Protein AF-A0AAW1QMG6-F1 (afdb_monomer)

Foldseek 3Di:
DDDDDDDDDPPPPPPPPPVVVCVFPAAEDDAFDKDFPDQPQQKKKKKKKWFFDDPPPDQPQWDKKKKKWWAFPVRDTFDMDTQVNQWDDPSFFPIRLKGKPHWDDDSVRRMIMIMIMHRLNRTDPRTFKIWIKIFTPDAWQLRMDWMKIFMARPVVRGTHHIYTQDDDDSVLRRAFGMWGQKMWGAACDDPRGRGIMITGHNDTHYDDPVGCPGVSVLSSVLVVLLVVQVVVCVVVPDCPDPSPSSVVSSVVVVVVVVVVVVVPPPPPLPDDDQDDQDDDDDPVQQPVDDDPDGPVVVNLVSRQVNQVSNCVSVVHDRDDRDDDPVNVVVVVVVVVVVVVVVVVVVVPDDDDDDDDDDDDDDDDDDDD

Structure (mmCIF, N/CA/C/O backbone):
data_AF-A0AAW1QMG6-F1
#
_entry.id   AF-A0AAW1QMG6-F1
#
loop_
_atom_site.group_PDB
_atom_site.id
_atom_site.type_symbol
_atom_site.label_atom_id
_atom_site.label_alt_id
_atom_site.label_comp_id
_atom_site.label_asym_id
_atom_site.label_entity_id
_atom_site.label_seq_id
_atom_site.pdbx_PDB_ins_code
_atom_site.Cartn_x
_atom_site.Cartn_y
_atom_site.Cartn_z
_atom_site.occupancy
_atom_site.B_iso_or_equiv
_atom_site.auth_seq_id
_atom_site.auth_comp_id
_atom_site.auth_asym_id
_atom_site.auth_atom_id
_atom_site.pdbx_PDB_model_num
ATOM 1 N N . MET A 1 1 ? -5.482 61.938 50.947 1.00 37.94 1 MET A N 1
ATOM 2 C CA . MET A 1 1 ? -6.253 62.288 49.734 1.00 37.94 1 MET A CA 1
ATOM 3 C C . MET A 1 1 ? -5.249 62.431 48.600 1.00 37.94 1 MET A C 1
ATOM 5 O O . MET A 1 1 ? -4.438 63.335 48.695 1.00 37.94 1 MET A O 1
ATOM 9 N N . GLY A 1 2 ? -5.086 61.389 47.772 1.00 40.25 2 GLY A N 1
ATOM 10 C CA . GLY A 1 2 ? -5.256 61.455 46.303 1.00 40.25 2 GLY A CA 1
ATOM 11 C C . GLY A 1 2 ? -3.982 61.956 45.600 1.00 40.25 2 GLY A C 1
ATOM 12 O O . GLY A 1 2 ? -3.424 62.948 46.030 1.00 40.25 2 GLY A O 1
ATOM 13 N N . ALA A 1 3 ? -3.415 61.369 44.552 1.00 38.53 3 ALA A N 1
ATOM 14 C CA . ALA A 1 3 ? -3.716 60.229 43.698 1.00 38.53 3 ALA A CA 1
ATOM 15 C C . ALA A 1 3 ? -2.377 59.810 43.042 1.00 38.53 3 ALA A C 1
ATOM 17 O O . ALA A 1 3 ? -1.492 60.650 42.885 1.00 38.53 3 ALA A O 1
ATOM 18 N N . SER A 1 4 ? -2.226 58.550 42.636 1.00 34.94 4 SER A N 1
ATOM 19 C CA . SER A 1 4 ? -1.265 58.183 41.591 1.00 34.94 4 SER A CA 1
ATOM 20 C C . SER A 1 4 ? -1.807 56.993 40.810 1.00 34.94 4 SER A C 1
ATOM 22 O O . SER A 1 4 ? -2.220 55.984 41.377 1.00 34.94 4 SER A O 1
ATOM 24 N N . SER A 1 5 ? -1.860 57.219 39.510 1.00 42.78 5 SER A N 1
ATOM 25 C CA . SER A 1 5 ? -2.337 56.416 38.396 1.00 42.78 5 SER A CA 1
ATOM 26 C C . SER A 1 5 ? -1.559 55.113 38.215 1.00 42.78 5 SER A C 1
ATOM 28 O O . SER A 1 5 ? -0.330 55.127 38.194 1.00 42.78 5 SER A O 1
ATOM 30 N N . GLY A 1 6 ? -2.282 54.014 38.001 1.00 34.44 6 GLY A N 1
ATOM 31 C CA . GLY A 1 6 ? -1.746 52.771 37.451 1.00 34.44 6 GLY A CA 1
ATOM 32 C C . GLY A 1 6 ? -2.558 52.371 36.223 1.00 34.44 6 GLY A C 1
ATOM 33 O O . GLY A 1 6 ? -3.693 51.922 36.364 1.00 34.44 6 GLY A O 1
ATOM 34 N N . ASP A 1 7 ? -1.980 52.588 35.043 1.00 35.34 7 ASP A N 1
ATOM 35 C CA . ASP A 1 7 ? -2.456 52.098 33.748 1.00 35.34 7 ASP A CA 1
ATOM 36 C C . ASP A 1 7 ? -2.564 50.566 33.764 1.00 35.34 7 ASP A C 1
ATOM 38 O O . ASP A 1 7 ? -1.583 49.869 34.027 1.00 35.34 7 ASP A O 1
ATOM 42 N N . GLN A 1 8 ? -3.743 50.030 33.446 1.00 34.41 8 GLN A N 1
ATOM 43 C CA . GLN A 1 8 ? -3.905 48.620 33.101 1.00 34.41 8 GLN A CA 1
ATOM 44 C C . GLN A 1 8 ? -3.827 48.491 31.581 1.00 34.41 8 GLN A C 1
ATOM 46 O O . GLN A 1 8 ? -4.802 48.720 30.869 1.00 34.41 8 GLN A O 1
ATOM 51 N N . HIS A 1 9 ? -2.643 48.140 31.083 1.00 33.94 9 HIS A N 1
ATOM 52 C CA . HIS A 1 9 ? -2.465 47.697 29.707 1.00 33.94 9 HIS A CA 1
ATOM 53 C C . HIS A 1 9 ? -3.036 46.280 29.589 1.00 33.94 9 HIS A C 1
ATOM 55 O O . HIS A 1 9 ? -2.456 45.312 30.080 1.00 33.94 9 HIS A O 1
ATOM 61 N N . GLN A 1 10 ? -4.214 46.167 28.984 1.00 33.44 10 GLN A N 1
ATOM 62 C CA . GLN A 1 10 ? -4.840 44.893 28.663 1.00 33.44 10 GLN A CA 1
ATOM 63 C C . GLN A 1 10 ? -4.193 44.379 27.366 1.00 33.44 10 GLN A C 1
ATOM 65 O O . GLN A 1 10 ? -4.632 44.719 26.269 1.00 33.44 10 GLN A O 1
ATOM 70 N N . SER A 1 11 ? -3.098 43.617 27.490 1.00 33.75 11 SER A N 1
ATOM 71 C CA . SER A 1 11 ? -2.553 42.838 26.369 1.00 33.75 11 SER A CA 1
ATOM 72 C C . SER A 1 11 ? -3.558 41.738 26.057 1.00 33.75 11 SER A C 1
ATOM 74 O O . SER A 1 11 ? -3.710 40.787 26.821 1.00 33.75 11 SER A O 1
ATOM 76 N N . SER A 1 12 ? -4.321 41.919 24.983 1.00 35.78 12 SER A N 1
ATOM 77 C CA . SER A 1 12 ? -5.065 40.827 24.370 1.00 35.78 12 SER A CA 1
ATOM 78 C C . SER A 1 12 ? -4.067 40.061 23.517 1.00 35.78 12 SER A C 1
ATOM 80 O O . SER A 1 12 ? -3.836 40.391 22.356 1.00 35.78 12 SER A O 1
ATOM 82 N N . ASP A 1 13 ? -3.433 39.067 24.130 1.00 34.12 13 ASP A N 1
ATOM 83 C CA . ASP A 1 13 ? -2.676 38.066 23.395 1.00 34.12 13 ASP A CA 1
ATOM 84 C C . ASP A 1 13 ? -3.697 37.273 22.574 1.00 34.12 13 ASP A C 1
ATOM 86 O O . ASP A 1 13 ? -4.372 36.367 23.061 1.00 34.12 13 ASP A O 1
ATOM 90 N N . VAL A 1 14 ? -3.892 37.701 21.326 1.00 38.97 14 VAL A N 1
ATOM 91 C CA . VAL A 1 14 ? -4.573 36.904 20.312 1.00 38.97 14 VAL A CA 1
ATOM 92 C C . VAL A 1 14 ? -3.648 35.730 20.036 1.00 38.97 14 VAL A C 1
ATOM 94 O O . VAL A 1 14 ? -2.687 35.840 19.275 1.00 38.97 14 VAL A O 1
ATOM 97 N N . GLU A 1 15 ? -3.916 34.620 20.714 1.00 37.22 15 GLU A N 1
ATOM 98 C CA . GLU A 1 15 ? -3.347 33.317 20.407 1.00 37.22 15 GLU A CA 1
ATOM 99 C C . GLU A 1 15 ? -3.815 32.961 18.987 1.00 37.22 15 GLU A C 1
ATOM 101 O O . GLU A 1 15 ? -4.934 32.506 18.757 1.00 37.22 15 GLU A O 1
ATOM 106 N N . MET A 1 16 ? -2.999 33.326 17.993 1.00 35.06 16 MET A N 1
ATOM 107 C CA . MET A 1 16 ? -3.220 32.931 16.609 1.00 35.06 16 MET A CA 1
ATOM 108 C C . MET A 1 16 ? -3.017 31.426 16.531 1.00 35.06 16 MET A C 1
ATOM 110 O O . MET A 1 16 ? -1.889 30.935 16.561 1.00 35.06 16 MET A O 1
ATOM 114 N N . ASP A 1 17 ? -4.138 30.727 16.442 1.00 41.84 17 ASP A N 1
ATOM 115 C CA . ASP A 1 17 ? -4.221 29.291 16.256 1.00 41.84 17 ASP A CA 1
ATOM 116 C C . ASP A 1 17 ? -3.516 28.905 14.943 1.00 41.84 17 ASP A C 1
ATOM 118 O O . ASP A 1 17 ? -4.019 29.145 13.841 1.00 41.84 17 ASP A O 1
ATOM 122 N N . ILE A 1 18 ? -2.293 28.377 15.058 1.00 45.72 18 ILE A N 1
ATOM 123 C CA . ILE A 1 18 ? -1.428 27.989 13.930 1.00 45.72 18 ILE A CA 1
ATOM 124 C C . ILE A 1 18 ? -2.102 26.931 13.042 1.00 45.72 18 ILE A C 1
ATOM 126 O O . ILE A 1 18 ? -1.804 26.856 11.848 1.00 45.72 18 ILE A O 1
ATOM 130 N N . ASP A 1 19 ? -3.074 26.189 13.575 1.00 44.75 19 ASP A N 1
ATOM 131 C CA . ASP A 1 19 ? -3.855 25.208 12.822 1.00 44.75 19 ASP A CA 1
ATOM 132 C C . ASP A 1 19 ? -4.768 25.867 11.767 1.00 44.75 19 ASP A C 1
ATOM 134 O O . ASP A 1 19 ? -5.021 25.281 10.710 1.00 44.75 19 ASP A O 1
ATOM 138 N N . SER A 1 20 ? -5.172 27.126 11.976 1.00 38.75 20 SER A N 1
ATOM 139 C CA . SER A 1 20 ? -6.006 27.909 11.047 1.00 38.75 20 SER A CA 1
ATOM 140 C C . SER A 1 20 ? -5.251 28.382 9.791 1.00 38.75 20 SER A C 1
ATOM 142 O O . SER A 1 20 ? -5.854 28.619 8.744 1.00 38.75 20 SER A O 1
ATOM 144 N N . LEU A 1 21 ? -3.915 28.467 9.846 1.00 37.97 21 LEU A N 1
ATOM 145 C CA . LEU A 1 21 ? -3.067 28.898 8.720 1.00 37.97 21 LEU A CA 1
ATOM 146 C C . LEU A 1 21 ? -2.713 27.764 7.740 1.00 37.97 21 LEU A C 1
ATOM 148 O O . LEU A 1 21 ? -2.049 28.012 6.734 1.00 37.97 21 LEU A O 1
ATOM 152 N N . SER A 1 22 ? -3.147 26.532 8.017 1.00 44.69 22 SER A N 1
ATOM 153 C CA . SER A 1 22 ? -2.813 25.345 7.217 1.00 44.69 22 SER A CA 1
ATOM 154 C C . SER A 1 22 ? -3.813 25.012 6.105 1.00 44.69 22 SER A C 1
ATOM 156 O O . SER A 1 22 ? -3.537 24.121 5.302 1.00 44.69 22 SER A O 1
ATOM 158 N N . ALA A 1 23 ? -4.944 25.722 6.023 1.00 44.56 23 ALA A N 1
ATOM 159 C CA . ALA A 1 23 ? -5.959 25.483 5.001 1.00 44.56 23 ALA A CA 1
ATOM 160 C C . ALA A 1 23 ? -5.362 25.697 3.595 1.00 44.56 23 ALA A C 1
ATOM 162 O O . ALA A 1 23 ? -5.182 26.830 3.146 1.00 44.56 23 ALA A O 1
ATOM 163 N N . GLY A 1 24 ? -5.025 24.597 2.916 1.00 52.28 24 GLY A N 1
ATOM 164 C CA . GLY A 1 24 ? -4.494 24.582 1.552 1.00 52.28 24 GLY A CA 1
ATOM 165 C C . GLY A 1 24 ? -3.072 24.036 1.363 1.00 52.28 24 GLY A C 1
ATOM 166 O O . GLY A 1 24 ? -2.665 23.867 0.213 1.00 52.28 24 GLY A O 1
ATOM 167 N N . LEU A 1 25 ? -2.311 23.724 2.421 1.00 64.75 25 LEU A N 1
ATOM 168 C CA . LEU A 1 25 ? -1.013 23.043 2.289 1.00 64.75 25 LEU A CA 1
ATOM 169 C C . LEU A 1 25 ? -1.085 21.636 2.884 1.00 64.75 25 LEU A C 1
ATOM 171 O O . LEU A 1 25 ? -1.146 21.461 4.097 1.00 64.75 25 LEU A O 1
ATOM 175 N N . ALA A 1 26 ? -1.032 20.632 2.008 1.00 78.44 26 ALA A N 1
ATOM 176 C CA . ALA A 1 26 ? -0.985 19.227 2.394 1.00 78.44 26 ALA A CA 1
ATOM 177 C C . ALA A 1 26 ? 0.123 18.967 3.420 1.00 78.44 26 ALA A C 1
ATOM 179 O O . ALA A 1 26 ? 1.288 19.311 3.188 1.00 78.44 26 ALA A O 1
ATOM 180 N N . ARG A 1 27 ? -0.214 18.307 4.533 1.00 90.88 27 ARG A N 1
ATOM 181 C CA . ARG A 1 27 ? 0.780 17.984 5.557 1.00 90.88 27 ARG A CA 1
ATOM 182 C C . ARG A 1 27 ? 1.737 16.909 5.050 1.00 90.88 27 ARG A C 1
ATOM 184 O O . ARG A 1 27 ? 1.325 15.792 4.744 1.00 90.88 27 ARG A O 1
ATOM 191 N N . VAL A 1 28 ? 3.023 17.237 4.967 1.00 94.44 28 VAL A N 1
ATOM 192 C CA . VAL A 1 28 ? 4.074 16.266 4.634 1.00 94.44 28 VAL A CA 1
ATOM 193 C C . VAL A 1 28 ? 4.447 15.506 5.899 1.00 94.44 28 VAL A C 1
ATOM 195 O O . VAL A 1 28 ? 4.837 16.122 6.888 1.00 94.44 28 VAL A O 1
ATOM 198 N N . LEU A 1 29 ? 4.293 14.187 5.869 1.00 93.00 29 LEU A N 1
ATOM 199 C CA . LEU A 1 29 ? 4.633 13.293 6.969 1.00 93.00 29 LEU A CA 1
ATOM 200 C C . LEU A 1 29 ? 6.049 12.754 6.780 1.00 93.00 29 LEU A C 1
ATOM 202 O O . LEU A 1 29 ? 6.439 12.398 5.667 1.00 93.00 29 LEU A O 1
ATOM 206 N N . LEU A 1 30 ? 6.797 12.664 7.873 1.00 92.69 30 LEU A N 1
ATOM 207 C CA . LEU A 1 30 ? 8.006 11.856 7.972 1.00 92.69 30 LEU A CA 1
ATOM 208 C C . LEU A 1 30 ? 7.655 10.451 8.461 1.00 92.69 30 LEU A C 1
ATOM 210 O O . LEU A 1 30 ? 6.552 10.195 8.952 1.00 92.69 30 LEU A O 1
ATOM 214 N N . LYS A 1 31 ? 8.599 9.515 8.342 1.00 90.38 31 LYS A N 1
ATOM 215 C CA . LYS A 1 31 ? 8.392 8.148 8.815 1.00 90.38 31 LYS A CA 1
ATOM 216 C C . LYS A 1 31 ? 8.014 8.120 10.301 1.00 90.38 31 LYS A C 1
ATOM 218 O O . LYS A 1 31 ? 8.792 8.481 11.181 1.00 90.38 31 LYS A O 1
ATOM 223 N N . GLY A 1 32 ? 6.822 7.597 10.571 1.00 86.62 32 GLY A N 1
ATOM 224 C CA . GLY A 1 32 ? 6.237 7.449 11.898 1.00 86.62 32 GLY A CA 1
ATOM 225 C C . GLY A 1 32 ? 5.512 8.680 12.439 1.00 86.62 32 GLY A C 1
ATOM 226 O O . GLY A 1 32 ? 5.068 8.638 13.586 1.00 86.62 32 GLY A O 1
ATOM 227 N N . ASP A 1 33 ? 5.358 9.734 11.636 1.00 91.06 33 ASP A N 1
ATOM 228 C CA . ASP A 1 33 ? 4.414 10.804 11.940 1.00 91.06 33 ASP A CA 1
ATOM 229 C C . ASP A 1 33 ? 2.973 10.290 11.847 1.00 91.06 33 ASP A C 1
ATOM 231 O O . ASP A 1 33 ? 2.635 9.469 10.986 1.00 91.06 33 ASP A O 1
ATOM 235 N N . VAL A 1 34 ? 2.122 10.824 12.724 1.00 91.44 34 VAL A N 1
ATOM 236 C CA . VAL A 1 34 ? 0.682 10.556 12.767 1.00 91.44 34 VAL A CA 1
ATOM 237 C C . VAL A 1 34 ? -0.079 11.823 12.388 1.00 91.44 34 VAL A C 1
ATOM 239 O O . VAL A 1 34 ? 0.266 12.930 12.807 1.00 91.44 34 VAL A O 1
ATOM 242 N N . TYR A 1 35 ? -1.131 11.651 11.600 1.00 92.56 35 TYR A N 1
ATOM 243 C CA . TYR A 1 35 ? -2.058 12.690 11.190 1.00 92.56 35 TYR A CA 1
ATOM 244 C C . TYR A 1 35 ? -3.489 12.281 11.533 1.00 92.56 35 TYR A C 1
ATOM 246 O O . TYR A 1 35 ? -3.914 11.172 11.217 1.00 92.56 35 TYR A O 1
ATOM 254 N N . THR A 1 36 ? -4.244 13.192 12.142 1.00 92.44 36 THR A N 1
ATOM 255 C CA . THR A 1 36 ? -5.678 13.021 12.396 1.00 92.44 36 THR A CA 1
ATOM 256 C C . THR A 1 36 ? -6.449 13.836 11.349 1.00 92.44 36 THR A C 1
ATOM 258 O O . THR A 1 36 ? -6.398 15.069 11.402 1.00 92.44 36 THR A O 1
ATOM 261 N N . PRO A 1 37 ? -7.154 13.200 10.395 1.00 90.19 37 PRO A N 1
ATOM 262 C CA . PRO A 1 37 ? -8.073 13.893 9.500 1.00 90.19 37 PRO A CA 1
ATOM 263 C C . PRO A 1 37 ? -9.162 14.662 10.271 1.00 90.19 37 PRO A C 1
ATOM 265 O O . PRO A 1 37 ? -9.486 14.300 11.406 1.00 90.19 37 PRO A O 1
ATOM 268 N N . PRO A 1 38 ? -9.781 15.692 9.665 1.00 88.75 38 PRO A N 1
ATOM 269 C CA . PRO A 1 38 ? -10.909 16.397 10.271 1.00 88.75 38 PRO A CA 1
ATOM 270 C C . PRO A 1 38 ? -12.026 15.434 10.707 1.00 88.75 38 PRO A C 1
ATOM 272 O O . PRO A 1 38 ? -12.337 14.495 9.979 1.00 88.75 38 PRO A O 1
ATOM 275 N N . GLU A 1 39 ? -12.702 15.691 11.831 1.00 83.38 39 GLU A N 1
ATOM 276 C CA . GLU A 1 39 ? -13.732 14.782 12.390 1.00 83.38 39 GLU A CA 1
ATOM 277 C C . GLU A 1 39 ? -14.886 14.469 11.422 1.00 83.38 39 GLU A C 1
ATOM 279 O O . GLU A 1 39 ? -15.512 13.417 11.491 1.00 83.38 39 GLU A O 1
ATOM 284 N N . ARG A 1 40 ? -15.147 15.374 10.473 1.00 82.62 40 ARG A N 1
ATOM 285 C CA . ARG A 1 40 ? -16.158 15.207 9.419 1.00 82.62 40 ARG A CA 1
ATOM 286 C C . ARG A 1 40 ? -15.727 14.292 8.265 1.00 82.62 40 ARG A C 1
ATOM 288 O O . ARG A 1 40 ? -16.482 14.160 7.306 1.00 82.62 40 ARG A O 1
ATOM 295 N N . THR A 1 41 ? -14.521 13.729 8.297 1.00 87.31 41 THR A N 1
ATOM 296 C CA . THR A 1 41 ? -13.986 12.910 7.202 1.00 87.31 41 THR A CA 1
ATOM 297 C C . THR A 1 41 ? -14.718 11.572 7.161 1.00 87.31 41 THR A C 1
ATOM 299 O O . THR A 1 41 ? -14.495 10.699 7.996 1.00 87.31 41 THR A O 1
ATOM 302 N N . GLN A 1 42 ? -15.616 11.421 6.190 1.00 89.69 42 GLN A N 1
ATOM 303 C CA . GLN A 1 42 ? -16.403 10.198 5.997 1.00 89.69 42 GLN A CA 1
ATOM 304 C C . GLN A 1 42 ? -15.766 9.256 4.979 1.00 89.69 42 GLN A C 1
ATOM 306 O O . GLN A 1 42 ? -15.891 8.042 5.096 1.00 89.69 42 GLN A O 1
ATOM 311 N N . CYS A 1 43 ? -15.034 9.822 4.026 1.00 93.00 43 CYS A N 1
ATOM 312 C CA . CYS A 1 43 ? -14.410 9.112 2.931 1.00 93.00 43 CYS A CA 1
ATOM 313 C C . CYS A 1 43 ? -13.002 9.664 2.727 1.00 93.00 43 CYS A C 1
ATOM 315 O O . CYS A 1 43 ? -12.770 10.860 2.913 1.00 93.00 43 CYS A O 1
ATOM 317 N N . VAL A 1 44 ? -12.069 8.795 2.365 1.00 94.88 44 VAL A N 1
ATOM 318 C CA . VAL A 1 44 ? -10.706 9.185 2.014 1.00 94.88 44 VAL A CA 1
ATOM 319 C C . VAL A 1 44 ? -10.278 8.501 0.732 1.00 94.88 44 VAL A C 1
ATOM 321 O O . VAL A 1 44 ? -10.648 7.361 0.458 1.00 94.88 44 VAL A O 1
ATOM 324 N N . GLU A 1 45 ? -9.472 9.199 -0.050 1.00 95.94 45 GLU A N 1
ATOM 325 C CA . GLU A 1 45 ? -8.863 8.673 -1.260 1.00 95.94 45 GLU A CA 1
ATOM 326 C C . GLU A 1 45 ? -7.348 8.608 -1.071 1.00 95.94 45 GLU A C 1
ATOM 328 O O . GLU A 1 45 ? -6.694 9.622 -0.834 1.00 95.94 45 GLU A O 1
ATOM 333 N N . LEU A 1 46 ? -6.796 7.403 -1.156 1.00 95.06 46 LEU A N 1
ATOM 334 C CA . LEU A 1 46 ? -5.364 7.151 -1.134 1.00 95.06 46 LEU A CA 1
ATOM 335 C C . LEU A 1 46 ? -4.884 7.092 -2.574 1.00 95.06 46 LEU A C 1
ATOM 337 O O . LEU A 1 46 ? -5.233 6.178 -3.322 1.00 95.06 46 LEU A O 1
ATOM 341 N N . LEU A 1 47 ? -4.129 8.108 -2.965 1.00 93.19 47 LEU A N 1
ATOM 342 C CA . LEU A 1 47 ? -3.525 8.206 -4.276 1.00 93.19 47 LEU A CA 1
ATOM 343 C C . LEU A 1 47 ? -2.052 7.830 -4.172 1.00 93.19 47 LEU A C 1
ATOM 345 O O . LEU A 1 47 ? -1.279 8.510 -3.499 1.00 93.19 47 LEU A O 1
ATOM 349 N N . GLU A 1 48 ? -1.705 6.761 -4.867 1.00 90.62 48 GLU A N 1
ATOM 350 C CA . GLU A 1 48 ? -0.363 6.210 -4.937 1.00 90.62 48 GLU A CA 1
ATOM 351 C C . GLU A 1 48 ? 0.226 6.549 -6.302 1.00 90.62 48 GLU A C 1
ATOM 353 O O . GLU A 1 48 ? -0.395 6.277 -7.332 1.00 90.62 48 GLU A O 1
ATOM 358 N N . ASP A 1 49 ? 1.409 7.153 -6.322 1.00 87.75 49 ASP A N 1
ATOM 359 C CA . ASP A 1 49 ? 2.141 7.440 -7.551 1.00 87.75 49 ASP A CA 1
ATOM 360 C C . ASP A 1 49 ? 3.578 6.923 -7.477 1.00 87.75 49 ASP A C 1
ATOM 362 O O . ASP A 1 49 ? 4.245 6.996 -6.441 1.00 87.75 49 ASP A O 1
ATOM 366 N N . TRP A 1 50 ? 4.042 6.356 -8.592 1.00 86.00 50 TRP A N 1
ATOM 367 C CA . TRP A 1 50 ? 5.413 5.883 -8.741 1.00 86.00 50 TRP A CA 1
ATOM 368 C C . TRP A 1 50 ? 5.937 6.142 -10.146 1.00 86.00 50 TRP A C 1
ATOM 370 O O . TRP A 1 50 ? 5.179 6.253 -11.113 1.00 86.00 50 TRP A O 1
ATOM 380 N N . ALA A 1 51 ? 7.260 6.189 -10.251 1.00 85.50 51 ALA A N 1
ATOM 381 C CA . ALA A 1 51 ? 7.964 6.242 -11.521 1.00 85.50 51 ALA A CA 1
ATOM 382 C C . ALA A 1 51 ? 8.996 5.115 -11.614 1.00 85.50 51 ALA A C 1
ATOM 384 O O . ALA A 1 51 ? 9.403 4.531 -10.605 1.00 85.50 51 ALA A O 1
ATOM 385 N N . TRP A 1 52 ? 9.464 4.826 -12.824 1.00 83.56 52 TRP A N 1
ATOM 386 C CA . TRP A 1 52 ? 10.561 3.884 -13.049 1.00 83.56 52 TRP A CA 1
ATOM 387 C C . TRP A 1 52 ? 11.573 4.420 -14.056 1.00 83.56 52 TRP A C 1
ATOM 389 O O . TRP A 1 52 ? 11.295 5.329 -14.837 1.00 83.56 52 TRP A O 1
ATOM 399 N N . LYS A 1 53 ? 12.790 3.866 -14.024 1.00 72.31 53 LYS A N 1
ATOM 400 C CA . LYS A 1 53 ? 13.816 4.202 -15.017 1.00 72.31 53 LYS A CA 1
ATOM 401 C C . LYS A 1 53 ? 13.548 3.438 -16.311 1.00 72.31 53 LYS A C 1
ATOM 403 O O . LYS A 1 53 ? 13.471 2.212 -16.291 1.00 72.31 53 LYS A O 1
ATOM 408 N N . SER A 1 54 ? 13.489 4.158 -17.427 1.00 62.19 54 SER A N 1
ATOM 409 C CA . SER A 1 54 ? 13.682 3.561 -18.750 1.00 62.19 54 SER A CA 1
ATOM 410 C C . SER A 1 54 ? 15.175 3.279 -18.944 1.00 62.19 54 SER A C 1
ATOM 412 O O . SER A 1 54 ? 16.007 4.169 -18.744 1.00 62.19 54 SER A O 1
ATOM 414 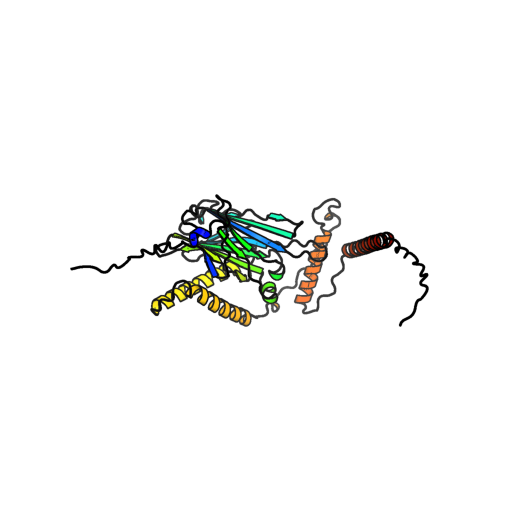N N . ASN A 1 55 ? 15.533 2.038 -19.278 1.00 55.16 55 ASN A N 1
ATOM 415 C CA . ASN A 1 55 ? 16.921 1.659 -19.533 1.00 55.16 55 ASN A CA 1
ATOM 416 C C . ASN A 1 55 ? 17.184 1.682 -21.038 1.00 55.16 55 ASN A C 1
ATOM 418 O O . ASN A 1 55 ? 16.647 0.858 -21.769 1.00 55.16 55 ASN A O 1
ATOM 422 N N . HIS A 1 56 ? 18.066 2.584 -21.479 1.00 48.69 56 HIS A N 1
ATOM 423 C CA . HIS A 1 56 ? 18.695 2.549 -22.807 1.00 48.69 56 HIS A CA 1
ATOM 424 C C . HIS A 1 56 ? 17.726 2.355 -23.992 1.00 48.69 56 HIS A C 1
ATOM 426 O O . HIS A 1 56 ? 18.025 1.596 -24.904 1.00 48.69 56 HIS A O 1
ATOM 432 N N . GLY A 1 57 ? 16.567 3.020 -23.977 1.00 45.22 57 GLY A N 1
ATOM 433 C CA . GLY A 1 57 ? 15.594 2.948 -25.076 1.00 45.22 57 GLY A CA 1
ATOM 434 C C . GLY A 1 57 ? 14.693 1.707 -25.070 1.00 45.22 57 GLY A C 1
ATOM 435 O O . GLY A 1 57 ? 13.766 1.646 -25.869 1.00 45.22 57 GLY A O 1
ATOM 436 N N . ILE A 1 58 ? 14.893 0.765 -24.141 1.00 49.28 58 ILE A N 1
ATOM 437 C CA . ILE A 1 58 ? 14.024 -0.401 -23.951 1.00 49.28 58 ILE A CA 1
ATOM 438 C C . ILE A 1 58 ? 13.046 -0.093 -22.809 1.00 49.28 58 ILE A C 1
ATOM 440 O O . ILE A 1 58 ? 13.410 -0.096 -21.627 1.00 49.28 58 ILE A O 1
ATOM 444 N N . GLU A 1 59 ? 11.785 0.177 -23.152 1.00 53.22 59 GLU A N 1
ATOM 445 C CA . GLU A 1 59 ? 10.700 0.402 -22.190 1.00 53.22 59 GLU A CA 1
ATOM 446 C C . GLU A 1 59 ? 10.314 -0.906 -21.479 1.00 53.22 59 GLU A C 1
ATOM 448 O O . GLU A 1 59 ? 9.331 -1.562 -21.814 1.00 53.22 59 GLU A O 1
ATOM 453 N N . THR A 1 60 ? 11.072 -1.315 -20.456 1.00 67.06 60 THR A N 1
ATOM 454 C CA . THR A 1 60 ? 10.588 -2.358 -19.539 1.00 67.06 60 THR A CA 1
ATOM 455 C C . THR A 1 60 ? 9.686 -1.704 -18.498 1.00 67.06 60 THR A C 1
ATOM 457 O O . THR A 1 60 ? 10.172 -1.101 -17.540 1.00 67.06 60 THR A O 1
ATOM 460 N N . THR A 1 61 ? 8.370 -1.782 -18.705 1.00 72.19 61 THR A N 1
ATOM 461 C CA . THR A 1 61 ? 7.382 -1.278 -17.738 1.00 72.19 61 THR A CA 1
ATOM 462 C C . THR A 1 61 ? 7.612 -1.927 -16.371 1.00 72.19 61 THR A C 1
ATOM 464 O O . THR A 1 61 ? 7.776 -3.145 -16.273 1.00 72.19 61 THR A O 1
ATOM 467 N N . ARG A 1 62 ? 7.642 -1.112 -15.310 1.00 82.12 62 ARG A N 1
ATOM 468 C CA . ARG A 1 62 ? 7.703 -1.591 -13.925 1.00 82.12 62 ARG A CA 1
ATOM 469 C C . ARG A 1 62 ? 6.353 -1.399 -13.257 1.00 82.12 62 ARG A C 1
ATOM 471 O O . ARG A 1 62 ? 5.924 -0.273 -13.003 1.00 82.12 62 ARG A O 1
ATOM 478 N N . TYR A 1 63 ? 5.717 -2.523 -12.970 1.00 83.19 63 TYR A N 1
ATOM 479 C CA . TYR A 1 63 ? 4.452 -2.583 -12.260 1.00 83.19 63 TYR A CA 1
ATOM 480 C C . TYR A 1 63 ? 4.720 -2.578 -10.757 1.00 83.19 63 TYR A C 1
ATOM 482 O O . TYR A 1 63 ? 5.577 -3.316 -10.259 1.00 83.19 63 TYR A O 1
ATOM 490 N N . LEU A 1 64 ? 4.000 -1.716 -10.056 1.00 89.31 64 LEU A N 1
ATOM 491 C CA . LEU A 1 64 ? 4.045 -1.593 -8.612 1.00 89.31 64 LEU A CA 1
ATOM 492 C C . LEU A 1 64 ? 2.609 -1.604 -8.126 1.00 89.31 64 LEU A C 1
ATOM 494 O O . LEU A 1 64 ? 1.909 -0.621 -8.313 1.00 89.31 64 LEU A O 1
ATOM 498 N N . ASP A 1 65 ? 2.184 -2.710 -7.538 1.00 90.50 65 ASP A N 1
ATOM 499 C CA . ASP A 1 65 ? 0.811 -2.919 -7.105 1.00 90.50 65 ASP A CA 1
ATOM 500 C C . ASP A 1 65 ? 0.558 -2.233 -5.771 1.00 90.50 65 ASP A C 1
ATOM 502 O O . ASP A 1 65 ? 1.200 -2.571 -4.774 1.00 90.50 65 ASP A O 1
ATOM 506 N N . ALA A 1 66 ? -0.386 -1.293 -5.742 1.00 94.38 66 ALA A N 1
ATOM 507 C CA . ALA A 1 66 ? -0.964 -0.808 -4.501 1.00 94.38 66 ALA A CA 1
ATOM 508 C C . ALA A 1 66 ? -2.007 -1.802 -3.973 1.00 94.38 66 ALA A C 1
ATOM 510 O O . ALA A 1 66 ? -2.786 -2.400 -4.719 1.00 94.38 66 ALA A O 1
ATOM 511 N N . SER A 1 67 ? -2.043 -1.985 -2.658 1.00 97.12 67 SER A N 1
ATOM 512 C CA . SER A 1 67 ? -3.001 -2.881 -2.012 1.00 97.12 67 SER A CA 1
ATOM 513 C C . SER A 1 67 ? -3.425 -2.332 -0.662 1.00 97.12 67 SER A C 1
ATOM 515 O O . SER A 1 67 ? -2.639 -1.711 0.055 1.00 97.12 67 SER A O 1
ATOM 517 N N . CYS A 1 68 ? -4.679 -2.587 -0.301 1.00 98.31 68 CYS A N 1
ATOM 518 C CA . CYS A 1 68 ? -5.235 -2.258 1.000 1.00 98.31 68 CYS A CA 1
ATOM 519 C C . CYS A 1 68 ? -5.545 -3.540 1.770 1.00 98.31 68 CYS A C 1
ATOM 521 O O . CYS A 1 68 ? -6.440 -4.297 1.389 1.00 98.31 68 CYS A O 1
ATOM 523 N N . LEU A 1 69 ? -4.813 -3.787 2.854 1.00 98.50 69 LEU A N 1
ATOM 524 C CA . LEU A 1 69 ? -5.005 -4.948 3.718 1.00 98.50 69 LEU A CA 1
ATOM 525 C C . LEU A 1 69 ? -5.781 -4.529 4.968 1.00 98.50 69 LEU A C 1
ATOM 527 O O . LEU A 1 69 ? -5.344 -3.649 5.708 1.00 98.50 69 LEU A O 1
ATOM 531 N N . LEU A 1 70 ? -6.921 -5.172 5.217 1.00 98.31 70 LEU A N 1
ATOM 532 C CA . LEU A 1 70 ? -7.822 -4.846 6.318 1.00 98.31 70 LEU A CA 1
ATOM 533 C C . LEU A 1 70 ? -7.633 -5.814 7.488 1.00 98.31 70 LEU A C 1
ATOM 535 O O . LEU A 1 70 ? -7.646 -7.035 7.311 1.00 98.31 70 LEU A O 1
ATOM 539 N N . PHE A 1 71 ? -7.537 -5.266 8.697 1.00 96.81 71 PHE A N 1
ATOM 540 C CA . PHE A 1 71 ? -7.345 -6.009 9.939 1.00 96.81 71 PHE A CA 1
ATOM 541 C C . PHE A 1 71 ? -8.439 -5.702 10.964 1.00 96.81 71 PHE A C 1
ATOM 543 O O . PHE A 1 71 ? -8.943 -4.577 11.086 1.00 96.81 71 PHE A O 1
ATOM 550 N N . GLY A 1 72 ? -8.814 -6.744 11.703 1.00 93.81 72 GLY A N 1
ATOM 551 C CA . GLY A 1 72 ? -9.804 -6.681 12.768 1.00 93.81 72 GLY A CA 1
ATOM 552 C C . GLY A 1 72 ? -9.241 -6.179 14.096 1.00 93.81 72 GLY A C 1
ATOM 553 O O . GLY A 1 72 ? -8.032 -6.036 14.272 1.00 93.81 72 GLY A O 1
ATOM 554 N N . ALA A 1 73 ? -10.128 -5.965 15.070 1.00 85.50 73 ALA A N 1
ATOM 555 C CA . ALA A 1 73 ? -9.741 -5.623 16.444 1.00 85.50 73 ALA A CA 1
ATOM 556 C C . ALA A 1 73 ? -8.867 -6.693 17.123 1.00 85.50 73 ALA A C 1
ATOM 558 O O . ALA A 1 73 ? -8.046 -6.370 17.971 1.00 85.50 73 ALA A O 1
ATOM 559 N N . ASP A 1 74 ? -9.001 -7.957 16.722 1.00 87.94 74 ASP A N 1
ATOM 560 C CA . ASP A 1 74 ? -8.158 -9.062 17.184 1.00 87.94 74 ASP A CA 1
ATOM 561 C C . ASP A 1 74 ? -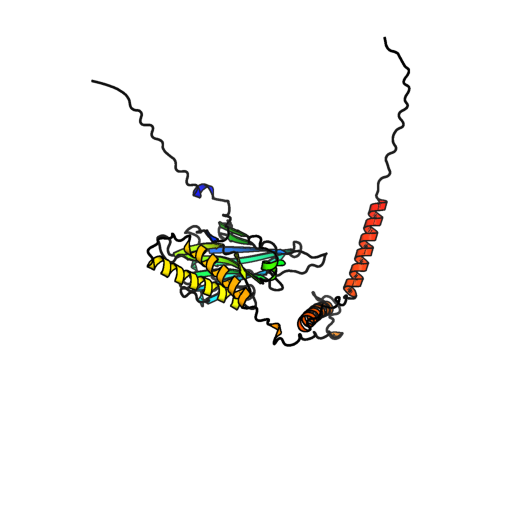6.830 -9.174 16.414 1.00 87.94 74 ASP A C 1
ATOM 563 O O . ASP A 1 74 ? -6.166 -10.209 16.481 1.00 87.94 74 ASP A O 1
ATOM 567 N N . LYS A 1 75 ? -6.467 -8.129 15.654 1.00 88.31 75 LYS A N 1
ATOM 568 C CA . LYS A 1 75 ? -5.275 -8.052 14.797 1.00 88.31 75 LYS A CA 1
ATOM 569 C C . LYS A 1 75 ? -5.222 -9.158 13.734 1.00 88.31 75 LYS A C 1
ATOM 571 O O . LYS A 1 75 ? -4.176 -9.438 13.147 1.00 88.31 75 LYS A O 1
ATOM 576 N N . LYS A 1 76 ? -6.352 -9.811 13.443 1.00 93.31 76 LYS A N 1
ATOM 577 C CA . LYS A 1 76 ? -6.425 -10.792 12.360 1.00 93.31 76 LYS A CA 1
ATOM 578 C C . LYS A 1 76 ? -6.644 -10.113 11.027 1.00 93.31 76 LYS A C 1
ATOM 580 O O . LYS A 1 76 ? -7.470 -9.209 10.902 1.00 93.31 76 LYS A O 1
ATOM 585 N N . PHE A 1 77 ? -5.933 -10.614 10.027 1.00 96.81 77 PHE A N 1
ATOM 586 C CA . PHE A 1 77 ? -6.195 -10.299 8.635 1.00 96.81 77 PHE A CA 1
ATOM 587 C C . PHE A 1 77 ? -7.633 -10.688 8.263 1.00 96.81 77 PHE A C 1
ATOM 589 O O . PHE A 1 77 ? -8.084 -11.807 8.530 1.00 96.81 77 PHE A O 1
ATOM 596 N N . LEU A 1 78 ? -8.361 -9.751 7.659 1.00 96.50 78 LEU A N 1
ATOM 597 C CA . LEU A 1 78 ? -9.750 -9.940 7.257 1.00 96.50 78 LEU A CA 1
ATOM 598 C C . LEU A 1 78 ? -9.878 -10.128 5.751 1.00 96.50 78 LEU A C 1
ATOM 600 O O . LEU A 1 78 ? -10.535 -11.084 5.326 1.00 96.50 78 LEU A O 1
ATOM 604 N N . GLU A 1 79 ? -9.304 -9.207 4.980 1.00 97.00 79 GLU A N 1
ATOM 605 C CA . GLU A 1 79 ? -9.466 -9.109 3.531 1.00 97.00 79 GLU A CA 1
ATOM 606 C C . GLU A 1 79 ? -8.367 -8.221 2.925 1.00 97.00 79 GLU A C 1
ATOM 608 O O . GLU A 1 79 ? -7.821 -7.354 3.610 1.00 97.00 79 GLU A O 1
ATOM 613 N N . VAL A 1 80 ? -8.064 -8.430 1.643 1.00 97.81 80 VAL A N 1
ATOM 614 C CA . VAL A 1 80 ? -7.217 -7.550 0.829 1.00 97.81 80 VAL A CA 1
ATOM 615 C C . VAL A 1 80 ? -8.020 -7.025 -0.357 1.00 97.81 80 VAL A C 1
ATOM 617 O O . VAL A 1 80 ? -8.789 -7.774 -0.963 1.00 97.81 80 VAL A O 1
ATOM 620 N N . VAL A 1 81 ? -7.838 -5.744 -0.668 1.00 97.81 81 VAL A N 1
ATOM 621 C CA . VAL A 1 81 ? -8.381 -5.073 -1.852 1.00 97.81 81 VAL A CA 1
ATOM 622 C C . VAL A 1 81 ? -7.215 -4.580 -2.702 1.00 97.81 81 VAL A C 1
ATOM 624 O O . VAL A 1 81 ? -6.405 -3.780 -2.235 1.00 97.81 81 VAL A O 1
ATOM 627 N N . ASP A 1 82 ? -7.127 -5.079 -3.932 1.00 95.19 82 ASP A N 1
ATOM 628 C CA . ASP A 1 82 ? -5.998 -4.883 -4.850 1.00 95.19 82 ASP A CA 1
ATOM 629 C C . ASP A 1 82 ? -6.464 -4.792 -6.319 1.00 95.19 82 ASP A C 1
ATOM 631 O O . ASP A 1 82 ? -7.652 -4.582 -6.601 1.00 95.19 82 ASP A O 1
ATOM 635 N N . PHE A 1 83 ? -5.525 -4.906 -7.265 1.00 88.38 83 PHE A N 1
ATOM 636 C CA . PHE A 1 83 ? -5.782 -4.781 -8.701 1.00 88.38 83 PHE A CA 1
ATOM 637 C C . PHE A 1 83 ? -6.772 -5.829 -9.248 1.00 88.38 83 PHE A C 1
ATOM 639 O O . PHE A 1 83 ? -7.525 -5.516 -10.181 1.00 88.38 83 PHE A O 1
ATOM 646 N N . ASP A 1 84 ? -6.797 -7.036 -8.673 1.00 87.94 84 ASP A N 1
ATOM 647 C CA . ASP A 1 84 ? -7.685 -8.139 -9.057 1.00 87.94 84 ASP A CA 1
ATOM 648 C C . ASP A 1 84 ? -9.001 -8.058 -8.266 1.00 87.94 84 ASP A C 1
ATOM 650 O O . ASP A 1 84 ? -10.104 -8.002 -8.822 1.00 87.94 84 ASP A O 1
ATOM 654 N N . ARG A 1 85 ? -8.901 -7.911 -6.941 1.00 92.81 85 ARG A N 1
ATOM 655 C CA . ARG A 1 85 ? -10.032 -7.835 -6.005 1.00 92.81 85 ARG A CA 1
ATOM 656 C C . ARG A 1 85 ? -10.401 -6.390 -5.707 1.00 92.81 85 ARG A C 1
ATOM 658 O O . ARG A 1 85 ? -10.289 -5.907 -4.585 1.00 92.81 85 ARG A O 1
ATOM 665 N N . ARG A 1 86 ? -10.918 -5.696 -6.720 1.00 94.94 86 ARG A N 1
ATOM 666 C CA . ARG A 1 86 ? -11.098 -4.231 -6.693 1.00 94.94 86 ARG A CA 1
ATOM 667 C C . ARG A 1 86 ? -12.160 -3.675 -5.744 1.00 94.94 86 ARG A C 1
ATOM 669 O O . ARG A 1 86 ? -12.334 -2.461 -5.685 1.00 94.94 86 ARG A O 1
ATOM 676 N N . ARG A 1 8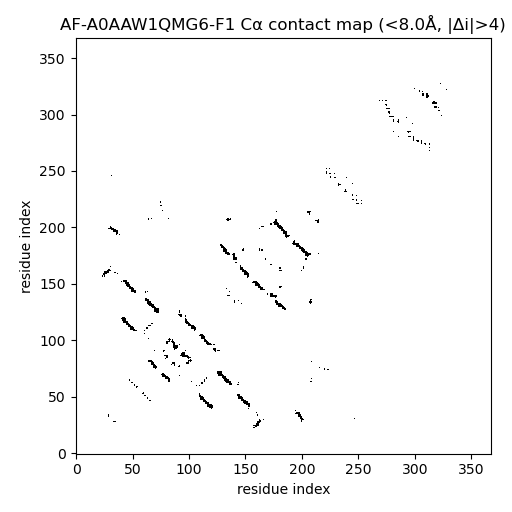7 ? -12.941 -4.508 -5.058 1.00 96.88 87 ARG A N 1
ATOM 677 C CA . ARG A 1 87 ? -14.004 -4.052 -4.148 1.00 96.88 87 ARG A CA 1
ATOM 678 C C . ARG A 1 87 ? -14.054 -4.944 -2.927 1.00 96.88 87 ARG A C 1
ATOM 680 O O . ARG A 1 87 ? -14.131 -6.160 -3.078 1.00 96.88 87 ARG A O 1
ATOM 687 N N . SER A 1 88 ? -14.120 -4.327 -1.754 1.00 97.75 88 SER A N 1
ATOM 688 C CA . SER A 1 88 ? -14.288 -5.057 -0.504 1.00 97.75 88 SER A CA 1
ATOM 689 C C . SER A 1 88 ? -15.616 -5.816 -0.447 1.00 97.75 88 SER A C 1
ATOM 691 O O . SER A 1 88 ? -16.650 -5.359 -0.952 1.00 97.75 88 SER A O 1
ATOM 693 N N . SER A 1 89 ? -15.602 -6.966 0.211 1.00 96.25 89 SER A N 1
ATOM 694 C CA . SER A 1 89 ? -16.774 -7.791 0.468 1.00 96.25 89 SER A CA 1
ATOM 695 C C . SER A 1 89 ? -17.623 -7.258 1.629 1.00 96.25 89 SER A C 1
ATOM 697 O O . SER A 1 89 ? -17.260 -6.314 2.332 1.00 96.25 89 SER A O 1
ATOM 699 N N . GLU A 1 90 ? -18.763 -7.908 1.864 1.00 94.31 90 GLU A N 1
ATOM 700 C CA . GLU A 1 90 ? -19.652 -7.605 2.993 1.00 94.31 90 GLU A CA 1
ATOM 701 C C . GLU A 1 90 ? -19.053 -8.011 4.356 1.00 94.31 90 GLU A C 1
ATOM 703 O O . GLU A 1 90 ? -19.541 -7.600 5.408 1.00 94.31 90 GLU A O 1
ATOM 708 N N . LYS A 1 91 ? -17.958 -8.791 4.367 1.00 92.56 91 LYS A N 1
ATOM 709 C CA . LYS A 1 91 ? -17.265 -9.219 5.595 1.00 92.56 91 LYS A CA 1
ATOM 710 C C . LYS A 1 91 ? -16.676 -8.037 6.369 1.00 92.56 91 LYS A C 1
ATOM 712 O O . LYS A 1 91 ? -16.574 -8.089 7.594 1.00 92.56 91 LYS A O 1
ATOM 717 N N . VAL A 1 92 ? -16.269 -6.989 5.657 1.00 95.06 92 VAL A N 1
ATOM 718 C CA . VAL A 1 92 ? -15.560 -5.830 6.219 1.00 95.06 92 VAL A CA 1
ATOM 719 C C . VAL A 1 92 ? -16.409 -4.557 6.248 1.00 95.06 92 VAL A C 1
ATOM 721 O O . VAL A 1 92 ? -15.929 -3.513 6.685 1.00 95.06 92 VAL A O 1
ATOM 724 N N . GLY A 1 93 ? -17.683 -4.620 5.855 1.00 94.81 93 GLY A N 1
ATOM 725 C CA . GLY A 1 93 ? -18.583 -3.466 5.828 1.00 94.81 93 GLY A CA 1
ATOM 726 C C . GLY A 1 93 ? -19.652 -3.585 4.749 1.00 94.81 93 GLY A C 1
ATOM 727 O O . GLY A 1 93 ? -20.012 -4.682 4.338 1.00 94.81 93 GLY A O 1
ATOM 728 N N . VAL A 1 94 ? -20.150 -2.452 4.263 1.00 95.88 94 VAL A N 1
ATOM 729 C CA . VAL A 1 94 ? -20.944 -2.422 3.026 1.00 95.88 94 VAL A CA 1
ATOM 730 C C . VAL A 1 94 ? -20.059 -2.895 1.868 1.00 95.88 94 VAL A C 1
ATOM 732 O O . VAL A 1 94 ? -18.878 -2.546 1.796 1.00 95.88 94 VAL A O 1
ATOM 735 N N . ARG A 1 95 ? -20.608 -3.690 0.942 1.00 95.19 95 ARG A N 1
ATOM 736 C CA . ARG A 1 95 ? -19.869 -4.131 -0.249 1.00 95.19 95 ARG A CA 1
ATOM 737 C C . ARG A 1 95 ? -19.329 -2.921 -1.019 1.00 95.19 95 ARG A C 1
ATOM 739 O O . ARG A 1 95 ? -20.099 -2.062 -1.440 1.00 95.19 95 ARG A O 1
ATOM 746 N N . GLY A 1 96 ? -18.019 -2.890 -1.252 1.00 94.75 96 GLY A N 1
ATOM 747 C CA . GLY A 1 96 ? -17.339 -1.760 -1.882 1.00 94.75 96 GLY A CA 1
ATOM 748 C C . GLY A 1 96 ? -17.098 -0.566 -0.956 1.00 94.75 96 GLY A C 1
ATOM 749 O O . GLY A 1 96 ? -16.895 0.529 -1.463 1.00 94.75 96 GLY A O 1
ATOM 750 N N . ALA A 1 97 ? -17.102 -0.753 0.368 1.00 96.81 97 ALA A N 1
ATOM 751 C CA . ALA A 1 97 ? -16.597 0.246 1.314 1.00 96.81 97 ALA A CA 1
ATOM 752 C C . ALA A 1 97 ? -15.118 0.593 1.061 1.00 96.81 97 ALA A C 1
ATOM 754 O O . ALA A 1 97 ? -14.697 1.707 1.350 1.00 96.81 97 ALA A O 1
ATOM 755 N N . VAL A 1 98 ? -14.342 -0.336 0.492 1.00 98.06 98 VAL A N 1
ATOM 756 C CA . VAL A 1 98 ? -13.032 -0.055 -0.110 1.00 98.06 98 VAL A CA 1
ATOM 757 C C . VAL A 1 98 ? -13.082 -0.395 -1.593 1.00 98.06 98 VAL A C 1
ATOM 759 O O . VAL A 1 98 ? -13.558 -1.473 -1.966 1.00 98.06 98 VAL A O 1
ATOM 762 N N . VAL A 1 99 ? -12.595 0.514 -2.438 1.00 97.50 99 VAL A N 1
ATOM 763 C CA . VAL A 1 99 ? -12.563 0.355 -3.896 1.00 97.50 99 VAL A CA 1
ATOM 764 C C . VAL A 1 99 ? -11.177 0.680 -4.432 1.00 97.50 99 VAL A C 1
ATOM 766 O O . VAL A 1 99 ? -10.652 1.759 -4.179 1.00 97.50 99 VAL A O 1
ATOM 769 N N . HIS A 1 100 ? -10.616 -0.236 -5.215 1.00 96.31 100 HIS A N 1
ATOM 770 C CA . HIS A 1 100 ? -9.381 -0.044 -5.966 1.00 96.31 100 HIS A CA 1
ATOM 771 C C . HIS A 1 100 ? -9.709 0.331 -7.419 1.00 96.31 100 HIS A C 1
ATOM 773 O O . HIS A 1 100 ? -10.541 -0.306 -8.068 1.00 96.31 100 HIS A O 1
ATOM 779 N N . SER A 1 101 ? -9.043 1.349 -7.955 1.00 92.88 101 SER A N 1
ATOM 780 C CA . SER A 1 101 ? -9.185 1.780 -9.362 1.00 92.88 101 SER A CA 1
ATOM 781 C C . SER A 1 101 ? -8.676 0.736 -10.368 1.00 92.88 101 SER A C 1
ATOM 783 O O . SER A 1 101 ? -9.237 0.586 -11.455 1.00 92.88 101 SER A O 1
ATOM 785 N N . GLY A 1 102 ? -7.661 -0.032 -9.972 1.00 86.06 102 GLY A N 1
ATOM 786 C CA . GLY A 1 102 ? -6.848 -0.859 -10.866 1.00 86.06 102 GLY A CA 1
ATOM 787 C C . GLY A 1 102 ? -5.705 -0.039 -11.462 1.00 86.06 102 GLY A C 1
ATOM 788 O O . GLY A 1 102 ? -5.589 1.152 -11.182 1.00 86.06 102 GLY A O 1
ATOM 789 N N . ASP A 1 103 ? -4.864 -0.673 -12.270 1.00 79.62 103 ASP A N 1
ATOM 790 C CA . ASP A 1 103 ? -3.639 -0.046 -12.771 1.00 79.62 103 ASP A CA 1
ATOM 791 C C . ASP A 1 103 ? -3.923 1.073 -13.772 1.00 79.62 103 ASP A C 1
ATOM 793 O O . ASP A 1 103 ? -4.541 0.854 -14.816 1.00 79.62 103 ASP A O 1
ATOM 797 N N . MET A 1 104 ? -3.427 2.277 -13.474 1.00 83.50 104 MET A N 1
ATOM 798 C CA . MET A 1 104 ? -3.445 3.408 -14.400 1.00 83.50 104 MET A CA 1
ATOM 799 C C . MET A 1 104 ? -2.011 3.784 -14.772 1.00 83.50 104 MET A C 1
ATOM 801 O O . MET A 1 104 ? -1.359 4.585 -14.102 1.00 83.50 104 MET A O 1
ATOM 805 N N . LEU A 1 105 ? -1.516 3.195 -15.860 1.00 82.62 105 LEU A N 1
ATOM 806 C CA . LEU A 1 105 ? -0.152 3.403 -16.346 1.00 82.62 105 LEU A CA 1
ATOM 807 C C . LEU A 1 105 ? -0.090 4.495 -17.417 1.00 82.62 105 LEU A C 1
ATOM 809 O O . LEU A 1 105 ? -0.920 4.563 -18.324 1.00 82.62 105 LEU A O 1
ATOM 813 N N . ARG A 1 106 ? 0.946 5.331 -17.337 1.00 77.25 106 ARG A N 1
ATOM 814 C CA . ARG A 1 106 ? 1.325 6.327 -18.344 1.00 77.25 106 ARG A CA 1
ATOM 815 C C . ARG A 1 106 ? 2.711 5.991 -18.895 1.00 77.25 106 ARG A C 1
ATOM 817 O O . ARG A 1 106 ? 3.717 6.555 -18.466 1.00 77.25 106 ARG A O 1
ATOM 824 N N . HIS A 1 107 ? 2.760 5.086 -19.874 1.00 74.81 107 HIS A N 1
ATOM 825 C CA . HIS A 1 107 ? 4.014 4.581 -20.456 1.00 74.81 107 HIS A CA 1
ATOM 826 C C . HIS A 1 107 ? 4.928 5.690 -21.002 1.00 74.81 107 HIS A C 1
ATOM 828 O O . HIS A 1 107 ? 6.117 5.696 -20.700 1.00 74.81 107 HIS A O 1
ATOM 834 N N . SER A 1 108 ? 4.365 6.699 -21.682 1.00 72.56 108 SER A N 1
ATOM 835 C CA . SER A 1 108 ? 5.128 7.798 -22.302 1.00 72.56 108 SER A CA 1
ATOM 836 C C . SER A 1 108 ? 5.957 8.638 -21.326 1.00 72.56 108 SER A C 1
ATOM 838 O O . SER A 1 108 ? 6.847 9.370 -21.748 1.00 72.56 108 SER A O 1
ATOM 840 N N . VAL A 1 109 ? 5.623 8.592 -20.034 1.00 76.69 109 VAL A N 1
ATOM 841 C CA . VAL A 1 109 ? 6.338 9.307 -18.967 1.00 76.69 109 VAL A CA 1
ATOM 842 C C . VAL A 1 109 ? 6.893 8.363 -17.899 1.00 76.69 109 VAL A C 1
ATOM 844 O O . VAL A 1 109 ? 7.454 8.834 -16.919 1.00 76.69 109 VAL A O 1
ATOM 847 N N . CYS A 1 110 ? 6.796 7.043 -18.103 1.00 81.12 110 CYS A N 1
ATOM 848 C CA . CYS A 1 110 ? 7.235 6.020 -17.151 1.00 81.12 110 CYS A CA 1
ATOM 849 C C . CYS A 1 110 ? 6.658 6.218 -15.737 1.00 81.12 110 CYS A C 1
ATOM 851 O O . CYS A 1 110 ? 7.386 6.142 -14.744 1.00 81.12 110 CYS A O 1
ATOM 853 N N . GLU A 1 111 ? 5.354 6.493 -15.659 1.00 85.00 111 GLU A N 1
ATOM 854 C CA . GLU A 1 111 ? 4.635 6.704 -14.400 1.00 85.00 111 GLU A CA 1
ATOM 855 C C . GLU A 1 111 ? 3.436 5.769 -14.273 1.00 85.00 111 GLU A C 1
ATOM 857 O O . GLU A 1 111 ? 2.777 5.433 -15.259 1.00 85.00 111 GLU A O 1
ATOM 862 N N . GLY A 1 112 ? 3.124 5.391 -13.039 1.00 85.38 112 GLY A N 1
ATOM 863 C CA . GLY A 1 112 ? 1.911 4.672 -12.686 1.00 85.38 112 GLY A CA 1
ATOM 864 C C . GLY A 1 112 ? 1.173 5.377 -11.560 1.00 85.38 112 GLY A C 1
ATOM 865 O O . GLY A 1 112 ? 1.774 6.088 -10.751 1.00 85.38 112 GLY A O 1
ATOM 866 N N . VAL A 1 113 ? -0.148 5.224 -11.557 1.00 88.88 113 VAL A N 1
ATOM 867 C CA . VAL A 1 113 ? -1.015 5.737 -10.501 1.00 88.88 113 VAL A CA 1
ATOM 868 C C . VAL A 1 113 ? -2.003 4.661 -10.084 1.00 88.88 113 VAL A C 1
ATOM 870 O O . VAL A 1 113 ? -2.633 4.017 -10.924 1.00 88.88 113 VAL A O 1
ATOM 873 N N . HIS A 1 114 ? -2.195 4.542 -8.776 1.00 90.19 114 HIS A N 1
ATOM 874 C CA . HIS A 1 114 ? -3.318 3.835 -8.187 1.00 90.19 114 HIS A CA 1
ATOM 875 C C . HIS A 1 114 ? -4.129 4.765 -7.310 1.00 90.19 114 HIS A C 1
ATOM 877 O O . HIS A 1 114 ? -3.669 5.774 -6.778 1.00 90.19 114 HIS A O 1
ATOM 883 N N . THR A 1 115 ? -5.392 4.415 -7.179 1.00 93.94 115 THR A N 1
ATOM 884 C CA . THR A 1 115 ? -6.323 5.088 -6.289 1.00 93.94 115 THR A CA 1
ATOM 885 C C . THR A 1 115 ? -7.108 4.042 -5.528 1.00 93.94 115 THR A C 1
ATOM 887 O O . THR A 1 115 ? -7.726 3.171 -6.150 1.00 93.94 115 THR A O 1
ATOM 890 N N . ILE A 1 116 ? -7.067 4.143 -4.201 1.00 97.06 116 ILE A N 1
ATOM 891 C CA . ILE A 1 116 ? -7.849 3.343 -3.265 1.00 97.06 116 ILE A CA 1
ATOM 892 C C . ILE A 1 116 ? -8.775 4.290 -2.511 1.00 97.06 116 ILE A C 1
ATOM 894 O O . ILE A 1 116 ? -8.331 5.110 -1.709 1.00 97.06 116 ILE A O 1
ATOM 898 N N . THR A 1 117 ? -10.073 4.176 -2.758 1.00 97.50 117 THR A N 1
ATOM 899 C CA . THR A 1 117 ? -11.095 4.953 -2.055 1.00 97.50 117 THR A CA 1
ATOM 900 C C . THR A 1 117 ? -11.630 4.137 -0.887 1.00 97.50 117 THR A C 1
ATOM 902 O O . THR A 1 117 ? -12.002 2.975 -1.061 1.00 97.50 117 THR A O 1
ATOM 905 N N . VAL A 1 118 ? -11.683 4.742 0.297 1.00 97.81 118 VAL A N 1
ATOM 906 C CA . VAL A 1 118 ? -12.178 4.127 1.529 1.00 97.81 118 VAL A CA 1
ATOM 907 C C . VAL A 1 118 ? -13.319 4.970 2.084 1.00 97.81 118 VAL A C 1
ATOM 909 O O . VAL A 1 118 ? -13.105 6.071 2.588 1.00 97.81 118 VAL A O 1
ATOM 912 N N . GLU A 1 119 ? -14.529 4.423 2.053 1.00 96.81 119 GLU A N 1
ATOM 913 C CA . GLU A 1 119 ? -15.696 4.981 2.731 1.00 96.81 119 GLU A CA 1
ATOM 914 C C . GLU A 1 119 ? -15.674 4.543 4.204 1.00 96.81 119 GLU A C 1
ATOM 916 O O . GLU A 1 119 ? -16.179 3.481 4.586 1.00 96.81 119 GLU A O 1
ATOM 921 N N . LEU A 1 120 ? -15.047 5.363 5.049 1.00 94.75 120 LEU A N 1
ATOM 922 C CA . LEU A 1 120 ? -14.759 5.084 6.459 1.00 94.75 120 LEU A CA 1
ATOM 923 C C . LEU A 1 120 ? -16.019 4.788 7.283 1.00 94.75 120 LEU A C 1
ATOM 925 O O . LEU A 1 120 ? -15.972 3.995 8.232 1.00 94.75 120 LEU A O 1
ATOM 929 N N . THR A 1 121 ? -17.140 5.416 6.919 1.00 93.56 121 THR A N 1
ATOM 930 C CA . THR A 1 121 ? -18.451 5.224 7.563 1.00 93.56 121 THR A CA 1
ATOM 931 C C . THR A 1 121 ? -19.129 3.911 7.172 1.00 93.56 121 THR A C 1
ATOM 933 O O . THR A 1 121 ? -19.946 3.390 7.930 1.00 93.56 121 THR A O 1
ATOM 936 N N . SER A 1 122 ? -18.762 3.349 6.020 1.00 96.25 122 SER A N 1
ATOM 937 C CA . SER A 1 122 ? -19.309 2.094 5.497 1.00 96.25 122 SER A CA 1
ATOM 938 C C . SER A 1 122 ? -18.527 0.859 5.948 1.00 96.25 122 SER A C 1
ATOM 940 O O . SER A 1 122 ? -18.982 -0.267 5.736 1.00 96.25 122 SER A O 1
ATOM 942 N N . LEU A 1 123 ? -17.366 1.040 6.581 1.00 96.38 123 LEU A N 1
ATOM 943 C CA . LEU A 1 123 ? -16.586 -0.045 7.170 1.00 96.38 123 LEU A CA 1
ATOM 944 C C . LEU A 1 123 ? -17.228 -0.562 8.460 1.00 96.38 123 LEU A C 1
ATOM 946 O O . LEU A 1 123 ? -17.572 0.213 9.354 1.00 96.38 123 LEU A O 1
ATOM 950 N N . SER A 1 124 ? -17.281 -1.885 8.607 1.00 94.81 124 SER A N 1
ATOM 951 C CA . SER A 1 124 ? -17.754 -2.552 9.822 1.00 94.81 124 SER A CA 1
ATOM 952 C C . SER A 1 124 ? -16.979 -2.075 11.064 1.00 94.81 124 SER A C 1
ATOM 954 O O . SER A 1 124 ? -15.755 -1.922 10.989 1.00 94.81 124 SER A O 1
ATOM 956 N N . PRO A 1 125 ? -17.628 -1.925 12.238 1.00 91.56 125 PRO A N 1
ATOM 957 C CA . PRO A 1 125 ? -16.945 -1.620 13.502 1.00 91.56 125 PRO A CA 1
ATOM 958 C C . PRO A 1 125 ? -15.867 -2.643 13.904 1.00 91.56 125 PRO A C 1
ATOM 960 O O . PRO A 1 125 ? -15.013 -2.351 14.745 1.00 91.56 125 PRO A O 1
ATOM 963 N N . ALA A 1 126 ? -15.907 -3.847 13.320 1.00 90.94 126 ALA A N 1
ATOM 964 C CA . ALA A 1 126 ? -14.884 -4.870 13.509 1.00 90.94 126 ALA A CA 1
ATOM 965 C C . ALA A 1 126 ? -13.550 -4.515 12.827 1.00 90.94 126 ALA A C 1
ATOM 967 O O . ALA A 1 126 ? -12.507 -4.947 13.314 1.00 90.94 126 ALA A O 1
ATOM 968 N N . VAL A 1 127 ? -13.571 -3.730 11.741 1.00 95.31 127 VAL A N 1
ATOM 969 C CA . VAL A 1 127 ? -12.368 -3.260 11.036 1.00 95.31 127 VAL A CA 1
ATOM 970 C C . VAL A 1 127 ? -11.731 -2.130 11.832 1.00 95.31 127 VAL A C 1
ATOM 972 O O . VAL A 1 127 ? -12.363 -1.091 12.065 1.00 95.31 127 VAL A O 1
ATOM 975 N N . ARG A 1 128 ? -10.472 -2.328 12.226 1.00 92.75 128 ARG A N 1
ATOM 976 C CA . ARG A 1 128 ? -9.719 -1.371 13.046 1.00 92.75 128 ARG A CA 1
ATOM 977 C C . ARG A 1 128 ? -8.555 -0.731 12.330 1.00 92.75 128 ARG A C 1
ATOM 979 O O . ARG A 1 128 ? -8.305 0.443 12.578 1.00 92.75 128 ARG A O 1
ATOM 986 N N . GLU A 1 129 ? -7.881 -1.471 11.463 1.00 95.62 129 GLU A N 1
ATOM 987 C CA . GLU A 1 129 ? -6.667 -1.001 10.805 1.00 95.62 129 GLU A CA 1
ATOM 988 C C . GLU A 1 129 ? -6.694 -1.395 9.331 1.00 95.62 129 GLU A C 1
ATOM 990 O O . GLU A 1 129 ? -7.094 -2.504 8.974 1.00 95.62 129 GLU A O 1
ATOM 995 N N . LEU A 1 130 ? -6.284 -0.465 8.479 1.00 98.19 130 LEU A N 1
ATOM 996 C CA . LEU A 1 130 ? -6.055 -0.665 7.061 1.00 98.19 130 LEU A CA 1
ATOM 997 C C . LEU A 1 130 ? -4.587 -0.349 6.808 1.00 98.19 130 LEU A C 1
ATOM 999 O O . LEU A 1 130 ? -4.112 0.711 7.210 1.00 98.19 130 LEU A O 1
ATOM 1003 N N . PHE A 1 131 ? -3.872 -1.244 6.144 1.00 98.06 131 PHE A N 1
ATOM 1004 C CA . PHE A 1 131 ? -2.485 -1.028 5.747 1.00 98.06 131 PHE A CA 1
ATOM 1005 C C . PHE A 1 131 ? -2.423 -0.838 4.245 1.00 98.06 131 PHE A C 1
ATOM 1007 O O . PHE A 1 131 ? -2.989 -1.638 3.500 1.00 98.06 131 PHE A O 1
ATOM 1014 N N . ILE A 1 132 ? -1.737 0.220 3.825 1.00 97.94 132 ILE A N 1
ATOM 1015 C CA . ILE A 1 132 ? -1.517 0.519 2.417 1.00 97.94 132 ILE A CA 1
ATOM 1016 C C . ILE A 1 132 ? -0.109 0.092 2.063 1.00 97.94 132 ILE A C 1
ATOM 1018 O O . ILE A 1 132 ? 0.870 0.535 2.674 1.00 97.94 132 ILE A O 1
ATOM 1022 N N . THR A 1 133 ? -0.026 -0.827 1.113 1.00 97.00 133 THR A N 1
ATOM 1023 C CA . THR A 1 133 ? 1.220 -1.461 0.706 1.00 97.00 133 THR A CA 1
ATOM 1024 C C . THR A 1 133 ? 1.434 -1.272 -0.775 1.00 97.00 133 THR A C 1
ATOM 1026 O O . THR A 1 133 ? 0.474 -1.266 -1.537 1.00 97.00 133 THR A O 1
ATOM 1029 N N . MET A 1 134 ? 2.694 -1.156 -1.169 1.00 95.31 134 MET A N 1
ATOM 1030 C CA . MET A 1 134 ? 3.104 -1.159 -2.564 1.00 95.31 134 MET A CA 1
ATOM 1031 C C . MET A 1 134 ? 4.098 -2.294 -2.770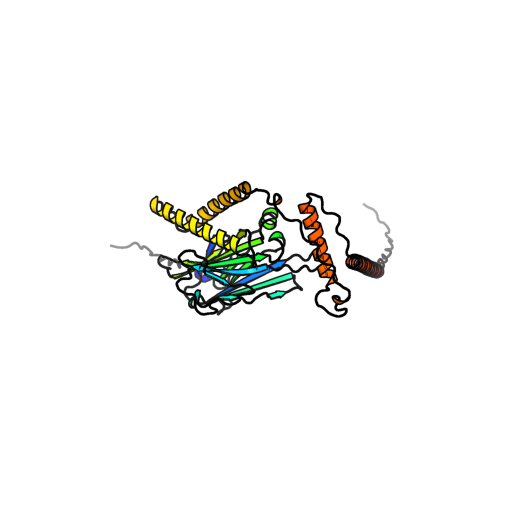 1.00 95.31 134 MET A C 1
ATOM 1033 O O . MET A 1 134 ? 5.055 -2.418 -2.002 1.00 95.31 134 MET A O 1
ATOM 1037 N N . SER A 1 135 ? 3.897 -3.118 -3.790 1.00 94.06 135 SER A N 1
ATOM 1038 C CA . SER A 1 135 ? 4.775 -4.255 -4.070 1.00 94.06 135 SER A CA 1
ATOM 1039 C C . SER A 1 135 ? 5.094 -4.396 -5.544 1.00 94.06 135 SER A C 1
ATOM 1041 O O . SER A 1 135 ? 4.218 -4.263 -6.389 1.00 94.06 135 SER A O 1
ATOM 1043 N N . ALA A 1 136 ? 6.363 -4.635 -5.860 1.00 89.88 136 ALA A N 1
ATOM 1044 C CA . ALA A 1 136 ? 6.800 -4.811 -7.233 1.00 89.88 136 ALA A CA 1
ATOM 1045 C C . ALA A 1 136 ? 6.266 -6.146 -7.772 1.00 89.88 136 ALA A C 1
ATOM 1047 O O . ALA A 1 136 ? 6.633 -7.197 -7.252 1.00 89.88 136 ALA A O 1
ATOM 1048 N N . TYR A 1 137 ? 5.449 -6.101 -8.826 1.00 78.75 137 TYR A N 1
ATOM 1049 C CA . TYR A 1 137 ? 4.911 -7.301 -9.480 1.00 78.75 137 TYR A CA 1
ATOM 1050 C C . TYR A 1 137 ? 6.027 -8.180 -10.062 1.00 78.75 137 TYR A C 1
ATOM 1052 O O . TYR A 1 137 ? 6.002 -9.405 -9.983 1.00 78.75 137 TYR A O 1
ATOM 1060 N N . CYS A 1 138 ? 7.036 -7.533 -10.653 1.00 69.38 138 CYS A N 1
ATOM 1061 C CA . CYS A 1 138 ? 8.244 -8.174 -11.144 1.00 69.38 138 CYS A CA 1
ATOM 1062 C C . CYS A 1 138 ? 9.475 -7.348 -10.743 1.00 69.38 138 CYS A C 1
ATOM 1064 O O . CYS A 1 138 ? 9.562 -6.145 -11.000 1.00 69.38 138 CYS A O 1
ATOM 1066 N N . GLY A 1 139 ? 10.452 -7.997 -10.105 1.00 79.69 139 GLY A N 1
ATOM 1067 C CA . GLY A 1 139 ? 11.700 -7.360 -9.681 1.00 79.69 139 GLY A CA 1
ATOM 1068 C C . GLY A 1 139 ? 11.720 -6.928 -8.213 1.00 79.69 139 GLY A C 1
ATOM 1069 O O . GLY A 1 139 ? 11.245 -7.645 -7.334 1.00 79.69 139 GLY A O 1
ATOM 1070 N N . ARG A 1 140 ? 12.391 -5.806 -7.928 1.00 88.81 140 ARG A N 1
ATOM 1071 C CA . ARG A 1 140 ? 12.702 -5.340 -6.565 1.00 88.81 140 ARG A CA 1
ATOM 1072 C C . ARG A 1 140 ? 12.467 -3.839 -6.435 1.00 88.81 140 ARG A C 1
ATOM 1074 O O . ARG A 1 140 ? 12.478 -3.110 -7.426 1.00 88.81 140 ARG A O 1
ATOM 1081 N N . LEU A 1 141 ? 12.344 -3.347 -5.203 1.00 89.50 141 LEU A N 1
ATOM 1082 C CA . LEU A 1 141 ? 12.111 -1.921 -4.939 1.00 89.50 141 LEU A CA 1
ATOM 1083 C C . LEU A 1 141 ? 13.236 -1.006 -5.444 1.00 89.50 141 LEU A C 1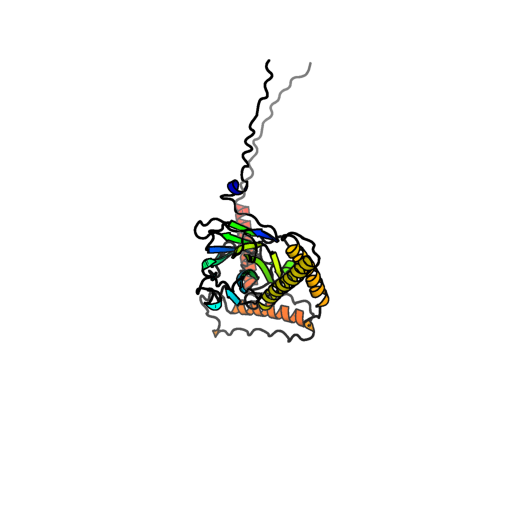
ATOM 1085 O O . LEU A 1 141 ? 13.025 0.199 -5.596 1.00 89.50 141 LEU A O 1
ATOM 1089 N N . LYS A 1 142 ? 14.426 -1.546 -5.742 1.00 87.44 142 LYS A N 1
ATOM 1090 C CA . LYS A 1 142 ? 15.531 -0.793 -6.357 1.00 87.44 142 LYS A CA 1
ATOM 1091 C C . LYS A 1 142 ? 15.164 -0.164 -7.706 1.00 87.44 142 LYS A C 1
ATOM 1093 O O . LYS A 1 142 ? 15.689 0.902 -8.037 1.00 87.44 142 LYS A O 1
ATOM 1098 N N . ASP A 1 143 ? 14.250 -0.796 -8.440 1.00 83.06 143 ASP A N 1
ATOM 1099 C CA . ASP A 1 143 ? 13.831 -0.387 -9.783 1.00 83.06 143 ASP A CA 1
ATOM 1100 C C . ASP A 1 143 ? 12.687 0.646 -9.758 1.00 83.06 143 ASP A C 1
ATOM 1102 O O . ASP A 1 143 ? 12.356 1.234 -10.788 1.00 83.06 143 ASP A O 1
ATOM 1106 N N . ILE A 1 144 ? 12.121 0.902 -8.575 1.00 85.00 144 ILE A N 1
ATOM 1107 C CA . ILE A 1 144 ? 11.019 1.838 -8.340 1.00 85.00 144 ILE A CA 1
ATOM 1108 C C . ILE A 1 144 ? 11.558 3.161 -7.804 1.00 85.00 144 ILE A C 1
ATOM 1110 O O . ILE A 1 144 ? 12.308 3.193 -6.827 1.00 85.00 144 ILE A O 1
ATOM 1114 N N . LEU A 1 145 ? 11.160 4.270 -8.421 1.00 83.81 145 LEU A N 1
ATOM 1115 C CA . LEU A 1 145 ? 11.573 5.611 -8.029 1.00 83.81 145 LEU A CA 1
ATOM 1116 C C . LEU A 1 145 ? 10.515 6.268 -7.145 1.00 83.81 145 LEU A C 1
ATOM 1118 O O . LEU A 1 145 ? 9.402 6.509 -7.603 1.00 83.81 145 LEU A O 1
ATOM 1122 N N . ARG A 1 146 ? 10.926 6.602 -5.913 1.00 79.56 146 ARG A N 1
ATOM 1123 C CA . ARG A 1 146 ? 10.212 7.457 -4.944 1.00 79.56 146 ARG A CA 1
ATOM 1124 C C . ARG A 1 146 ? 8.700 7.180 -4.882 1.00 79.56 146 ARG A C 1
ATOM 1126 O O . ARG A 1 146 ? 7.916 8.049 -5.252 1.00 79.56 146 ARG A O 1
ATOM 1133 N N . PRO A 1 147 ? 8.296 5.975 -4.440 1.00 88.88 147 PRO A N 1
ATOM 1134 C CA . PRO A 1 147 ? 6.889 5.680 -4.224 1.00 88.88 147 PRO A CA 1
ATOM 1135 C C . PRO A 1 147 ? 6.307 6.646 -3.188 1.00 88.88 147 PRO A C 1
ATOM 1137 O O . PRO A 1 147 ? 6.950 6.955 -2.173 1.00 88.88 147 PRO A O 1
ATOM 1140 N N . LYS A 1 148 ? 5.098 7.132 -3.460 1.00 92.88 148 LYS A N 1
ATOM 1141 C CA . LYS A 1 148 ? 4.450 8.169 -2.667 1.00 92.88 148 LYS A CA 1
ATOM 1142 C C . LYS A 1 148 ? 2.964 7.892 -2.503 1.00 92.88 148 LYS A C 1
ATOM 1144 O O . LYS A 1 148 ? 2.264 7.729 -3.496 1.00 92.88 148 LYS A O 1
ATOM 1149 N N . VAL A 1 149 ? 2.501 8.017 -1.259 1.00 94.94 149 VAL A N 1
ATOM 1150 C CA . VAL A 1 149 ? 1.086 7.975 -0.888 1.00 94.94 149 VAL A CA 1
ATOM 1151 C C . VAL A 1 149 ? 0.578 9.367 -0.527 1.00 94.94 149 VAL A C 1
ATOM 1153 O O . VAL A 1 149 ? 1.206 10.120 0.227 1.00 94.94 149 VAL A O 1
ATOM 1156 N N . ARG A 1 150 ? -0.598 9.721 -1.038 1.00 95.12 150 ARG A N 1
ATOM 1157 C CA . ARG A 1 150 ? -1.336 10.936 -0.683 1.00 95.12 150 ARG A CA 1
ATOM 1158 C C . ARG A 1 150 ? -2.718 10.571 -0.187 1.00 95.12 150 ARG A C 1
ATOM 1160 O O . ARG A 1 150 ? -3.453 9.891 -0.888 1.00 95.12 150 ARG A O 1
ATOM 1167 N N . LEU A 1 151 ? -3.088 11.086 0.976 1.00 94.88 151 LEU A N 1
ATOM 1168 C CA . LEU A 1 151 ? -4.458 11.033 1.452 1.00 94.88 151 LEU A CA 1
ATOM 1169 C C . LEU A 1 151 ? -5.194 12.292 1.009 1.00 94.88 151 LEU A C 1
ATOM 1171 O O . LEU A 1 151 ? -4.756 13.407 1.303 1.00 94.88 151 LEU A O 1
ATOM 1175 N N . LYS A 1 152 ? -6.327 12.116 0.344 1.00 94.19 152 LYS A N 1
ATOM 1176 C CA . LYS A 1 152 ? -7.204 13.199 -0.084 1.00 94.19 152 LYS A CA 1
ATOM 1177 C C . LYS A 1 152 ? -8.590 13.057 0.515 1.00 94.19 152 LYS A C 1
ATOM 1179 O O . LYS A 1 152 ? -9.067 11.946 0.741 1.00 94.19 152 LYS A O 1
ATOM 1184 N N . ASP A 1 153 ? -9.244 14.191 0.708 1.00 90.25 153 ASP A N 1
ATOM 1185 C CA . ASP A 1 153 ? -10.693 14.240 0.849 1.00 90.25 153 ASP A CA 1
ATOM 1186 C C . ASP A 1 153 ? -11.310 14.220 -0.563 1.00 90.25 153 ASP A C 1
ATOM 1188 O O . ASP A 1 153 ? -11.115 15.173 -1.320 1.00 90.25 153 ASP A O 1
ATOM 1192 N N . PRO A 1 154 ? -12.038 13.162 -0.959 1.00 89.62 154 PRO A N 1
ATOM 1193 C CA . PRO A 1 154 ? -12.604 13.062 -2.301 1.00 89.62 154 PRO A CA 1
ATOM 1194 C C . PRO A 1 154 ? -13.711 14.090 -2.568 1.00 89.62 154 PRO A C 1
ATOM 1196 O O . PRO A 1 154 ? -13.973 14.403 -3.728 1.00 89.62 154 PRO A O 1
ATOM 1199 N N . ALA A 1 155 ? -14.364 14.635 -1.532 1.00 87.19 155 ALA A N 1
ATOM 1200 C CA . ALA A 1 155 ? -15.430 15.619 -1.712 1.00 87.19 155 ALA A CA 1
ATOM 1201 C C . ALA A 1 155 ? -14.880 16.992 -2.127 1.00 87.19 155 ALA A C 1
ATOM 1203 O O . ALA A 1 155 ? -15.473 17.673 -2.964 1.00 87.19 155 ALA A O 1
ATOM 1204 N N . SER A 1 156 ? -13.748 17.395 -1.547 1.00 86.81 156 SER A N 1
ATOM 1205 C CA . SER A 1 156 ? -13.081 18.670 -1.841 1.00 86.81 156 SER A CA 1
ATOM 1206 C C . SER A 1 156 ? -11.936 18.544 -2.853 1.00 86.81 156 SER A C 1
ATOM 1208 O O . SER A 1 156 ? -11.556 19.536 -3.474 1.00 86.81 156 SER A O 1
ATOM 1210 N N . GLY A 1 157 ? -11.372 17.345 -3.021 1.00 86.25 157 GLY A N 1
ATOM 1211 C CA . GLY A 1 157 ? -10.134 17.095 -3.765 1.00 86.25 157 GLY A CA 1
ATOM 1212 C C . GLY A 1 157 ? -8.866 17.550 -3.029 1.00 86.25 157 GLY A C 1
ATOM 1213 O O . GLY A 1 157 ? -7.765 17.432 -3.576 1.00 86.25 157 GLY A O 1
ATOM 1214 N N . GLU A 1 158 ? -8.999 18.074 -1.806 1.00 88.50 158 GLU A N 1
ATOM 1215 C CA . GLU A 1 158 ? -7.885 18.561 -0.998 1.00 88.50 158 GLU A CA 1
ATOM 1216 C C . GLU A 1 158 ? -6.981 17.399 -0.577 1.00 88.50 158 GLU A C 1
ATOM 1218 O O . GLU A 1 158 ? -7.448 16.354 -0.128 1.00 88.50 158 GLU A O 1
ATOM 1223 N N . THR A 1 159 ? -5.664 17.581 -0.704 1.00 92.50 159 THR A N 1
ATOM 1224 C CA . THR A 1 159 ? -4.698 16.632 -0.137 1.00 92.50 159 THR A CA 1
ATOM 1225 C C . THR A 1 159 ? -4.502 16.958 1.337 1.00 92.50 159 THR A C 1
ATOM 1227 O O . THR A 1 159 ? -3.932 17.992 1.669 1.00 92.50 159 THR A O 1
ATOM 1230 N N . LEU A 1 160 ? -4.956 16.059 2.206 1.00 92.50 160 LEU A N 1
ATOM 1231 C CA . LEU A 1 160 ? -4.909 16.205 3.658 1.00 92.50 160 LEU A CA 1
ATOM 1232 C C . LEU A 1 160 ? -3.488 15.974 4.185 1.00 92.50 160 LEU A C 1
ATOM 1234 O O . LEU A 1 160 ? -2.923 16.799 4.905 1.00 92.50 160 LEU A O 1
ATOM 1238 N N . CYS A 1 161 ? -2.878 14.861 3.775 1.00 94.31 161 CYS A N 1
ATOM 1239 C CA . CYS A 1 161 ? -1.498 14.534 4.108 1.00 94.31 161 CYS A CA 1
ATOM 1240 C C . CYS A 1 161 ? -0.824 13.720 3.002 1.00 94.31 161 CYS A C 1
ATOM 1242 O O . CYS A 1 161 ? -1.483 13.119 2.152 1.00 94.31 161 CYS A O 1
ATOM 1244 N N . GLN A 1 162 ? 0.504 13.681 3.016 1.00 95.56 162 GLN A N 1
ATOM 1245 C CA . GLN A 1 162 ? 1.292 12.888 2.082 1.00 95.56 162 GLN A CA 1
ATOM 1246 C C . GLN A 1 162 ? 2.522 12.295 2.755 1.00 95.56 162 GLN A C 1
ATOM 1248 O O . GLN A 1 162 ? 3.138 12.943 3.599 1.00 95.56 162 GLN A O 1
ATOM 1253 N N . TYR A 1 163 ? 2.899 11.096 2.334 1.00 94.75 163 TYR A N 1
ATOM 1254 C CA . TYR A 1 163 ? 4.138 10.444 2.728 1.00 94.75 163 TYR A CA 1
ATOM 1255 C C . TYR A 1 163 ? 4.862 9.957 1.475 1.00 94.75 163 TYR A C 1
ATOM 1257 O O . TYR A 1 163 ? 4.287 9.267 0.636 1.00 94.75 163 TYR A O 1
ATOM 1265 N N . GLU A 1 164 ? 6.124 10.340 1.347 1.00 94.19 164 GLU A N 1
ATOM 1266 C CA . GLU A 1 164 ? 7.019 9.872 0.295 1.00 94.19 164 GLU A CA 1
ATOM 1267 C C . GLU A 1 164 ? 8.079 8.991 0.944 1.00 94.19 164 GLU A C 1
ATOM 1269 O O . GLU A 1 164 ? 8.628 9.345 1.991 1.00 94.19 164 GLU A O 1
ATOM 1274 N N . MET A 1 165 ? 8.339 7.826 0.353 1.00 88.81 165 MET A N 1
ATOM 1275 C CA . MET A 1 165 ? 9.307 6.895 0.917 1.00 88.81 165 MET A CA 1
ATOM 1276 C C . MET A 1 165 ? 10.701 7.533 0.949 1.00 88.81 165 MET A C 1
ATOM 1278 O O . MET A 1 165 ? 11.213 7.999 -0.069 1.00 88.81 165 MET A O 1
ATOM 1282 N N . GLU A 1 166 ? 11.322 7.517 2.128 1.00 85.88 166 GLU A N 1
ATOM 1283 C CA . GLU A 1 166 ? 12.678 8.027 2.334 1.00 85.88 166 GLU A CA 1
ATOM 1284 C C . GLU A 1 166 ? 13.695 7.263 1.476 1.00 85.88 166 GLU A C 1
ATOM 1286 O O . GLU A 1 166 ? 13.540 6.066 1.221 1.00 85.88 166 GLU A O 1
ATOM 1291 N N . GLU A 1 167 ? 14.769 7.936 1.058 1.00 82.75 167 GLU A N 1
ATOM 1292 C CA . GLU A 1 167 ? 15.841 7.288 0.308 1.00 82.75 167 GLU A CA 1
ATOM 1293 C C . GLU A 1 167 ? 16.545 6.244 1.183 1.00 82.75 167 GLU A C 1
ATOM 1295 O O . GLU A 1 167 ? 17.047 6.545 2.265 1.00 82.75 167 GLU A O 1
ATOM 1300 N N . GLN A 1 168 ? 16.564 5.000 0.705 1.00 81.19 168 GLN A N 1
ATOM 1301 C CA . GLN A 1 168 ? 17.201 3.875 1.385 1.00 81.19 168 GLN A CA 1
ATOM 1302 C C . GLN A 1 168 ? 18.439 3.424 0.606 1.00 81.19 168 GLN A C 1
ATOM 1304 O O . GLN A 1 168 ? 18.460 3.552 -0.626 1.00 81.19 168 GLN A O 1
ATOM 1309 N N . PRO A 1 169 ? 19.454 2.850 1.281 1.00 83.94 169 PRO A N 1
ATOM 1310 C CA . PRO A 1 169 ? 20.604 2.268 0.604 1.00 83.94 169 PRO A CA 1
ATOM 1311 C C . PRO A 1 169 ? 20.152 1.274 -0.465 1.00 83.94 169 PRO A C 1
ATOM 1313 O O . PRO A 1 169 ? 19.247 0.466 -0.234 1.00 83.94 169 PRO A O 1
ATOM 1316 N N . ASN A 1 170 ? 20.799 1.308 -1.632 1.00 80.69 170 ASN A N 1
ATOM 1317 C CA . ASN A 1 170 ? 20.412 0.442 -2.745 1.00 80.69 170 ASN A CA 1
ATOM 1318 C C . ASN A 1 170 ? 20.366 -1.025 -2.326 1.00 80.69 170 ASN A C 1
ATOM 1320 O O . ASN A 1 170 ? 19.378 -1.674 -2.628 1.00 80.69 170 ASN A O 1
ATOM 1324 N N . GLU A 1 171 ? 21.348 -1.508 -1.560 1.00 85.56 171 GLU A N 1
ATOM 1325 C CA . GLU A 1 171 ? 21.413 -2.892 -1.072 1.00 85.56 171 GLU A CA 1
ATOM 1326 C C . GLU A 1 171 ? 20.135 -3.356 -0.357 1.00 85.56 171 GLU A C 1
ATOM 1328 O O . GLU A 1 171 ? 19.723 -4.504 -0.502 1.00 85.56 171 GLU A O 1
ATOM 1333 N N . GLU A 1 172 ? 19.494 -2.480 0.419 1.00 83.50 172 GLU A N 1
ATOM 1334 C CA . GLU A 1 172 ? 18.243 -2.803 1.106 1.00 83.50 172 GLU A CA 1
ATOM 1335 C C . GLU A 1 172 ? 17.081 -2.870 0.112 1.00 83.50 172 GLU A C 1
ATOM 1337 O O . GLU A 1 172 ? 16.326 -3.842 0.088 1.00 83.50 172 GLU A O 1
ATOM 1342 N N . ARG A 1 173 ? 17.015 -1.894 -0.800 1.00 85.25 173 ARG A N 1
ATOM 1343 C CA . ARG A 1 173 ? 16.028 -1.851 -1.888 1.00 85.25 173 ARG A CA 1
ATOM 1344 C C . ARG A 1 173 ? 16.185 -3.004 -2.884 1.00 85.25 173 ARG A C 1
ATOM 1346 O O . ARG A 1 173 ? 15.206 -3.392 -3.513 1.00 85.25 173 ARG A O 1
ATOM 1353 N N . GLU A 1 174 ? 17.390 -3.556 -3.049 1.00 87.69 174 GLU A N 1
ATOM 1354 C CA . GLU A 1 174 ? 17.631 -4.732 -3.896 1.00 87.69 174 GLU A CA 1
ATOM 1355 C C . GLU A 1 174 ? 17.088 -6.012 -3.265 1.00 87.69 174 GLU A C 1
ATOM 1357 O O . GLU A 1 174 ? 16.738 -6.946 -3.984 1.00 87.69 174 GLU A O 1
ATOM 1362 N N . ARG A 1 175 ? 17.019 -6.070 -1.932 1.00 88.94 175 ARG A N 1
ATOM 1363 C CA . ARG A 1 175 ? 16.494 -7.236 -1.222 1.00 88.94 175 ARG A CA 1
ATOM 1364 C C . ARG A 1 175 ? 14.977 -7.201 -1.136 1.00 88.94 175 ARG A C 1
ATOM 1366 O O . ARG A 1 175 ? 14.367 -8.257 -1.233 1.00 88.94 175 ARG A O 1
ATOM 1373 N N . CYS A 1 176 ? 14.362 -6.034 -0.979 1.00 91.69 176 CYS A N 1
ATOM 1374 C CA . CYS A 1 176 ? 12.924 -5.911 -0.737 1.00 91.69 176 CYS A CA 1
ATOM 1375 C C . CYS A 1 176 ? 12.080 -5.902 -2.026 1.00 91.69 176 CYS A C 1
ATOM 1377 O O . CYS A 1 176 ? 12.471 -5.323 -3.041 1.00 91.69 176 CYS A O 1
ATOM 1379 N N . SER A 1 177 ? 10.906 -6.536 -1.974 1.00 93.50 177 SER A N 1
ATOM 1380 C CA . SER A 1 177 ? 9.880 -6.516 -3.032 1.00 93.50 177 SER A CA 1
ATOM 1381 C C . SER A 1 177 ? 8.667 -5.658 -2.671 1.00 93.50 177 SER A C 1
ATOM 1383 O O . SER A 1 177 ? 7.953 -5.227 -3.569 1.00 93.50 177 SER A O 1
ATOM 1385 N N . SER A 1 178 ? 8.447 -5.368 -1.386 1.00 95.19 178 SER A N 1
ATOM 1386 C CA . SER A 1 178 ? 7.279 -4.630 -0.899 1.00 95.19 178 SER A CA 1
ATOM 1387 C C . SER A 1 178 ? 7.648 -3.541 0.098 1.00 95.19 178 SER A C 1
ATOM 1389 O O . SER A 1 178 ? 8.683 -3.602 0.765 1.00 95.19 178 SER A O 1
ATOM 1391 N N . VAL A 1 179 ? 6.782 -2.538 0.208 1.00 95.25 179 VAL A N 1
ATOM 1392 C CA . VAL A 1 179 ? 6.828 -1.495 1.227 1.00 95.25 179 VAL A CA 1
ATOM 1393 C C . VAL A 1 179 ? 5.437 -1.281 1.813 1.00 95.25 179 VAL A C 1
ATOM 1395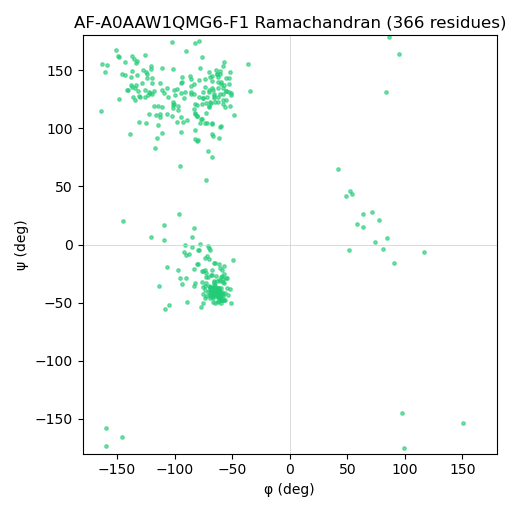 O O . VAL A 1 179 ? 4.446 -1.190 1.095 1.00 95.25 179 VAL A O 1
ATOM 1398 N N . ILE A 1 180 ? 5.362 -1.186 3.137 1.00 96.81 180 ILE A N 1
ATOM 1399 C CA . ILE A 1 180 ? 4.174 -0.734 3.860 1.00 96.81 180 ILE A CA 1
ATOM 1400 C C . ILE A 1 180 ? 4.290 0.781 3.994 1.00 96.81 180 ILE A C 1
ATOM 1402 O O . ILE A 1 180 ? 5.129 1.277 4.752 1.00 96.81 180 ILE A O 1
ATOM 1406 N N . MET A 1 181 ? 3.474 1.509 3.236 1.00 96.25 181 MET A N 1
ATOM 1407 C CA . MET A 1 181 ? 3.545 2.964 3.115 1.00 96.25 181 MET A CA 1
ATOM 1408 C C . MET A 1 181 ? 2.945 3.644 4.336 1.00 96.25 181 MET A C 1
ATOM 1410 O O . MET A 1 181 ? 3.617 4.433 5.002 1.00 96.25 181 MET A O 1
ATOM 1414 N N . CYS A 1 182 ? 1.706 3.300 4.676 1.00 96.62 182 CYS A N 1
ATOM 1415 C CA . CYS A 1 182 ? 1.006 3.870 5.816 1.00 96.62 182 CYS A CA 1
ATOM 1416 C C . CYS A 1 182 ? -0.001 2.885 6.413 1.00 96.62 182 CYS A C 1
ATOM 1418 O O . CYS A 1 182 ? -0.342 1.861 5.812 1.00 96.62 182 CYS A O 1
ATOM 1420 N N . ARG A 1 183 ? -0.489 3.216 7.609 1.00 95.62 183 ARG A N 1
ATOM 1421 C CA . ARG A 1 183 ? -1.705 2.620 8.164 1.00 95.62 183 ARG A CA 1
ATOM 1422 C C . ARG A 1 183 ? -2.755 3.684 8.424 1.00 95.62 183 ARG A C 1
ATOM 1424 O O . ARG A 1 183 ? -2.423 4.774 8.880 1.00 95.62 183 ARG A O 1
ATOM 1431 N N . VAL A 1 184 ? -4.010 3.336 8.185 1.00 95.94 184 VAL A N 1
ATOM 1432 C CA . VAL A 1 184 ? -5.191 4.110 8.567 1.00 95.94 184 VAL A CA 1
ATOM 1433 C C . VAL A 1 184 ? -5.907 3.322 9.657 1.00 95.94 184 VAL A C 1
ATOM 1435 O O . VAL A 1 184 ? -6.292 2.175 9.430 1.00 95.94 184 VAL A O 1
ATOM 1438 N N . PHE A 1 185 ? -6.046 3.878 10.857 1.00 93.94 185 PHE A N 1
ATOM 1439 C CA . PHE A 1 185 ? -6.533 3.136 12.023 1.00 93.94 185 PHE A CA 1
ATOM 1440 C C . PHE A 1 185 ? -7.535 3.930 12.856 1.00 93.94 185 PHE A C 1
ATOM 1442 O O . PHE A 1 185 ? -7.469 5.154 12.914 1.00 93.94 185 PHE A O 1
ATOM 1449 N N . ARG A 1 186 ? -8.481 3.233 13.496 1.00 90.00 186 ARG A N 1
ATOM 1450 C CA . ARG A 1 186 ? -9.423 3.849 14.443 1.00 90.00 186 ARG A CA 1
ATOM 1451 C C . ARG A 1 186 ? -8.812 3.909 15.831 1.00 90.00 186 ARG A C 1
ATOM 1453 O O . ARG A 1 186 ? -8.412 2.879 16.372 1.00 90.00 186 ARG A O 1
ATOM 1460 N N . GLN A 1 187 ? -8.846 5.082 16.447 1.00 84.25 187 GLN A N 1
ATOM 1461 C CA . GLN A 1 187 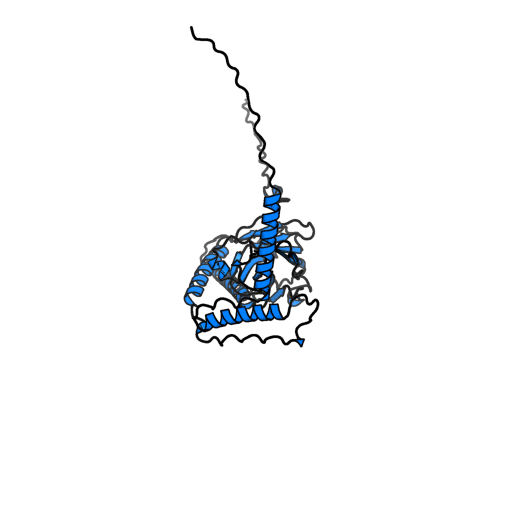? -8.409 5.259 17.822 1.00 84.25 187 GLN A CA 1
ATOM 1462 C C . GLN A 1 187 ? -9.328 4.494 18.787 1.00 84.25 187 GLN A C 1
ATOM 1464 O O . GLN A 1 187 ? -10.553 4.621 18.743 1.00 84.25 187 GLN A O 1
ATOM 1469 N N . GLU A 1 188 ? -8.740 3.671 19.657 1.00 78.38 188 GLU A N 1
ATOM 1470 C CA . GLU A 1 188 ? -9.496 2.753 20.520 1.00 78.38 188 GLU A CA 1
ATOM 1471 C C . GLU A 1 188 ? -10.037 3.418 21.789 1.00 78.38 188 GLU A C 1
ATOM 1473 O O . GLU A 1 188 ? -11.116 3.061 22.262 1.00 78.38 188 GLU A O 1
ATOM 1478 N N . SER A 1 189 ? -9.303 4.386 22.336 1.00 73.38 189 SER A N 1
ATOM 1479 C CA . SER A 1 189 ? -9.593 4.991 23.635 1.00 73.38 189 SER A CA 1
ATOM 1480 C C . SER A 1 189 ? -9.183 6.459 23.694 1.00 73.38 189 SER A C 1
ATOM 1482 O O . SER A 1 189 ? -8.348 6.919 22.918 1.00 73.38 189 SER A O 1
ATOM 1484 N N . GLY A 1 190 ? -9.739 7.179 24.668 1.00 74.69 190 GLY A N 1
ATOM 1485 C CA . GLY A 1 190 ? -9.466 8.595 24.894 1.00 74.69 190 GLY A CA 1
ATOM 1486 C C . GLY A 1 190 ? -10.543 9.514 24.308 1.00 74.69 190 GLY A C 1
ATOM 1487 O O . GLY A 1 190 ? -11.560 9.040 23.803 1.00 74.69 190 GLY A O 1
ATOM 1488 N N . PRO A 1 191 ? -10.341 10.839 24.380 1.00 72.81 191 PRO A N 1
ATOM 1489 C CA . PRO A 1 191 ? -11.336 11.830 23.959 1.00 72.81 191 PRO A CA 1
ATOM 1490 C C . PRO A 1 191 ? -11.649 11.794 22.455 1.00 72.81 191 PRO A C 1
ATOM 1492 O O . PRO A 1 191 ? -12.668 12.329 22.039 1.00 72.81 191 PRO A O 1
ATOM 1495 N N . LYS A 1 192 ? -10.796 11.142 21.657 1.00 73.62 192 LYS A N 1
ATOM 1496 C CA . LYS A 1 192 ? -10.930 10.968 20.205 1.00 73.62 192 LYS A CA 1
ATOM 1497 C C . LYS A 1 192 ? -11.274 9.521 19.801 1.00 73.62 192 LYS A C 1
ATOM 1499 O O . LYS A 1 192 ? -11.079 9.138 18.653 1.00 73.62 192 LYS A O 1
ATOM 1504 N N . ALA A 1 193 ? -11.749 8.688 20.733 1.00 80.44 193 ALA A N 1
ATOM 1505 C CA . ALA A 1 193 ? -12.096 7.297 20.437 1.00 80.44 193 ALA A CA 1
ATOM 1506 C C . ALA A 1 193 ? -13.108 7.198 19.279 1.00 80.44 193 ALA A C 1
ATOM 1508 O O . ALA A 1 193 ? -14.128 7.883 19.269 1.00 80.44 193 ALA A O 1
ATOM 1509 N N . GLY A 1 194 ? -12.824 6.325 18.314 1.00 80.75 194 GLY A N 1
ATOM 1510 C CA . GLY A 1 194 ? -13.610 6.169 17.089 1.00 80.75 194 GLY A CA 1
ATOM 1511 C C . GLY A 1 194 ? -13.154 7.044 15.918 1.00 80.75 194 GLY A C 1
ATOM 1512 O O . GLY A 1 194 ? -13.505 6.716 14.783 1.00 80.75 194 GLY A O 1
ATOM 1513 N N . ASN A 1 195 ? -12.337 8.078 16.154 1.00 88.62 195 ASN A N 1
ATOM 1514 C CA . ASN A 1 195 ? -11.738 8.860 15.074 1.00 88.62 195 ASN A CA 1
ATOM 1515 C C . ASN A 1 195 ? -10.693 8.028 14.332 1.00 88.62 195 ASN A C 1
ATOM 1517 O O . ASN A 1 195 ? -10.025 7.167 14.908 1.00 88.62 195 ASN A O 1
ATOM 1521 N N . TRP A 1 196 ? -10.564 8.299 13.038 1.00 92.62 196 TRP A N 1
ATOM 1522 C CA . TRP A 1 196 ? -9.523 7.712 12.212 1.00 92.62 196 TRP A CA 1
ATOM 1523 C C . TRP A 1 196 ? -8.247 8.538 12.289 1.00 92.62 196 TRP A C 1
ATOM 1525 O O . TRP A 1 196 ? -8.296 9.762 12.360 1.00 92.62 196 TRP A O 1
ATOM 1535 N N . GLU A 1 197 ? -7.113 7.860 12.233 1.00 93.06 197 GLU A N 1
ATOM 1536 C CA . GLU A 1 197 ? -5.783 8.444 12.158 1.00 93.06 197 GLU A CA 1
ATOM 1537 C C . GLU A 1 197 ? -4.979 7.744 11.070 1.00 93.06 197 GLU A C 1
ATOM 1539 O O . GLU A 1 197 ? -5.278 6.619 10.666 1.00 93.06 197 GLU A O 1
ATOM 1544 N N . VAL A 1 198 ? -3.961 8.435 10.577 1.00 95.00 198 VAL A N 1
ATOM 1545 C CA . VAL A 1 198 ? -3.092 7.981 9.498 1.00 95.00 198 VAL A CA 1
ATOM 1546 C C . VAL A 1 198 ? -1.671 8.060 10.005 1.00 95.00 198 VAL A C 1
ATOM 1548 O O . VAL A 1 198 ? -1.240 9.112 10.462 1.00 95.00 198 VAL A O 1
ATOM 1551 N N . GLU A 1 199 ? -0.927 6.971 9.905 1.00 94.12 199 GLU A N 1
ATOM 1552 C CA . GLU A 1 199 ? 0.480 6.946 10.276 1.00 94.12 199 GLU A CA 1
ATOM 1553 C C . GLU A 1 199 ? 1.346 6.537 9.089 1.00 94.12 199 GLU A C 1
ATOM 1555 O O . GLU A 1 199 ? 1.110 5.499 8.468 1.00 94.12 199 GLU A O 1
ATOM 1560 N N . ALA A 1 200 ? 2.394 7.315 8.824 1.00 95.31 200 ALA A N 1
ATOM 1561 C CA . ALA A 1 200 ? 3.434 6.956 7.869 1.00 95.31 200 ALA A CA 1
ATOM 1562 C C . ALA A 1 200 ? 4.322 5.824 8.421 1.00 95.31 200 ALA A C 1
ATOM 1564 O O . ALA A 1 200 ? 4.879 5.929 9.512 1.00 95.31 200 ALA A O 1
ATOM 1565 N N . ILE A 1 201 ? 4.497 4.734 7.671 1.00 94.25 201 ILE A N 1
ATOM 1566 C CA . ILE A 1 201 ? 5.253 3.553 8.122 1.00 94.25 201 ILE A CA 1
ATOM 1567 C C . ILE A 1 201 ? 6.596 3.429 7.401 1.00 94.25 201 ILE A C 1
ATOM 1569 O O . ILE A 1 201 ? 7.625 3.321 8.071 1.00 94.25 201 ILE A O 1
ATOM 1573 N N . GLY A 1 202 ? 6.601 3.400 6.067 1.00 92.31 202 GLY A N 1
ATOM 1574 C CA . GLY A 1 202 ? 7.815 3.254 5.257 1.00 92.31 202 GLY A CA 1
ATOM 1575 C C . GLY A 1 202 ? 8.674 2.038 5.614 1.00 92.31 202 GLY A C 1
ATOM 1576 O O . GLY A 1 202 ? 9.893 2.169 5.774 1.00 92.31 202 GLY A O 1
ATOM 1577 N N . HIS A 1 203 ? 8.060 0.877 5.843 1.00 92.25 203 HIS A N 1
ATOM 1578 C CA . HIS A 1 203 ? 8.783 -0.358 6.161 1.00 92.25 203 HIS A CA 1
ATOM 1579 C C . HIS A 1 203 ? 8.892 -1.241 4.920 1.00 92.25 203 HIS A C 1
ATOM 1581 O O . HIS A 1 203 ? 7.866 -1.620 4.364 1.00 92.25 203 HIS A O 1
ATOM 1587 N N . MET A 1 204 ? 10.114 -1.573 4.499 1.00 93.12 204 MET A N 1
ATOM 1588 C CA . MET A 1 204 ? 10.365 -2.429 3.337 1.00 93.12 204 MET A CA 1
ATOM 1589 C C . MET A 1 204 ? 10.516 -3.897 3.748 1.00 93.12 204 MET A C 1
ATOM 1591 O O . MET A 1 204 ? 11.120 -4.198 4.774 1.00 93.12 204 MET A O 1
ATOM 1595 N N . GLY A 1 205 ? 10.028 -4.817 2.918 1.00 91.69 205 GLY A N 1
ATOM 1596 C CA . GLY A 1 205 ? 10.020 -6.247 3.209 1.00 91.69 205 GLY A CA 1
ATOM 1597 C C . GLY A 1 205 ? 9.878 -7.131 1.969 1.00 91.69 205 GLY A C 1
ATOM 1598 O O . GLY A 1 205 ? 10.234 -6.742 0.854 1.00 91.69 205 GLY A O 1
ATOM 1599 N N . GLN A 1 206 ? 9.412 -8.358 2.199 1.00 92.31 206 GLN A N 1
ATOM 1600 C CA . GLN A 1 206 ? 9.094 -9.344 1.160 1.00 92.31 206 GLN A CA 1
ATOM 1601 C C . GLN A 1 206 ? 7.580 -9.434 0.931 1.00 92.31 206 GLN A C 1
ATOM 1603 O O . GLN A 1 206 ? 6.794 -8.848 1.679 1.00 92.31 206 GLN A O 1
ATOM 1608 N N . GLY A 1 207 ? 7.185 -10.219 -0.068 1.00 91.81 207 GLY A N 1
ATOM 1609 C CA . GLY A 1 207 ? 5.799 -10.410 -0.486 1.00 91.81 207 GLY A CA 1
ATOM 1610 C C . GLY A 1 207 ? 5.422 -9.485 -1.635 1.00 91.81 207 GLY A C 1
ATOM 1611 O O . GLY A 1 207 ? 6.134 -8.517 -1.928 1.00 91.81 207 GLY A O 1
ATOM 1612 N N . ASP A 1 208 ? 4.321 -9.816 -2.291 1.00 93.25 208 ASP A N 1
ATOM 1613 C CA . ASP A 1 208 ? 3.767 -9.082 -3.424 1.00 93.25 208 ASP A CA 1
ATOM 1614 C C . ASP A 1 208 ? 2.279 -9.404 -3.617 1.00 93.25 208 ASP A C 1
ATOM 1616 O O . ASP A 1 208 ? 1.667 -10.072 -2.781 1.00 93.25 208 ASP A O 1
ATOM 1620 N N . ALA A 1 209 ? 1.686 -8.910 -4.703 1.00 89.94 209 ALA A N 1
ATOM 1621 C CA . ALA A 1 209 ? 0.268 -9.094 -4.980 1.00 89.94 209 ALA A CA 1
ATOM 1622 C C . ALA A 1 209 ? -0.142 -10.559 -5.251 1.00 89.94 209 ALA A C 1
ATOM 1624 O O . ALA A 1 209 ? -1.326 -10.891 -5.166 1.00 89.94 209 ALA A O 1
ATOM 1625 N N . ASN A 1 210 ? 0.816 -11.452 -5.528 1.00 88.88 210 ASN A N 1
ATOM 1626 C CA . ASN A 1 210 ? 0.588 -12.894 -5.638 1.00 88.88 210 ASN A CA 1
ATOM 1627 C C . ASN A 1 210 ? 0.760 -13.609 -4.285 1.00 88.88 210 ASN A C 1
ATOM 1629 O O . ASN A 1 210 ? 0.100 -14.623 -4.049 1.00 88.88 210 ASN A O 1
ATOM 1633 N N . ASP A 1 211 ? 1.607 -13.086 -3.389 1.00 92.38 211 ASP A N 1
ATOM 1634 C CA . ASP A 1 211 ? 1.813 -13.613 -2.035 1.00 92.38 211 ASP A CA 1
ATOM 1635 C C . ASP A 1 211 ? 1.934 -12.508 -0.966 1.00 92.38 211 ASP A C 1
ATOM 1637 O O . ASP A 1 211 ? 3.014 -11.989 -0.661 1.00 92.38 211 ASP A O 1
ATOM 1641 N N . TYR A 1 212 ? 0.805 -12.204 -0.319 1.00 94.12 212 TYR A N 1
ATOM 1642 C CA . TYR A 1 212 ? 0.740 -11.277 0.815 1.00 94.12 212 TYR A CA 1
ATOM 1643 C C . TYR A 1 212 ? 1.185 -11.895 2.149 1.00 94.12 212 TYR A C 1
ATOM 1645 O O . TYR A 1 212 ? 1.235 -11.180 3.153 1.00 94.12 212 TYR A O 1
ATOM 1653 N N . GLY A 1 213 ? 1.485 -13.197 2.211 1.00 96.12 213 GLY A N 1
ATOM 1654 C CA . GLY A 1 213 ? 1.828 -13.901 3.449 1.00 96.12 213 GLY A CA 1
ATOM 1655 C C . GLY A 1 213 ? 2.931 -13.209 4.263 1.00 96.12 213 GLY A C 1
ATOM 1656 O O . GLY A 1 213 ? 2.711 -12.926 5.445 1.00 96.12 213 GLY A O 1
ATOM 1657 N N . PRO A 1 214 ? 4.079 -12.851 3.654 1.00 95.44 214 PRO A N 1
ATOM 1658 C CA . PRO A 1 214 ? 5.153 -12.137 4.344 1.00 95.44 214 PRO A CA 1
ATOM 1659 C C . PRO A 1 214 ? 4.739 -10.758 4.882 1.00 95.44 214 PRO A C 1
ATOM 1661 O O . PRO A 1 214 ? 5.122 -10.390 5.994 1.00 95.44 214 PRO A O 1
ATOM 1664 N N . ILE A 1 215 ? 3.928 -10.013 4.122 1.00 95.56 215 ILE A N 1
ATOM 1665 C CA . ILE A 1 215 ? 3.435 -8.679 4.497 1.00 95.56 215 ILE A CA 1
ATOM 1666 C C . ILE A 1 215 ? 2.488 -8.792 5.696 1.00 95.56 215 ILE A C 1
ATOM 1668 O O . ILE A 1 215 ? 2.655 -8.092 6.696 1.00 95.56 215 ILE A O 1
ATOM 1672 N N . ILE A 1 216 ? 1.521 -9.710 5.618 1.00 97.12 216 ILE A N 1
ATOM 1673 C CA . ILE A 1 216 ? 0.554 -9.977 6.687 1.00 97.12 216 ILE A CA 1
ATOM 1674 C C . ILE A 1 216 ? 1.283 -10.409 7.958 1.00 97.12 216 ILE A C 1
ATOM 1676 O O . ILE A 1 216 ? 1.026 -9.851 9.023 1.00 97.12 216 ILE A O 1
ATOM 1680 N N . TYR A 1 217 ? 2.220 -11.353 7.847 1.00 94.00 217 TYR A N 1
ATOM 1681 C CA . TYR A 1 217 ? 3.007 -11.827 8.983 1.00 94.00 217 TYR A CA 1
ATOM 1682 C C . TYR A 1 217 ? 3.742 -10.678 9.679 1.00 94.00 217 TYR A C 1
ATOM 1684 O O . TYR A 1 217 ? 3.661 -10.540 10.900 1.00 94.00 217 TYR A O 1
ATOM 1692 N N . PHE A 1 218 ? 4.418 -9.822 8.907 1.00 93.00 218 PHE A N 1
ATOM 1693 C CA . PHE A 1 218 ? 5.131 -8.676 9.459 1.00 93.00 218 PHE A CA 1
ATOM 1694 C C . PHE A 1 218 ? 4.194 -7.711 10.203 1.00 93.00 218 PHE A C 1
ATOM 1696 O O . PHE A 1 218 ? 4.511 -7.281 11.316 1.00 93.00 218 PHE A O 1
ATOM 1703 N N . ILE A 1 219 ? 3.038 -7.384 9.614 1.00 95.00 219 ILE A N 1
ATOM 1704 C CA . ILE A 1 219 ? 2.046 -6.493 10.232 1.00 95.00 219 ILE A CA 1
ATOM 1705 C C . ILE A 1 219 ? 1.566 -7.072 11.564 1.00 95.00 219 ILE A C 1
ATOM 1707 O O . ILE A 1 219 ? 1.614 -6.384 12.585 1.00 95.00 219 ILE A O 1
ATOM 1711 N N . GLN A 1 220 ? 1.156 -8.340 11.571 1.00 93.38 220 GLN A N 1
ATOM 1712 C CA . GLN A 1 220 ? 0.617 -8.989 12.765 1.00 93.38 220 GLN A CA 1
ATOM 1713 C C . GLN A 1 220 ? 1.660 -9.117 13.871 1.00 93.38 220 GLN A C 1
ATOM 1715 O O . GLN A 1 220 ? 1.353 -8.874 15.037 1.00 93.38 220 GLN A O 1
ATOM 1720 N N . GLU A 1 221 ? 2.903 -9.451 13.523 1.00 88.75 221 GLU A N 1
ATOM 1721 C CA . GLU A 1 221 ? 3.981 -9.535 14.505 1.00 88.75 221 GLU A CA 1
ATOM 1722 C C . GLU A 1 221 ? 4.317 -8.156 15.085 1.00 88.75 221 GLU A C 1
ATOM 1724 O O . GLU A 1 221 ? 4.492 -8.016 16.296 1.00 88.75 221 GLU A O 1
ATOM 1729 N N . THR A 1 222 ? 4.306 -7.110 14.254 1.00 86.31 222 THR A N 1
ATOM 1730 C CA . THR A 1 222 ? 4.496 -5.725 14.709 1.00 86.31 222 THR A CA 1
ATOM 1731 C C . THR A 1 222 ? 3.385 -5.298 15.671 1.00 86.31 222 THR A C 1
ATOM 1733 O O . THR A 1 222 ? 3.670 -4.734 16.729 1.00 86.31 222 THR A O 1
ATOM 1736 N N . GLN A 1 223 ? 2.126 -5.603 15.344 1.00 86.44 223 GLN A N 1
ATOM 1737 C CA . GLN A 1 223 ? 0.979 -5.346 16.220 1.00 86.44 223 GLN A CA 1
ATOM 1738 C C . GLN A 1 223 ? 1.124 -6.095 17.553 1.00 86.44 223 GLN A C 1
ATOM 1740 O O . GLN A 1 223 ? 1.027 -5.486 18.617 1.00 86.44 223 GLN A O 1
ATOM 1745 N N . ARG A 1 224 ? 1.464 -7.389 17.511 1.00 85.69 224 ARG A N 1
ATOM 1746 C CA . ARG A 1 224 ? 1.671 -8.221 18.706 1.00 85.69 224 ARG A CA 1
ATOM 1747 C C . ARG A 1 224 ? 2.762 -7.658 19.618 1.00 85.69 224 ARG A C 1
ATOM 1749 O O . ARG A 1 224 ? 2.600 -7.629 20.838 1.00 85.69 224 ARG A O 1
ATOM 1756 N N . MET A 1 225 ? 3.885 -7.226 19.048 1.00 79.19 225 MET A N 1
ATOM 1757 C CA . MET A 1 225 ? 4.984 -6.633 19.812 1.00 79.19 225 MET A CA 1
ATOM 1758 C C . MET A 1 225 ? 4.582 -5.300 20.448 1.00 79.19 225 MET A C 1
ATOM 1760 O O . MET A 1 225 ? 4.940 -5.048 21.601 1.00 79.19 225 MET A O 1
ATOM 1764 N N . ALA A 1 226 ? 3.809 -4.474 19.741 1.00 78.56 226 ALA A N 1
ATOM 1765 C CA . ALA A 1 226 ? 3.290 -3.226 20.286 1.00 78.56 226 ALA A CA 1
ATOM 1766 C C . ALA A 1 226 ? 2.370 -3.457 21.495 1.00 78.56 226 ALA A C 1
ATOM 1768 O O . ALA A 1 226 ? 2.534 -2.777 22.508 1.00 78.56 226 ALA A O 1
ATOM 1769 N N . ASP A 1 227 ? 1.485 -4.456 21.441 1.00 80.06 227 ASP A N 1
ATOM 1770 C CA . ASP A 1 227 ? 0.586 -4.797 22.553 1.00 80.06 227 ASP A CA 1
ATOM 1771 C C . ASP A 1 227 ? 1.364 -5.251 23.800 1.00 80.06 227 ASP A C 1
ATOM 1773 O O . ASP A 1 227 ? 1.096 -4.806 24.921 1.00 80.06 227 ASP A O 1
ATOM 1777 N N . VAL A 1 228 ? 2.379 -6.105 23.612 1.00 76.56 228 VAL A N 1
ATOM 1778 C CA . VAL A 1 228 ? 3.265 -6.557 24.701 1.00 76.56 228 VAL A CA 1
ATOM 1779 C C . VAL A 1 228 ? 3.953 -5.366 25.367 1.00 76.56 228 VAL A C 1
ATOM 1781 O O . VAL A 1 228 ? 4.039 -5.296 26.595 1.00 76.56 228 VAL A O 1
ATOM 1784 N N . MET A 1 229 ? 4.424 -4.414 24.569 1.00 71.00 229 MET A N 1
ATOM 1785 C CA . MET A 1 229 ? 5.164 -3.255 25.055 1.00 71.00 229 MET A CA 1
ATOM 1786 C C . MET A 1 229 ? 4.267 -2.206 25.712 1.00 71.00 229 MET A C 1
ATOM 1788 O O . MET A 1 229 ? 4.658 -1.635 26.732 1.00 71.00 229 MET A O 1
ATOM 1792 N N . ALA A 1 230 ? 3.053 -1.997 25.199 1.00 70.44 230 ALA A N 1
ATOM 1793 C CA . ALA A 1 230 ? 2.041 -1.169 25.850 1.00 70.44 230 ALA A CA 1
ATOM 1794 C C . ALA A 1 230 ? 1.674 -1.739 27.231 1.00 70.44 230 ALA A C 1
ATOM 1796 O O . ALA A 1 230 ? 1.718 -1.023 28.233 1.00 70.44 230 ALA A O 1
ATOM 1797 N N . SER A 1 231 ? 1.424 -3.052 27.306 1.00 71.88 231 SER A N 1
ATOM 1798 C CA . SER A 1 231 ? 1.151 -3.761 28.563 1.00 71.88 231 SER A CA 1
ATOM 1799 C C . SER A 1 231 ? 2.317 -3.656 29.553 1.00 71.88 231 SER A C 1
ATOM 1801 O O . SER A 1 231 ? 2.125 -3.342 30.730 1.00 71.88 231 SER A O 1
ATOM 1803 N N . TRP A 1 232 ? 3.553 -3.847 29.083 1.00 72.00 232 TRP A N 1
ATOM 1804 C CA . TRP A 1 232 ? 4.742 -3.675 29.918 1.00 72.00 232 TRP A CA 1
ATOM 1805 C C . TRP A 1 232 ? 4.874 -2.241 30.451 1.00 72.00 232 TRP A C 1
ATOM 1807 O O . TRP A 1 232 ? 5.110 -2.058 31.645 1.00 72.00 232 TRP A O 1
ATOM 1817 N N . SER A 1 233 ? 4.662 -1.220 29.612 1.00 62.06 233 SER A N 1
ATOM 1818 C CA . SER A 1 233 ? 4.742 0.185 30.035 1.00 62.06 233 SER A CA 1
ATOM 1819 C C . SER A 1 233 ? 3.715 0.527 31.118 1.00 62.06 233 SER A C 1
ATOM 1821 O O . SER A 1 233 ? 4.064 1.194 32.096 1.00 62.06 233 SER A O 1
ATOM 1823 N N . MET A 1 234 ? 2.475 0.038 30.984 1.00 59.25 234 MET A N 1
ATOM 1824 C CA . MET A 1 234 ? 1.430 0.215 32.002 1.00 59.25 234 MET A CA 1
ATOM 1825 C C . MET A 1 234 ? 1.827 -0.435 33.334 1.00 59.25 234 MET A C 1
ATOM 1827 O O . MET A 1 234 ? 1.695 0.184 34.389 1.00 59.25 234 MET A O 1
ATOM 1831 N N . ASN A 1 235 ? 2.384 -1.650 33.289 1.00 58.91 235 ASN A N 1
ATOM 1832 C CA . ASN A 1 235 ? 2.776 -2.401 34.485 1.00 58.91 235 ASN A CA 1
ATOM 1833 C C . ASN A 1 235 ? 3.967 -1.790 35.243 1.00 58.91 235 ASN A C 1
ATOM 1835 O O . ASN A 1 235 ? 4.089 -1.983 36.450 1.00 58.91 235 ASN A O 1
ATOM 1839 N N . VAL A 1 236 ? 4.844 -1.042 34.566 1.00 60.34 236 VAL A N 1
ATOM 1840 C CA . VAL A 1 236 ? 6.026 -0.413 35.188 1.00 60.34 236 VAL A CA 1
ATOM 1841 C C . VAL A 1 236 ? 5.728 1.011 35.699 1.00 60.34 236 VAL A C 1
ATOM 1843 O O . VAL A 1 236 ? 6.600 1.656 36.280 1.00 60.34 236 VAL A O 1
ATOM 1846 N N . GLY A 1 237 ? 4.500 1.522 35.526 1.00 43.88 237 GLY A N 1
ATOM 1847 C CA . GLY A 1 237 ? 4.076 2.826 36.060 1.00 43.88 237 GLY A CA 1
ATOM 1848 C C . GLY A 1 237 ? 4.835 4.026 35.478 1.00 43.88 237 GLY A C 1
ATOM 1849 O O . GLY A 1 237 ? 4.788 5.125 36.030 1.00 43.88 237 GLY A O 1
ATOM 1850 N N . LYS A 1 238 ? 5.553 3.835 34.365 1.00 47.91 238 LYS A N 1
ATOM 1851 C CA . LYS A 1 238 ? 6.198 4.913 33.616 1.00 47.91 238 LYS A CA 1
ATOM 1852 C C . LYS A 1 238 ? 5.229 5.377 32.533 1.00 47.91 238 LYS A C 1
ATOM 1854 O O . LYS A 1 238 ? 5.051 4.698 31.528 1.00 47.91 238 LYS A O 1
ATOM 1859 N N . SER A 1 239 ? 4.619 6.542 32.742 1.00 42.47 239 SER A N 1
ATOM 1860 C CA . SER A 1 239 ? 3.868 7.283 31.721 1.00 42.47 239 SER A CA 1
ATOM 1861 C C . SER A 1 239 ? 4.834 7.792 30.642 1.00 42.47 239 SER A C 1
ATOM 1863 O O . SER A 1 239 ? 5.206 8.965 30.620 1.00 42.47 239 SER A O 1
ATOM 1865 N N . LEU A 1 240 ? 5.297 6.902 29.768 1.00 44.12 240 LEU A N 1
ATOM 1866 C CA . LEU A 1 240 ? 5.866 7.298 28.486 1.00 44.12 240 LEU A CA 1
ATOM 1867 C C . LEU A 1 240 ? 4.678 7.641 27.589 1.00 44.12 240 LEU A C 1
ATOM 1869 O O . LEU A 1 240 ? 3.915 6.752 27.229 1.00 44.12 240 LEU A O 1
ATOM 1873 N N . GLY A 1 241 ? 4.482 8.932 27.313 1.00 41.97 241 GLY A N 1
ATOM 1874 C CA . GLY A 1 241 ? 3.392 9.410 26.464 1.00 41.97 241 GLY A CA 1
ATOM 1875 C C . GLY A 1 241 ? 3.349 8.680 25.118 1.00 41.97 241 GLY A C 1
ATOM 1876 O O . GLY A 1 241 ? 4.392 8.283 24.589 1.00 41.97 241 GLY A O 1
ATOM 1877 N N . ASP A 1 242 ? 2.136 8.529 24.585 1.00 46.78 242 ASP A N 1
ATOM 1878 C CA . ASP A 1 242 ? 1.739 7.667 23.457 1.00 46.78 242 ASP A CA 1
ATOM 1879 C C . ASP A 1 242 ? 2.595 7.762 22.173 1.00 46.78 242 ASP A C 1
ATOM 1881 O O . ASP A 1 242 ? 2.537 6.873 21.328 1.00 46.78 242 ASP A O 1
ATOM 1885 N N . LEU A 1 243 ? 3.464 8.767 22.025 1.00 44.25 243 LEU A N 1
ATOM 1886 C CA . LEU A 1 243 ? 4.384 8.900 20.886 1.00 44.25 243 LEU A CA 1
ATOM 1887 C C . LEU A 1 243 ? 5.659 8.033 20.968 1.00 44.25 243 LEU A C 1
ATOM 1889 O O . LEU A 1 243 ? 6.334 7.843 19.957 1.00 44.25 243 LEU A O 1
ATOM 1893 N N . GLY A 1 244 ? 6.023 7.498 22.140 1.00 44.81 244 GLY A N 1
ATOM 1894 C CA . GLY A 1 244 ? 7.318 6.822 22.334 1.00 44.81 244 GLY A CA 1
ATOM 1895 C C . GLY A 1 244 ? 7.312 5.302 22.143 1.00 44.81 244 GLY A C 1
ATOM 1896 O O . GLY A 1 244 ? 8.296 4.729 21.672 1.00 44.81 244 GLY A O 1
ATOM 1897 N N . ILE A 1 245 ? 6.215 4.632 22.503 1.00 46.97 245 ILE A N 1
ATOM 1898 C CA . ILE A 1 245 ? 6.179 3.165 22.607 1.00 46.97 245 ILE A CA 1
ATOM 1899 C C . ILE A 1 245 ? 6.170 2.532 21.217 1.00 46.97 245 ILE A C 1
ATOM 1901 O O . ILE A 1 245 ? 6.990 1.662 20.947 1.00 46.97 245 ILE A O 1
ATOM 1905 N N . TRP A 1 246 ? 5.343 3.022 20.294 1.00 44.03 246 TRP A N 1
ATOM 1906 C CA . TRP A 1 246 ? 5.290 2.501 18.926 1.00 44.03 246 TRP A CA 1
ATOM 1907 C C . TRP A 1 246 ? 6.608 2.719 18.154 1.00 44.03 246 TRP A C 1
ATOM 1909 O O . TRP A 1 246 ? 7.086 1.816 17.468 1.00 44.03 246 TRP A O 1
ATOM 1919 N N . GLN A 1 247 ? 7.274 3.864 18.343 1.00 48.47 247 GLN A N 1
ATOM 1920 C CA . GLN A 1 247 ? 8.585 4.154 17.741 1.00 48.47 247 GLN A CA 1
ATOM 1921 C C . GLN A 1 247 ? 9.714 3.285 18.320 1.00 48.47 247 GLN A C 1
ATOM 1923 O O . GLN A 1 247 ? 10.561 2.779 17.580 1.00 48.47 247 GLN A O 1
ATOM 1928 N N . PHE A 1 248 ? 9.709 3.049 19.636 1.00 43.28 248 PHE A N 1
ATOM 1929 C CA . PHE A 1 248 ? 10.658 2.147 20.294 1.00 43.28 248 PHE A CA 1
ATOM 1930 C C . PHE A 1 248 ? 10.433 0.683 19.885 1.00 43.28 248 PHE A C 1
ATOM 1932 O O . PHE A 1 248 ? 11.394 -0.025 19.587 1.00 43.28 248 PHE A O 1
ATOM 1939 N N . CYS A 1 249 ? 9.174 0.244 19.782 1.00 46.34 249 CYS A N 1
ATOM 1940 C CA . CYS A 1 249 ? 8.813 -1.086 19.290 1.00 46.34 249 CYS A CA 1
ATOM 1941 C C . CYS A 1 249 ? 9.234 -1.278 17.839 1.00 46.34 249 CYS A C 1
ATOM 1943 O O . CYS A 1 249 ? 9.785 -2.324 17.518 1.00 46.34 249 CYS A O 1
ATOM 1945 N N . LYS A 1 250 ? 9.066 -0.271 16.973 1.00 46.66 250 LYS A N 1
ATOM 1946 C CA . LYS A 1 250 ? 9.556 -0.317 15.590 1.00 46.66 250 LYS A CA 1
ATOM 1947 C C . LYS A 1 250 ? 11.077 -0.445 15.513 1.00 46.66 250 LYS A C 1
ATOM 1949 O O . LYS A 1 250 ? 11.560 -1.258 14.734 1.00 46.66 250 LYS A O 1
ATOM 1954 N N . ARG A 1 251 ? 11.836 0.286 16.340 1.00 43.28 251 ARG A N 1
ATOM 1955 C CA . ARG A 1 251 ? 13.310 0.185 16.386 1.00 43.28 251 ARG A CA 1
ATOM 1956 C C . ARG A 1 251 ? 13.788 -1.170 16.915 1.00 43.28 251 ARG A C 1
ATOM 1958 O O . ARG A 1 251 ? 14.633 -1.799 16.289 1.00 43.28 251 ARG A O 1
ATOM 1965 N N . ALA A 1 252 ? 13.204 -1.652 18.012 1.00 41.12 252 ALA A N 1
ATOM 1966 C CA . ALA A 1 252 ? 13.549 -2.945 18.601 1.00 41.12 252 ALA A CA 1
ATOM 1967 C C . ALA A 1 252 ? 13.119 -4.127 17.712 1.00 41.12 252 ALA A C 1
ATOM 1969 O O . ALA A 1 252 ? 13.854 -5.107 17.596 1.00 41.12 252 ALA A O 1
ATOM 1970 N N . SER A 1 253 ? 11.968 -4.024 17.038 1.00 48.34 253 SER A N 1
ATOM 1971 C CA . SER A 1 253 ? 11.505 -5.023 16.067 1.00 48.34 253 SER A CA 1
ATOM 1972 C C . SER A 1 253 ? 12.379 -5.009 14.825 1.00 48.34 253 SER A C 1
ATOM 1974 O O . SER A 1 253 ? 12.845 -6.068 14.446 1.00 48.34 253 SER A O 1
ATOM 1976 N N . ALA A 1 254 ? 12.707 -3.844 14.253 1.00 44.16 254 ALA A N 1
ATOM 1977 C CA . ALA A 1 254 ? 13.614 -3.735 13.109 1.00 44.16 254 ALA A CA 1
ATOM 1978 C C . ALA A 1 254 ? 15.017 -4.291 13.416 1.00 44.16 254 ALA A C 1
ATOM 1980 O O . ALA A 1 254 ? 15.563 -5.031 12.606 1.00 44.16 254 ALA A O 1
ATOM 1981 N N . GLU A 1 255 ? 15.585 -4.026 14.598 1.00 39.06 255 GLU A N 1
ATOM 1982 C CA . GLU A 1 255 ? 16.890 -4.576 15.003 1.00 39.06 255 GLU A CA 1
ATOM 1983 C C . GLU A 1 255 ? 16.846 -6.090 15.282 1.00 39.06 255 GLU A C 1
ATOM 1985 O O . GLU A 1 255 ? 17.790 -6.812 14.951 1.00 39.06 255 GLU A O 1
ATOM 1990 N N . THR A 1 256 ? 15.746 -6.597 15.847 1.00 41.19 256 THR A N 1
ATOM 1991 C CA . THR A 1 256 ? 15.553 -8.038 16.095 1.00 41.19 256 THR A CA 1
ATOM 1992 C C . THR A 1 256 ? 15.272 -8.794 14.792 1.00 41.19 256 THR A C 1
ATOM 1994 O O . THR A 1 256 ? 15.786 -9.894 14.599 1.00 41.19 256 THR A O 1
ATOM 1997 N N . TRP A 1 257 ? 14.549 -8.181 13.850 1.00 43.56 257 TRP A N 1
ATOM 1998 C CA . TRP A 1 257 ? 14.292 -8.714 12.510 1.00 43.56 257 TRP A CA 1
ATOM 1999 C C . TRP A 1 257 ? 15.549 -8.680 11.629 1.00 43.56 257 TRP A C 1
ATOM 2001 O O . TRP A 1 257 ? 15.850 -9.673 10.979 1.00 43.56 257 TRP A O 1
ATOM 2011 N N . LEU A 1 258 ? 16.360 -7.613 11.673 1.00 41.47 258 LEU A N 1
ATOM 2012 C CA . LEU A 1 258 ? 17.673 -7.554 11.006 1.00 41.47 258 LEU A CA 1
ATOM 2013 C C . LEU A 1 258 ? 18.639 -8.627 11.537 1.00 41.47 258 LEU A C 1
ATOM 2015 O O . LEU A 1 258 ? 19.373 -9.244 10.762 1.00 41.47 258 LEU A O 1
ATOM 2019 N N . ARG A 1 259 ? 18.612 -8.916 12.847 1.00 36.69 259 ARG A N 1
ATOM 2020 C CA . ARG A 1 259 ? 19.365 -10.040 13.438 1.00 36.69 259 ARG A CA 1
ATOM 2021 C C . ARG A 1 259 ? 18.803 -11.404 13.029 1.00 36.69 259 ARG A C 1
ATOM 2023 O O . ARG A 1 259 ? 19.583 -12.320 12.784 1.00 36.69 259 ARG A O 1
ATOM 2030 N N . SER A 1 260 ? 17.483 -11.529 12.898 1.00 40.69 260 SER A N 1
ATOM 2031 C CA . SER A 1 260 ? 16.820 -12.735 12.386 1.00 40.69 260 SER A CA 1
ATOM 2032 C C . SER A 1 260 ? 17.136 -12.991 10.906 1.00 40.69 260 SER A C 1
ATOM 2034 O O . SER A 1 260 ? 17.380 -14.132 10.528 1.00 40.69 260 SER A O 1
ATOM 2036 N N . LEU A 1 261 ? 17.213 -11.944 10.077 1.00 44.62 261 LEU A N 1
ATOM 2037 C CA . LEU A 1 261 ? 17.629 -12.012 8.669 1.00 44.62 261 LEU A CA 1
ATOM 2038 C C . LEU A 1 261 ? 19.096 -12.443 8.517 1.00 44.62 261 LEU A C 1
ATOM 2040 O O . LEU A 1 261 ? 19.427 -13.170 7.587 1.00 44.62 261 LEU A O 1
ATOM 2044 N N . SER A 1 262 ? 19.966 -12.039 9.447 1.00 41.19 262 SER A N 1
ATOM 2045 C CA . SER A 1 262 ? 21.377 -12.456 9.481 1.00 41.19 262 SER A CA 1
ATOM 2046 C C . SER A 1 262 ? 21.559 -13.894 10.002 1.00 41.19 262 SER A C 1
ATOM 2048 O O . SER A 1 262 ? 22.435 -14.622 9.544 1.00 41.19 262 SER A O 1
ATOM 2050 N N . SER A 1 263 ? 20.692 -14.344 10.917 1.00 35.91 263 SER A N 1
ATOM 2051 C CA . SER A 1 263 ? 20.709 -15.709 11.467 1.00 35.91 263 SER A CA 1
ATOM 2052 C C . SER A 1 263 ? 19.986 -16.743 10.596 1.00 35.91 263 SER A C 1
ATOM 2054 O O . SER A 1 263 ? 20.245 -17.934 10.749 1.00 35.91 263 SER A O 1
ATOM 2056 N N . SER A 1 264 ? 19.079 -16.319 9.712 1.00 39.25 264 SER A N 1
ATOM 2057 C CA . SER A 1 264 ? 18.341 -17.192 8.790 1.00 39.25 264 SER A CA 1
ATOM 2058 C C . SER A 1 264 ? 18.983 -17.254 7.400 1.00 39.25 264 SER A C 1
ATOM 2060 O O . SER A 1 264 ? 18.311 -17.570 6.419 1.00 39.25 264 SER A O 1
ATOM 2062 N N . ALA A 1 265 ? 20.295 -17.026 7.305 1.00 39.41 265 ALA A N 1
ATOM 2063 C CA . ALA A 1 265 ? 21.095 -17.500 6.181 1.00 39.41 265 ALA A CA 1
ATOM 2064 C C . ALA A 1 265 ? 21.285 -19.030 6.277 1.00 39.41 265 ALA A C 1
ATOM 2066 O O . ALA A 1 265 ? 22.402 -19.539 6.316 1.00 39.41 265 ALA A O 1
ATOM 2067 N N . ALA A 1 266 ? 20.180 -19.775 6.351 1.00 37.19 266 ALA A N 1
ATOM 2068 C CA . ALA A 1 266 ? 20.168 -21.116 5.802 1.00 37.19 266 ALA A CA 1
ATOM 2069 C C . ALA A 1 266 ? 20.030 -20.919 4.293 1.00 37.19 266 ALA A C 1
ATOM 2071 O O . ALA A 1 266 ? 18.982 -20.512 3.800 1.00 37.19 266 ALA A O 1
ATOM 2072 N N . ASP A 1 267 ? 21.147 -21.109 3.605 1.00 39.28 267 ASP A N 1
ATOM 2073 C CA . ASP A 1 267 ? 21.274 -21.077 2.159 1.00 39.28 267 ASP A CA 1
ATOM 2074 C C . ASP A 1 267 ? 20.178 -21.948 1.498 1.00 39.28 267 ASP A C 1
ATOM 2076 O O . ASP A 1 267 ? 20.195 -23.174 1.656 1.00 39.28 267 ASP A O 1
ATOM 2080 N N . PRO A 1 268 ? 19.194 -21.361 0.787 1.00 44.66 268 PRO A N 1
ATOM 2081 C CA . PRO A 1 268 ? 18.127 -22.124 0.146 1.00 44.66 268 PRO A CA 1
ATOM 2082 C C . PRO A 1 268 ? 18.621 -22.934 -1.066 1.00 44.66 268 PRO A C 1
ATOM 2084 O O . PRO A 1 268 ? 17.839 -23.679 -1.655 1.00 44.66 268 PRO A O 1
ATOM 2087 N N . THR A 1 269 ? 19.906 -22.852 -1.436 1.00 49.47 269 THR A N 1
ATOM 2088 C CA . THR A 1 269 ? 20.467 -23.632 -2.553 1.00 49.47 269 THR A CA 1
ATOM 2089 C C . THR A 1 269 ? 20.617 -25.127 -2.257 1.00 49.47 269 THR A C 1
ATOM 2091 O O . THR A 1 269 ? 20.828 -25.906 -3.181 1.00 49.47 269 THR A O 1
ATOM 2094 N N . LEU A 1 270 ? 20.443 -25.578 -1.008 1.00 44.94 270 LEU A N 1
ATOM 2095 C CA . LEU A 1 270 ? 20.669 -26.985 -0.653 1.00 44.94 270 LEU A CA 1
ATOM 2096 C C . LEU A 1 270 ? 19.582 -27.969 -1.136 1.00 44.94 270 LEU A C 1
ATOM 2098 O O . LEU A 1 270 ? 19.834 -29.167 -1.083 1.00 44.94 270 LEU A O 1
ATOM 2102 N N . ASN A 1 271 ? 18.417 -27.510 -1.624 1.00 46.94 271 ASN A N 1
ATOM 2103 C CA . ASN A 1 271 ? 17.341 -28.385 -2.141 1.00 46.94 271 ASN A CA 1
ATOM 2104 C C . ASN A 1 271 ? 16.547 -27.804 -3.339 1.00 46.94 271 ASN A C 1
ATOM 2106 O O . ASN A 1 271 ? 15.419 -28.228 -3.585 1.00 46.94 271 ASN A O 1
ATOM 2110 N N . ALA A 1 272 ? 17.078 -26.826 -4.078 1.00 58.72 272 ALA A N 1
ATOM 2111 C CA . ALA A 1 272 ? 16.362 -26.251 -5.223 1.00 58.72 272 ALA A CA 1
ATOM 2112 C C . ALA A 1 272 ? 16.385 -27.203 -6.438 1.00 58.72 272 ALA A C 1
ATOM 2114 O O . ALA A 1 272 ? 17.457 -27.625 -6.877 1.00 58.72 272 ALA A O 1
ATOM 2115 N N . GLU A 1 273 ? 15.216 -27.533 -6.996 1.00 67.12 273 GLU A N 1
ATOM 2116 C CA . GLU A 1 273 ? 15.110 -28.229 -8.286 1.00 67.12 273 GLU A CA 1
ATOM 2117 C C . GLU A 1 273 ? 15.694 -27.358 -9.419 1.00 67.12 273 GLU A C 1
ATOM 2119 O O . GLU A 1 273 ? 15.616 -26.126 -9.343 1.00 67.12 273 GLU A O 1
ATOM 2124 N N . PRO A 1 274 ? 16.311 -27.959 -10.457 1.00 76.81 274 PRO A N 1
ATOM 2125 C CA . PRO A 1 274 ? 16.884 -27.196 -11.560 1.00 76.81 274 PRO A CA 1
ATOM 2126 C C . PRO A 1 274 ? 15.790 -26.414 -12.305 1.00 76.81 274 PRO A C 1
ATOM 2128 O O . PRO A 1 274 ? 14.679 -26.925 -12.474 1.00 76.81 274 PRO A O 1
ATOM 2131 N N . PRO A 1 275 ? 16.088 -25.195 -12.792 1.00 81.00 275 PRO A N 1
ATOM 2132 C CA . PRO A 1 275 ? 15.126 -24.417 -13.562 1.00 81.00 275 PRO A CA 1
ATOM 2133 C C . PRO A 1 275 ? 14.712 -25.178 -14.828 1.00 81.00 275 PRO A C 1
ATOM 2135 O O . PRO A 1 275 ? 15.502 -25.920 -15.416 1.00 81.00 275 PRO A O 1
ATOM 2138 N N . VAL A 1 276 ? 13.463 -24.999 -15.255 1.00 83.06 276 VAL A N 1
ATOM 2139 C CA . VAL A 1 276 ? 12.900 -25.673 -16.434 1.00 83.06 276 VAL A CA 1
ATOM 2140 C C . VAL A 1 276 ? 13.133 -24.810 -17.671 1.00 83.06 276 VAL A C 1
ATOM 2142 O O . VAL A 1 276 ? 12.862 -23.611 -17.652 1.00 83.06 276 VAL A O 1
ATOM 2145 N N . LYS A 1 277 ? 13.643 -25.413 -18.752 1.00 87.19 277 LYS A N 1
ATOM 2146 C CA . LYS A 1 277 ? 13.887 -24.710 -20.017 1.00 87.19 277 LYS A CA 1
ATOM 2147 C C . LYS A 1 277 ? 12.551 -24.351 -20.692 1.00 87.19 277 LYS A C 1
ATOM 2149 O O . LYS A 1 277 ? 11.721 -25.253 -20.829 1.00 87.19 277 LYS A O 1
ATOM 2154 N N . PRO A 1 278 ? 12.347 -23.102 -21.149 1.00 86.94 278 PRO A N 1
ATOM 2155 C CA . PRO A 1 278 ? 11.148 -22.728 -21.893 1.00 86.94 278 PRO A CA 1
ATOM 2156 C C . PRO A 1 278 ? 11.061 -23.483 -23.223 1.00 86.94 278 PRO A C 1
ATOM 2158 O O . PRO A 1 278 ? 12.078 -23.857 -23.819 1.00 86.94 278 PRO A O 1
ATOM 2161 N N . VAL A 1 279 ? 9.832 -23.725 -23.675 1.00 86.69 279 VAL A N 1
ATOM 2162 C CA . VAL A 1 279 ? 9.551 -24.442 -24.923 1.00 86.69 279 VAL A CA 1
ATOM 2163 C C . VAL A 1 279 ? 9.639 -23.463 -26.087 1.00 86.69 279 VAL A C 1
ATOM 2165 O O . VAL A 1 279 ? 9.035 -22.395 -26.053 1.00 86.69 279 VAL A O 1
ATOM 2168 N N . GLU A 1 280 ? 10.402 -23.831 -27.112 1.00 86.19 280 GLU A N 1
ATOM 2169 C CA . GLU A 1 280 ? 10.515 -23.037 -28.333 1.00 86.19 280 GLU A CA 1
ATOM 2170 C C . GLU A 1 280 ? 9.172 -23.010 -29.081 1.00 86.19 280 GLU A C 1
ATOM 2172 O O . GLU A 1 280 ? 8.587 -24.079 -29.287 1.00 86.19 280 GLU A O 1
ATOM 2177 N N . PRO A 1 281 ? 8.667 -21.826 -29.473 1.00 84.44 281 PRO A N 1
ATOM 2178 C CA . PRO A 1 281 ? 7.396 -21.722 -30.176 1.00 84.44 281 PRO A CA 1
ATOM 2179 C C . PRO A 1 281 ? 7.490 -22.308 -31.590 1.00 84.44 281 PRO A C 1
ATOM 2181 O O . PRO A 1 281 ? 8.507 -22.183 -32.276 1.00 84.44 281 PRO A O 1
ATOM 2184 N N . GLY A 1 282 ? 6.412 -22.945 -32.042 1.00 79.38 282 GLY A N 1
ATOM 2185 C CA . GLY A 1 282 ? 6.298 -23.478 -33.392 1.00 79.38 282 GLY A CA 1
ATOM 2186 C C . GLY A 1 282 ? 6.032 -22.381 -34.436 1.00 79.38 282 GLY A C 1
ATOM 2187 O O . GLY A 1 282 ? 5.572 -21.283 -34.107 1.00 79.38 282 GLY A O 1
ATOM 2188 N N . PRO A 1 283 ? 6.270 -22.651 -35.732 1.00 76.25 283 PRO A N 1
ATOM 2189 C CA . PRO A 1 283 ? 5.890 -21.742 -36.819 1.00 76.25 283 PRO A CA 1
ATOM 2190 C C . PRO A 1 283 ? 4.404 -21.338 -36.818 1.00 76.25 283 PRO A C 1
ATOM 2192 O O . PRO A 1 283 ? 4.067 -20.249 -37.278 1.00 76.25 283 PRO A O 1
ATOM 2195 N N . GLU A 1 284 ? 3.529 -22.205 -36.308 1.00 76.69 284 GLU A N 1
ATOM 2196 C CA . GLU A 1 284 ? 2.086 -22.016 -36.139 1.00 76.69 284 GLU A CA 1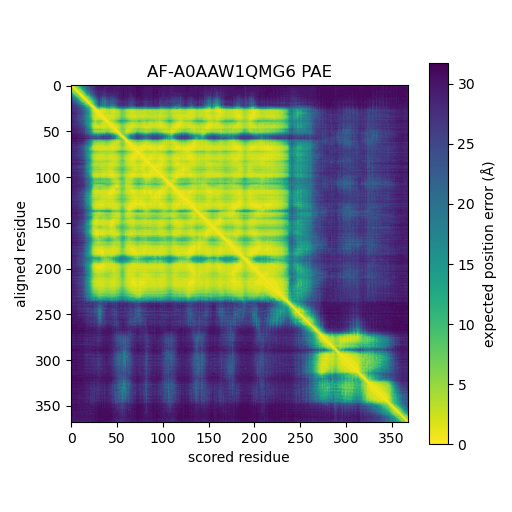
ATOM 2197 C C . GLU A 1 284 ? 1.702 -21.092 -34.973 1.00 76.69 284 GLU A C 1
ATOM 2199 O O . GLU A 1 284 ? 0.627 -20.493 -35.010 1.00 76.69 284 GLU A O 1
ATOM 2204 N N . ASP A 1 285 ? 2.585 -20.927 -33.981 1.00 76.00 285 ASP A N 1
ATOM 2205 C CA . ASP A 1 285 ? 2.392 -20.020 -32.840 1.00 76.00 285 ASP A CA 1
ATOM 2206 C C . ASP A 1 285 ? 2.729 -18.566 -33.213 1.00 76.00 285 ASP A C 1
ATOM 2208 O O . ASP A 1 285 ? 2.343 -17.606 -32.540 1.00 76.00 285 ASP A O 1
ATOM 2212 N N . CYS A 1 286 ? 3.443 -18.382 -34.327 1.00 74.00 286 CYS A N 1
ATOM 2213 C CA . CYS A 1 286 ? 3.749 -17.079 -34.888 1.00 74.00 286 CYS A CA 1
ATOM 2214 C C . CYS A 1 286 ? 2.512 -16.514 -35.596 1.00 74.00 286 CYS A C 1
ATOM 2216 O O . CYS A 1 286 ? 2.161 -16.936 -36.697 1.00 74.00 286 CYS A O 1
ATOM 2218 N N . CYS A 1 287 ? 1.874 -15.498 -35.009 1.00 73.81 287 CYS A N 1
ATOM 2219 C CA . CYS A 1 287 ? 0.647 -14.926 -35.571 1.00 73.81 287 CYS A CA 1
ATOM 2220 C C . CYS A 1 287 ? 0.846 -14.138 -36.883 1.00 73.81 287 CYS A C 1
ATOM 2222 O O . CYS A 1 287 ? -0.135 -13.665 -37.451 1.00 73.81 287 CYS A O 1
ATOM 2224 N N . GLN A 1 288 ? 2.095 -13.990 -37.357 1.00 66.50 288 GLN A N 1
ATOM 2225 C CA . GLN A 1 288 ? 2.549 -13.368 -38.618 1.00 66.50 288 GLN A CA 1
ATOM 2226 C C . GLN A 1 288 ? 2.032 -11.948 -38.931 1.00 66.50 288 GLN A C 1
ATOM 2228 O O . GLN A 1 288 ? 2.489 -11.352 -39.899 1.00 66.50 288 GLN A O 1
ATOM 2233 N N . ASN A 1 289 ? 1.132 -11.384 -38.121 1.00 53.69 289 ASN A N 1
ATOM 2234 C CA . ASN A 1 289 ? 0.568 -10.046 -38.241 1.00 53.69 289 ASN A CA 1
ATOM 2235 C C . ASN A 1 289 ? -0.115 -9.617 -36.918 1.00 53.69 289 ASN A C 1
ATOM 2237 O O . ASN A 1 289 ? -1.171 -10.127 -36.556 1.00 53.69 289 ASN A O 1
ATOM 2241 N N . SER A 1 290 ? 0.440 -8.583 -36.273 1.00 55.28 290 SER A N 1
ATOM 2242 C CA . SER A 1 290 ? -0.234 -7.671 -35.323 1.00 55.28 290 SER A CA 1
ATOM 2243 C C . SER A 1 290 ? -0.641 -8.175 -33.922 1.00 55.28 290 SER A C 1
ATOM 2245 O O . SER A 1 290 ? -1.552 -7.604 -33.314 1.00 55.28 290 SER A O 1
ATOM 2247 N N . CYS A 1 291 ? 0.040 -9.164 -33.345 1.00 62.84 291 CYS A N 1
ATOM 2248 C CA . CYS A 1 291 ? -0.054 -9.387 -31.897 1.00 62.84 291 CYS A CA 1
ATOM 2249 C C . CYS A 1 291 ? 0.727 -8.300 -31.136 1.00 62.84 291 CYS A C 1
ATOM 2251 O O . CYS A 1 291 ? 1.783 -7.871 -31.595 1.00 62.84 291 CYS A O 1
ATOM 2253 N N . VAL A 1 292 ? 0.200 -7.847 -29.989 1.00 64.88 292 VAL A N 1
ATOM 2254 C CA . VAL A 1 292 ? 0.803 -6.778 -29.157 1.00 64.88 292 VAL A CA 1
ATOM 2255 C C . VAL A 1 292 ? 2.199 -7.164 -28.649 1.00 64.88 292 VAL A C 1
ATOM 2257 O O . VAL A 1 292 ? 3.055 -6.298 -28.506 1.00 64.88 292 VAL A O 1
ATOM 2260 N N . GLU A 1 293 ? 2.451 -8.458 -28.439 1.00 73.69 293 GLU A N 1
ATOM 2261 C CA . GLU A 1 293 ? 3.763 -9.002 -28.090 1.00 73.69 293 GLU A CA 1
ATOM 2262 C C . GLU A 1 293 ? 4.071 -10.215 -28.985 1.00 73.69 293 GLU A C 1
ATOM 2264 O O . GLU A 1 293 ? 3.221 -11.084 -29.193 1.00 73.69 293 GLU A O 1
ATOM 2269 N N . CYS A 1 294 ? 5.273 -10.256 -29.566 1.00 80.06 294 CYS A N 1
ATOM 2270 C CA . CYS A 1 294 ? 5.713 -11.349 -30.432 1.00 80.06 294 CYS A CA 1
ATOM 2271 C C . CYS A 1 294 ? 6.061 -12.586 -29.590 1.00 80.06 294 CYS A C 1
ATOM 2273 O O . CYS A 1 294 ? 6.850 -12.483 -28.652 1.00 80.06 294 CYS A O 1
ATOM 2275 N N . VAL A 1 295 ? 5.543 -13.764 -29.960 1.00 81.44 295 VAL A N 1
ATOM 2276 C CA . VAL A 1 295 ? 5.814 -15.034 -29.254 1.00 81.44 295 VAL A CA 1
ATOM 2277 C C . VAL A 1 295 ? 7.312 -15.356 -29.176 1.00 81.44 295 VAL A C 1
ATOM 2279 O O . VAL A 1 295 ? 7.793 -15.869 -28.168 1.00 81.44 295 VAL A O 1
ATOM 2282 N N . TRP A 1 296 ? 8.076 -14.965 -30.199 1.00 80.94 296 TRP A N 1
ATOM 2283 C CA . TRP A 1 296 ? 9.528 -15.121 -30.214 1.00 80.94 296 TRP A CA 1
ATOM 2284 C C . TRP A 1 296 ? 10.212 -14.219 -29.183 1.00 80.94 296 TRP A C 1
ATOM 2286 O O . TRP A 1 296 ? 11.147 -14.661 -28.526 1.00 80.94 296 TRP A O 1
ATOM 2296 N N . ASN A 1 297 ? 9.715 -12.997 -28.967 1.00 79.19 297 ASN A N 1
ATOM 2297 C CA . ASN A 1 297 ? 10.275 -12.081 -27.967 1.00 79.19 297 ASN A CA 1
ATOM 2298 C C . ASN A 1 297 ? 10.043 -12.608 -26.543 1.00 79.19 297 ASN A C 1
ATOM 2300 O O . ASN A 1 297 ? 10.931 -12.513 -25.697 1.00 79.19 297 ASN A O 1
ATOM 2304 N N . VAL A 1 298 ? 8.868 -13.198 -26.288 1.00 79.75 298 VAL A N 1
ATOM 2305 C CA . VAL A 1 298 ? 8.562 -13.867 -25.014 1.00 79.75 298 VAL A CA 1
ATOM 2306 C C . VAL A 1 298 ? 9.514 -15.043 -24.796 1.00 79.75 298 VAL A C 1
ATOM 2308 O O . VAL A 1 298 ? 10.174 -15.105 -23.761 1.00 79.75 298 VAL A O 1
ATOM 2311 N N . TYR A 1 299 ? 9.662 -15.910 -25.800 1.00 83.94 299 TYR A N 1
ATOM 2312 C CA . TYR A 1 299 ? 10.554 -17.066 -25.738 1.00 83.94 299 TYR A CA 1
ATOM 2313 C C . TYR A 1 299 ? 12.012 -16.678 -25.455 1.00 83.94 299 TYR A C 1
ATOM 2315 O O . TYR A 1 299 ? 12.633 -17.236 -24.552 1.00 83.94 299 TYR A O 1
ATOM 2323 N N . TRP A 1 300 ? 12.567 -15.692 -26.166 1.00 79.81 300 TRP A N 1
ATOM 2324 C CA . TRP A 1 300 ? 13.950 -15.257 -25.944 1.00 79.81 300 TRP A CA 1
ATOM 2325 C C . TRP A 1 300 ? 14.158 -14.625 -24.561 1.00 79.81 300 TRP A C 1
ATOM 2327 O O . TRP A 1 300 ? 15.210 -14.821 -23.944 1.00 79.81 300 TRP A O 1
ATOM 2337 N N . ARG A 1 301 ? 13.151 -13.915 -24.033 1.00 79.31 301 ARG A N 1
ATOM 2338 C CA . ARG A 1 301 ? 13.172 -13.377 -22.664 1.00 79.31 301 ARG A CA 1
ATOM 2339 C C . ARG A 1 301 ? 13.195 -14.497 -21.627 1.00 79.31 301 ARG A C 1
ATOM 2341 O O . ARG A 1 301 ? 14.073 -14.497 -20.765 1.00 79.31 301 ARG A O 1
ATOM 2348 N N . GLU A 1 302 ? 12.287 -15.460 -21.743 1.00 82.81 302 GLU A N 1
ATOM 2349 C CA . GLU A 1 302 ? 12.226 -16.619 -20.847 1.00 82.81 302 GLU A CA 1
ATOM 2350 C C . GLU A 1 302 ? 13.502 -17.461 -20.933 1.00 82.81 302 GLU A C 1
ATOM 2352 O O . GLU A 1 302 ? 14.011 -17.931 -19.916 1.00 82.81 302 GLU A O 1
ATOM 2357 N N . LEU A 1 303 ? 14.078 -17.611 -22.130 1.00 82.31 303 LEU A N 1
ATOM 2358 C CA . LEU A 1 303 ? 15.315 -18.362 -22.325 1.00 82.31 303 LEU A CA 1
ATOM 2359 C C . LEU A 1 303 ? 16.493 -17.687 -21.612 1.00 82.31 303 LEU A C 1
ATOM 2361 O O . LEU A 1 303 ? 17.284 -18.356 -20.950 1.00 82.31 303 LEU A O 1
ATOM 2365 N N . LYS A 1 304 ? 16.574 -16.355 -21.671 1.00 78.62 304 LYS A N 1
ATOM 2366 C CA . LYS A 1 304 ? 17.595 -15.562 -20.971 1.00 78.62 304 LYS A CA 1
ATOM 2367 C C . LYS A 1 304 ? 17.448 -15.638 -19.451 1.00 78.62 304 LYS A C 1
ATOM 2369 O O . LYS A 1 304 ? 18.446 -15.633 -18.727 1.00 78.62 304 LYS A O 1
ATOM 2374 N N . GLU A 1 305 ? 16.217 -15.685 -18.952 1.00 78.69 305 GLU A N 1
ATOM 2375 C CA . GLU A 1 305 ? 15.931 -15.880 -17.528 1.00 78.69 305 GLU A CA 1
ATOM 2376 C C . GLU A 1 305 ? 16.296 -17.293 -17.075 1.00 78.69 305 GLU A C 1
ATOM 2378 O O . GLU A 1 305 ? 16.976 -17.449 -16.059 1.00 78.69 305 GLU A O 1
ATOM 2383 N N . TYR A 1 306 ? 15.952 -18.300 -17.877 1.00 81.69 306 TYR A N 1
ATOM 2384 C CA . TYR A 1 306 ? 16.353 -19.686 -17.673 1.00 81.69 306 TYR A CA 1
ATOM 2385 C C . TYR A 1 306 ? 17.878 -19.843 -17.619 1.00 81.69 306 TYR A C 1
ATOM 2387 O O . TYR A 1 306 ? 18.386 -20.448 -16.680 1.00 81.69 306 TYR A O 1
ATOM 2395 N N . GLU A 1 307 ? 18.632 -19.261 -18.556 1.00 80.94 307 GLU A N 1
ATOM 2396 C CA . GLU A 1 307 ? 20.102 -19.349 -18.579 1.00 80.94 307 GLU A CA 1
ATOM 2397 C C . GLU A 1 307 ? 20.748 -18.714 -17.338 1.00 80.94 307 GLU A C 1
ATOM 2399 O O . GLU A 1 307 ? 21.719 -19.242 -16.792 1.00 80.94 307 GLU A O 1
ATOM 2404 N N . ARG A 1 308 ? 20.190 -17.600 -16.849 1.00 75.69 308 ARG A N 1
ATOM 2405 C CA . ARG A 1 308 ? 20.644 -16.947 -15.610 1.00 75.69 308 ARG A CA 1
ATOM 2406 C C . ARG A 1 308 ? 20.313 -17.775 -14.377 1.00 75.69 308 ARG A C 1
ATOM 2408 O O . ARG A 1 308 ? 21.168 -17.921 -13.504 1.00 75.69 308 ARG A O 1
ATOM 2415 N N . ALA A 1 309 ? 19.096 -18.308 -14.310 1.00 74.69 309 ALA A N 1
ATOM 2416 C CA . ALA A 1 309 ? 18.667 -19.183 -13.229 1.00 74.69 309 ALA A CA 1
ATOM 2417 C C . ALA A 1 309 ? 19.503 -20.469 -13.201 1.00 74.69 309 ALA A C 1
ATOM 2419 O O . ALA A 1 309 ? 19.917 -20.908 -12.131 1.00 74.69 309 ALA A O 1
ATOM 2420 N N . LEU A 1 310 ? 19.814 -21.034 -14.371 1.00 76.56 310 LEU A N 1
ATOM 2421 C CA . LEU A 1 310 ? 20.634 -22.233 -14.503 1.00 76.56 310 LEU A CA 1
ATOM 2422 C C . LEU A 1 310 ? 22.071 -21.959 -14.066 1.00 76.56 310 LEU A C 1
ATOM 2424 O O . LEU A 1 310 ? 22.622 -22.732 -13.293 1.00 76.56 310 LEU A O 1
ATOM 2428 N N . ALA A 1 311 ? 22.666 -20.838 -14.477 1.00 72.12 311 ALA A N 1
ATOM 2429 C CA . ALA A 1 311 ? 24.003 -20.459 -14.030 1.00 72.12 311 ALA A CA 1
ATOM 2430 C C . ALA A 1 311 ? 24.078 -20.256 -12.507 1.00 72.12 311 ALA A C 1
ATOM 2432 O O . ALA A 1 311 ? 25.023 -20.722 -11.869 1.00 72.12 311 ALA A O 1
ATOM 2433 N N . ALA A 1 312 ? 23.060 -19.617 -11.920 1.00 73.12 312 ALA A N 1
ATOM 2434 C CA . ALA A 1 312 ? 22.948 -19.452 -10.473 1.00 73.12 312 ALA A CA 1
ATOM 2435 C C . ALA A 1 312 ? 22.800 -20.801 -9.747 1.00 73.12 312 ALA A C 1
ATOM 2437 O O . ALA A 1 312 ? 23.443 -21.009 -8.720 1.00 73.12 312 ALA A O 1
ATOM 2438 N N . TRP A 1 313 ? 22.010 -21.726 -10.301 1.00 74.94 313 TRP A N 1
ATOM 2439 C CA . TRP A 1 313 ? 21.819 -23.075 -9.765 1.00 74.94 313 TRP A CA 1
ATOM 2440 C C . TRP A 1 313 ? 23.080 -23.950 -9.894 1.00 74.94 313 TRP A C 1
ATOM 2442 O O . TRP A 1 313 ? 23.434 -24.669 -8.965 1.00 74.94 313 TRP A O 1
ATOM 2452 N N . GLU A 1 314 ? 23.814 -23.849 -11.007 1.00 77.81 314 GLU A N 1
ATOM 2453 C CA . GLU A 1 314 ? 25.067 -24.583 -11.246 1.00 77.81 314 GLU A CA 1
ATOM 2454 C C . GLU A 1 314 ? 26.288 -23.973 -10.528 1.00 77.81 314 GLU A C 1
ATOM 2456 O O . GLU A 1 314 ? 27.393 -24.516 -10.624 1.00 77.81 314 GLU A O 1
ATOM 2461 N N . GLY A 1 315 ? 26.129 -22.828 -9.853 1.00 73.19 315 GLY A N 1
ATOM 2462 C CA . GLY A 1 315 ? 27.234 -22.090 -9.234 1.00 73.19 315 GLY A CA 1
ATOM 2463 C C . GLY A 1 315 ? 28.264 -21.574 -10.248 1.00 73.19 315 GLY A C 1
ATOM 2464 O O . GLY A 1 315 ? 29.439 -21.410 -9.914 1.00 73.19 315 GLY A O 1
ATOM 2465 N N . ARG A 1 316 ? 27.851 -21.351 -11.502 1.00 68.50 316 ARG A N 1
ATOM 2466 C CA . ARG A 1 316 ? 28.701 -20.844 -12.588 1.00 68.50 316 ARG A CA 1
ATOM 2467 C C . ARG A 1 316 ? 28.443 -19.361 -12.819 1.00 68.50 316 ARG A C 1
ATOM 2469 O O . ARG A 1 316 ? 27.336 -18.863 -12.640 1.00 68.50 316 ARG A O 1
ATOM 2476 N N . THR A 1 317 ? 29.461 -18.646 -13.286 1.00 58.53 317 THR A N 1
ATOM 2477 C CA . THR A 1 317 ? 29.259 -17.307 -13.849 1.00 58.53 317 THR A CA 1
ATOM 2478 C C . THR A 1 317 ? 28.323 -17.427 -15.057 1.00 58.53 317 THR A C 1
ATOM 2480 O O . THR A 1 317 ? 28.592 -18.275 -15.915 1.00 58.53 317 THR A O 1
ATOM 2483 N N . PRO A 1 318 ? 27.245 -16.624 -15.150 1.00 55.41 318 PRO A N 1
ATOM 2484 C CA . PRO A 1 318 ? 26.323 -16.713 -16.270 1.00 55.41 318 PRO A CA 1
ATOM 2485 C C . PRO A 1 318 ? 27.066 -16.495 -17.591 1.00 55.41 318 PRO A C 1
ATOM 2487 O O . PRO A 1 318 ? 27.896 -15.580 -17.672 1.00 55.41 318 PRO A O 1
ATOM 2490 N N . PRO A 1 319 ? 26.808 -17.332 -18.614 1.00 57.28 319 PRO A N 1
ATOM 2491 C CA . PRO A 1 319 ? 27.362 -17.100 -19.936 1.00 57.28 319 PRO A CA 1
ATOM 2492 C C . PRO A 1 319 ? 26.911 -15.725 -20.443 1.00 57.28 319 PRO A C 1
ATOM 2494 O O . PRO A 1 319 ? 25.873 -15.198 -20.029 1.00 57.28 319 PRO A O 1
ATOM 2497 N N . ALA A 1 320 ? 27.710 -15.126 -21.331 1.00 54.62 320 ALA A N 1
ATOM 2498 C CA . ALA A 1 320 ? 27.264 -13.941 -22.053 1.00 54.62 320 ALA A CA 1
ATOM 2499 C C . ALA A 1 320 ? 25.908 -14.274 -22.701 1.00 54.62 320 ALA A C 1
ATOM 2501 O O . ALA A 1 320 ? 25.795 -15.354 -23.286 1.00 54.62 320 ALA A O 1
ATOM 2502 N N . PRO A 1 321 ? 24.883 -13.417 -22.547 1.00 56.59 321 PRO A N 1
ATOM 2503 C CA . PRO A 1 321 ? 23.548 -13.746 -23.022 1.00 56.59 321 PRO A CA 1
ATOM 2504 C C . PRO A 1 321 ? 23.609 -14.038 -24.518 1.00 56.59 321 PRO A C 1
ATOM 2506 O O . PRO A 1 321 ? 24.279 -13.301 -25.248 1.00 56.59 321 PRO A O 1
ATOM 2509 N N . ALA A 1 322 ? 22.909 -15.083 -24.964 1.00 56.06 322 ALA A N 1
ATOM 2510 C CA . ALA A 1 322 ? 22.638 -15.255 -26.383 1.00 56.06 322 ALA A CA 1
ATOM 2511 C C . ALA A 1 322 ? 22.030 -13.942 -26.902 1.00 56.06 322 ALA A C 1
ATOM 2513 O O . ALA A 1 322 ? 21.027 -13.459 -26.367 1.00 56.06 322 ALA A O 1
ATOM 2514 N N . THR A 1 323 ? 22.699 -13.294 -27.857 1.00 57.66 323 THR A N 1
ATOM 2515 C CA . THR A 1 323 ? 22.186 -12.065 -28.456 1.00 57.66 323 THR A CA 1
ATOM 2516 C C . THR A 1 323 ? 21.028 -12.436 -29.363 1.00 57.66 323 THR A C 1
ATOM 2518 O O . THR A 1 323 ? 21.185 -13.243 -30.277 1.00 57.66 323 THR A O 1
ATOM 2521 N N . ASP A 1 324 ? 19.859 -11.859 -29.095 1.00 68.25 324 ASP A N 1
ATOM 2522 C CA . ASP A 1 324 ? 18.726 -11.938 -30.008 1.00 68.25 324 ASP A CA 1
ATOM 2523 C C . ASP A 1 324 ? 19.170 -11.358 -31.371 1.00 68.25 324 ASP A C 1
ATOM 2525 O O . ASP A 1 324 ? 19.603 -10.198 -31.430 1.00 68.25 324 ASP A O 1
ATOM 2529 N N . PRO A 1 325 ? 19.111 -12.139 -32.468 1.00 65.88 325 PRO A N 1
ATOM 2530 C CA . PRO A 1 325 ? 19.472 -11.663 -33.800 1.00 65.88 325 PRO A CA 1
ATOM 2531 C C . PRO A 1 325 ? 18.699 -10.407 -34.230 1.00 65.88 325 PRO A C 1
ATOM 2533 O O . PRO A 1 325 ? 19.223 -9.602 -35.005 1.00 65.88 325 PRO A O 1
ATOM 2536 N N . PHE A 1 326 ?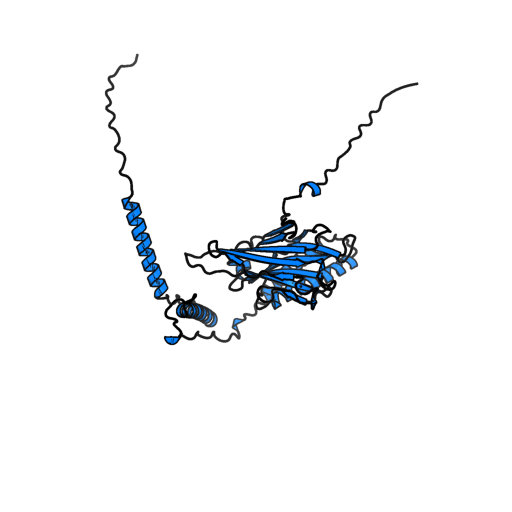 17.476 -10.218 -33.726 1.00 60.31 326 PHE A N 1
ATOM 2537 C CA . PHE A 1 326 ? 16.668 -9.032 -33.989 1.00 60.31 326 PHE A CA 1
ATOM 2538 C C . PHE A 1 326 ? 17.163 -7.819 -33.199 1.00 60.31 326 PHE A C 1
ATOM 2540 O O . PHE A 1 326 ? 17.332 -6.756 -33.795 1.00 60.31 326 PHE A O 1
ATOM 2547 N N . GLU A 1 327 ? 17.518 -7.979 -31.919 1.00 61.09 327 GLU A N 1
ATOM 2548 C CA . GLU A 1 327 ? 18.167 -6.907 -31.146 1.00 61.09 327 GLU A CA 1
ATOM 2549 C C . GLU A 1 327 ? 19.501 -6.478 -31.783 1.00 61.09 327 GLU A C 1
ATOM 2551 O O . GLU A 1 327 ? 19.875 -5.306 -31.765 1.00 61.09 327 GLU A O 1
ATOM 2556 N N . GLU A 1 328 ? 20.266 -7.423 -32.335 1.00 71.94 328 GLU A N 1
ATOM 2557 C CA . GLU A 1 328 ? 21.526 -7.110 -33.013 1.00 71.94 328 GLU A CA 1
ATOM 2558 C C . GLU A 1 328 ? 21.305 -6.352 -34.328 1.00 71.94 328 GLU A C 1
ATOM 2560 O O . GLU A 1 328 ? 22.048 -5.416 -34.641 1.00 71.94 328 GLU A O 1
ATOM 2565 N N . MET A 1 329 ? 20.247 -6.698 -35.064 1.00 65.31 329 MET A N 1
ATOM 2566 C CA . MET A 1 329 ? 19.825 -5.966 -36.254 1.00 65.31 329 MET A CA 1
ATOM 2567 C C . MET A 1 329 ? 19.333 -4.549 -35.923 1.00 65.31 329 MET A C 1
ATOM 2569 O O . MET A 1 329 ? 19.708 -3.615 -36.632 1.00 65.31 329 MET A O 1
ATOM 2573 N N . GLU A 1 330 ? 18.548 -4.368 -34.858 1.00 68.06 330 GLU A N 1
ATOM 2574 C CA . GLU A 1 330 ? 18.088 -3.048 -34.401 1.00 68.06 330 GLU A CA 1
ATOM 2575 C C . GLU A 1 330 ? 19.253 -2.154 -33.979 1.00 68.06 330 GLU A C 1
ATOM 2577 O O . GLU A 1 330 ? 19.378 -1.044 -34.497 1.00 68.06 330 GLU A O 1
ATOM 2582 N N . ARG A 1 331 ? 20.183 -2.663 -33.156 1.00 71.94 331 ARG A N 1
ATOM 2583 C CA . ARG A 1 331 ? 21.399 -1.923 -32.768 1.00 71.94 331 ARG A CA 1
ATOM 2584 C C . ARG A 1 331 ? 22.190 -1.432 -33.980 1.00 71.94 331 ARG A C 1
ATOM 2586 O O . ARG A 1 331 ? 22.734 -0.329 -33.963 1.00 71.94 331 ARG A O 1
ATOM 2593 N N . ARG A 1 332 ? 22.255 -2.234 -35.048 1.00 76.19 332 ARG A N 1
ATOM 2594 C CA . ARG A 1 332 ? 22.914 -1.837 -36.299 1.00 76.19 332 ARG A CA 1
ATOM 2595 C C . ARG A 1 332 ? 22.164 -0.702 -37.002 1.00 76.19 332 ARG A C 1
ATOM 2597 O O . ARG A 1 332 ? 22.797 0.250 -37.447 1.00 76.19 332 ARG A O 1
ATOM 2604 N N . LEU A 1 333 ? 20.836 -0.779 -37.085 1.00 73.88 333 LEU A N 1
ATOM 2605 C CA . LEU A 1 333 ? 20.009 0.262 -37.710 1.00 73.88 333 LEU A CA 1
ATOM 2606 C C . LEU A 1 333 ? 20.069 1.594 -36.946 1.00 73.88 333 LEU A C 1
ATOM 2608 O O . LEU A 1 333 ? 20.092 2.655 -37.570 1.00 73.88 333 LEU A O 1
ATOM 2612 N N . GLU A 1 334 ? 20.131 1.550 -35.616 1.00 74.00 334 GLU A N 1
ATOM 2613 C CA . GLU A 1 334 ? 20.286 2.736 -34.767 1.00 74.00 334 GLU A CA 1
ATOM 2614 C C . GLU A 1 334 ? 21.647 3.407 -34.957 1.00 74.00 334 GLU A C 1
ATOM 2616 O O . GLU A 1 334 ? 21.713 4.624 -35.132 1.00 74.00 334 GLU A O 1
ATOM 2621 N N . GLN A 1 335 ? 22.727 2.618 -35.001 1.00 81.31 335 GLN A N 1
ATOM 2622 C CA . GLN A 1 335 ? 24.072 3.122 -35.296 1.00 81.31 335 GLN A CA 1
ATOM 2623 C C . GLN A 1 335 ? 24.129 3.799 -36.669 1.00 81.31 335 GLN A C 1
ATOM 2625 O O . GLN A 1 335 ? 24.727 4.866 -36.813 1.00 81.31 335 GLN A O 1
ATOM 2630 N N . GLU A 1 336 ? 23.466 3.216 -37.669 1.00 83.12 336 GLU A N 1
ATOM 2631 C CA . GLU A 1 336 ? 23.344 3.819 -38.995 1.00 83.12 336 GLU A CA 1
ATOM 2632 C C . GLU A 1 336 ? 22.543 5.132 -38.966 1.00 83.12 336 GLU A C 1
ATOM 2634 O O . GLU A 1 336 ? 22.917 6.089 -39.646 1.00 83.12 336 GLU A O 1
ATOM 2639 N N . ASP A 1 337 ? 21.454 5.220 -38.194 1.00 75.62 337 ASP A N 1
ATOM 2640 C CA . ASP A 1 337 ? 20.662 6.453 -38.095 1.00 75.62 337 ASP A CA 1
ATOM 2641 C C . ASP A 1 337 ? 21.402 7.570 -37.360 1.00 75.62 337 ASP A C 1
ATOM 2643 O O . ASP A 1 337 ? 21.396 8.723 -37.802 1.00 75.62 337 ASP A O 1
ATOM 2647 N N . GLU A 1 338 ? 22.094 7.235 -36.274 1.00 80.69 338 GLU A N 1
ATOM 2648 C CA . GLU A 1 338 ? 22.920 8.181 -35.534 1.00 80.69 338 GLU A CA 1
ATOM 2649 C C . GLU A 1 338 ? 24.076 8.698 -36.395 1.00 80.69 338 GLU A C 1
ATOM 2651 O O . GLU A 1 338 ? 24.334 9.906 -36.429 1.00 80.69 338 GLU A O 1
ATOM 2656 N N . GLN A 1 339 ? 24.695 7.821 -37.188 1.00 84.12 339 GLN A N 1
ATOM 2657 C CA . GLN A 1 339 ? 25.712 8.212 -38.156 1.00 84.12 339 GLN A CA 1
ATOM 2658 C C . GLN A 1 339 ? 25.145 9.168 -39.218 1.00 84.12 339 GLN A C 1
ATOM 2660 O O . GLN A 1 339 ? 25.730 10.226 -39.462 1.00 84.12 339 GLN A O 1
ATOM 2665 N N . ARG A 1 340 ? 23.962 8.880 -39.781 1.00 81.00 340 ARG A N 1
ATOM 2666 C CA . ARG A 1 340 ? 23.282 9.782 -40.734 1.00 81.00 340 ARG A CA 1
ATOM 2667 C C . ARG A 1 340 ? 22.967 11.150 -40.122 1.00 81.00 340 ARG A C 1
ATOM 2669 O O . ARG A 1 340 ? 23.168 12.179 -40.772 1.00 81.00 340 ARG A O 1
ATOM 2676 N N . ARG A 1 341 ? 22.491 11.194 -38.873 1.00 78.50 341 ARG A N 1
ATOM 2677 C CA . ARG A 1 341 ? 22.203 12.453 -38.158 1.00 78.50 341 ARG A CA 1
ATOM 2678 C C . ARG A 1 341 ? 23.474 13.251 -37.881 1.00 78.50 341 ARG A C 1
ATOM 2680 O O . ARG A 1 341 ? 23.471 14.471 -38.053 1.00 78.50 341 ARG A O 1
ATOM 2687 N N . ALA A 1 342 ? 24.556 12.581 -37.491 1.00 78.69 342 ALA A N 1
ATOM 2688 C CA . ALA A 1 342 ? 25.852 13.209 -37.263 1.00 78.69 342 ALA A CA 1
ATOM 2689 C C . ALA A 1 342 ? 26.429 13.806 -38.557 1.00 78.69 342 ALA A C 1
ATOM 2691 O O . ALA A 1 342 ? 26.893 14.949 -38.557 1.00 78.69 342 ALA A O 1
ATOM 2692 N N . GLU A 1 343 ? 26.333 13.081 -39.673 1.00 82.81 343 GLU A N 1
ATOM 2693 C CA . GLU A 1 343 ? 26.749 13.556 -40.996 1.00 82.81 343 GLU A CA 1
ATOM 2694 C C . GLU A 1 343 ? 25.928 14.777 -41.443 1.00 82.81 343 GLU A C 1
ATOM 2696 O O . GLU A 1 343 ? 26.497 15.788 -41.868 1.00 82.81 343 GLU A O 1
ATOM 2701 N N . ALA A 1 344 ? 24.603 14.746 -41.271 1.00 77.19 344 ALA A N 1
ATOM 2702 C CA . ALA A 1 344 ? 23.729 15.878 -41.581 1.00 77.19 344 ALA A CA 1
ATOM 2703 C C . ALA A 1 344 ? 24.045 17.117 -40.719 1.00 77.19 344 ALA A C 1
ATOM 2705 O O . ALA A 1 344 ? 24.127 18.238 -41.229 1.00 77.19 344 ALA A O 1
ATOM 2706 N N . ALA A 1 345 ? 24.294 16.927 -39.419 1.00 75.62 345 ALA A N 1
ATOM 2707 C CA . ALA A 1 345 ? 24.675 18.005 -38.505 1.00 75.62 345 ALA A CA 1
ATOM 2708 C C . ALA A 1 345 ? 26.046 18.615 -38.849 1.00 75.62 345 ALA A C 1
ATOM 2710 O O . ALA A 1 345 ? 26.267 19.815 -38.661 1.00 75.62 345 ALA A O 1
ATOM 2711 N N . GLN A 1 346 ? 26.972 17.815 -39.385 1.00 74.81 346 GLN A N 1
ATOM 2712 C CA . GLN A 1 346 ? 28.282 18.291 -39.821 1.00 74.81 346 GLN A CA 1
ATOM 2713 C C . GLN A 1 346 ? 28.197 19.129 -41.108 1.00 74.81 346 GLN A C 1
ATOM 2715 O O . GLN A 1 346 ? 28.944 20.102 -41.244 1.00 74.81 346 GLN A O 1
ATOM 2720 N N . GLN A 1 347 ? 27.260 18.808 -42.007 1.00 70.00 347 GLN A N 1
ATOM 2721 C CA . GLN A 1 347 ? 27.015 19.547 -43.255 1.00 70.00 347 GLN A CA 1
ATOM 2722 C C . GLN A 1 347 ? 26.329 20.909 -43.040 1.00 70.00 347 GLN A C 1
ATOM 2724 O O . GLN A 1 347 ? 26.521 21.823 -43.838 1.00 70.00 347 GLN A O 1
ATOM 2729 N N . LEU A 1 348 ? 25.591 21.088 -41.939 1.00 65.06 348 LEU A N 1
ATOM 2730 C CA . LEU A 1 348 ? 24.895 22.337 -41.586 1.00 65.06 348 LEU A CA 1
ATOM 2731 C C . LEU A 1 348 ? 25.768 23.371 -40.845 1.00 65.06 348 LEU A C 1
ATOM 2733 O O . LEU A 1 348 ? 25.265 24.406 -40.401 1.00 65.06 348 LEU A O 1
ATOM 2737 N N . ARG A 1 349 ? 27.079 23.134 -40.692 1.00 61.19 349 ARG A N 1
ATOM 2738 C CA . ARG A 1 349 ? 27.975 24.074 -39.998 1.00 61.19 349 ARG A CA 1
ATOM 2739 C C . ARG A 1 349 ? 28.158 25.374 -40.805 1.00 61.19 349 ARG A C 1
ATOM 2741 O O . ARG A 1 349 ? 28.667 25.317 -41.924 1.00 61.19 349 ARG A O 1
ATOM 2748 N N . PRO A 1 350 ? 27.822 26.559 -40.253 1.00 60.78 350 PRO A N 1
ATOM 2749 C CA . PRO A 1 350 ? 27.968 27.819 -40.975 1.00 60.78 350 PRO A CA 1
ATOM 2750 C C . PRO A 1 350 ? 29.445 28.155 -41.222 1.00 60.78 350 PRO A C 1
ATOM 2752 O O . PRO A 1 350 ? 30.306 27.952 -40.361 1.00 60.78 350 PRO A O 1
ATOM 2755 N N . ALA A 1 351 ? 29.739 28.686 -42.412 1.00 59.72 351 ALA A N 1
ATOM 2756 C CA . ALA A 1 351 ? 31.085 29.086 -42.808 1.00 59.72 351 ALA A CA 1
ATOM 2757 C C . ALA A 1 351 ? 31.662 30.156 -41.860 1.00 59.72 351 ALA A C 1
ATOM 2759 O O . ALA A 1 351 ? 30.967 31.081 -41.435 1.00 59.72 351 ALA A O 1
ATOM 2760 N N . LYS A 1 352 ? 32.959 30.034 -41.541 1.00 59.19 352 LYS A N 1
ATOM 2761 C CA . LYS A 1 352 ? 33.705 30.973 -40.685 1.00 59.19 352 LYS A CA 1
ATOM 2762 C C . LYS A 1 352 ? 33.509 32.422 -41.173 1.00 59.19 352 LYS A C 1
ATOM 2764 O O . LYS A 1 352 ? 33.763 32.679 -42.352 1.00 59.19 352 LYS A O 1
ATOM 2769 N N . PRO A 1 353 ? 33.154 33.385 -40.302 1.00 54.22 353 PRO A N 1
ATOM 2770 C CA . PRO A 1 353 ? 33.049 34.778 -40.716 1.00 54.22 353 PRO A CA 1
ATOM 2771 C C . PRO A 1 353 ? 34.434 35.313 -41.108 1.00 54.22 353 PRO A C 1
ATOM 2773 O O . PRO A 1 353 ? 35.395 35.224 -40.337 1.00 54.22 353 PRO A O 1
ATOM 2776 N N . MET A 1 354 ? 34.546 35.863 -42.321 1.00 49.50 354 MET A N 1
ATOM 2777 C CA . MET A 1 354 ? 35.748 36.567 -42.772 1.00 49.50 354 MET A CA 1
ATOM 2778 C C . MET A 1 354 ? 35.985 37.798 -41.888 1.00 49.50 354 MET A C 1
ATOM 2780 O O . MET A 1 354 ? 35.130 38.676 -41.787 1.00 49.50 354 MET A O 1
ATOM 2784 N N . ARG A 1 355 ? 37.161 37.879 -41.252 1.00 56.75 355 ARG A N 1
ATOM 2785 C CA . ARG A 1 355 ? 37.587 39.074 -40.508 1.00 56.75 355 ARG A CA 1
ATOM 2786 C C . ARG A 1 355 ? 37.811 40.249 -41.474 1.00 56.75 355 ARG A C 1
ATOM 2788 O O . ARG A 1 355 ? 38.535 40.066 -42.456 1.00 56.75 355 ARG A O 1
ATOM 2795 N N . PRO A 1 356 ? 37.295 41.456 -41.187 1.00 51.88 356 PRO A N 1
ATOM 2796 C CA . PRO A 1 356 ? 37.636 42.641 -41.963 1.00 51.88 356 PRO A CA 1
ATOM 2797 C C . PRO A 1 356 ? 39.091 43.052 -41.691 1.00 51.88 356 PRO A C 1
ATOM 2799 O O . PRO A 1 356 ? 39.540 43.096 -40.543 1.00 51.88 356 PRO A O 1
ATOM 2802 N N . LYS A 1 357 ? 39.844 43.337 -42.760 1.00 48.84 357 LYS A N 1
ATOM 2803 C CA . LYS A 1 357 ? 41.203 43.890 -42.677 1.00 48.84 357 LYS A CA 1
ATOM 2804 C C . LYS A 1 357 ? 41.116 45.355 -42.243 1.00 48.84 357 LYS A C 1
ATOM 2806 O O . LYS A 1 357 ? 40.628 46.185 -43.001 1.00 48.84 357 LYS A O 1
ATOM 2811 N N . VAL A 1 358 ? 41.607 45.666 -41.047 1.00 48.88 358 VAL A N 1
ATOM 2812 C CA . VAL A 1 358 ? 41.804 47.048 -40.589 1.00 48.88 358 VAL A CA 1
ATOM 2813 C C . VAL A 1 358 ? 43.145 47.539 -41.135 1.00 48.88 358 VAL A C 1
ATOM 2815 O O . VAL A 1 358 ? 44.191 46.979 -40.813 1.00 48.88 358 VAL A O 1
ATOM 2818 N N . SER A 1 359 ? 43.119 48.559 -41.992 1.00 45.06 359 SER A N 1
ATOM 2819 C CA . SER A 1 359 ? 44.311 49.264 -42.466 1.00 45.06 359 SER A CA 1
ATOM 2820 C C . SER A 1 359 ? 44.753 50.288 -41.418 1.00 45.06 359 SER A C 1
ATOM 2822 O O . SER A 1 359 ? 44.069 51.286 -41.199 1.00 45.06 359 SER A O 1
ATOM 2824 N N . HIS A 1 360 ? 45.894 50.050 -40.772 1.00 43.41 360 HIS A N 1
ATOM 2825 C CA . HIS A 1 360 ? 46.557 51.045 -39.932 1.00 43.41 360 HIS A CA 1
ATOM 2826 C C . HIS A 1 360 ? 47.364 52.017 -40.801 1.00 43.41 360 HIS A C 1
ATOM 2828 O O . HIS A 1 360 ? 48.407 51.651 -41.335 1.00 43.41 360 HIS A O 1
ATOM 2834 N N . THR A 1 361 ? 46.918 53.267 -40.884 1.00 46.00 361 THR A N 1
ATOM 2835 C CA . THR A 1 361 ? 47.787 54.418 -41.163 1.00 46.00 361 THR A CA 1
ATOM 2836 C C . THR A 1 361 ? 47.857 55.243 -39.884 1.00 46.00 361 THR A C 1
ATOM 2838 O O . THR A 1 361 ? 46.944 56.009 -39.584 1.00 46.00 361 THR A O 1
ATOM 2841 N N . GLY A 1 362 ? 48.898 55.013 -39.087 1.00 38.59 362 GLY A N 1
ATOM 2842 C CA . GLY A 1 362 ? 49.244 55.838 -37.935 1.00 38.59 362 GLY A CA 1
ATOM 2843 C C . GLY A 1 362 ? 50.584 56.505 -38.201 1.00 38.59 362 GLY A C 1
ATOM 2844 O O . GLY A 1 362 ? 51.616 55.847 -38.107 1.00 38.59 362 GLY A O 1
ATOM 2845 N N . GLU A 1 363 ? 50.555 57.790 -38.551 1.00 40.03 363 GLU A N 1
ATOM 2846 C CA . GLU A 1 363 ? 51.724 58.658 -38.455 1.00 40.03 363 GLU A CA 1
ATOM 2847 C C . GLU A 1 363 ? 51.823 59.251 -37.046 1.00 40.03 363 GLU A C 1
ATOM 2849 O O . GLU A 1 363 ? 50.843 59.658 -36.425 1.00 40.03 363 GLU A O 1
ATOM 2854 N N . SER A 1 364 ? 53.067 59.215 -36.582 1.00 46.50 364 SER A N 1
ATOM 2855 C CA . SER A 1 364 ? 53.691 59.738 -35.370 1.00 46.50 364 SER A CA 1
ATOM 2856 C C . SER A 1 364 ? 53.175 61.082 -34.854 1.00 46.50 364 SER A C 1
ATOM 2858 O O . SER A 1 364 ? 52.840 61.931 -35.660 1.00 46.50 364 SER A O 1
ATOM 2860 N N . TYR A 1 365 ? 53.330 61.355 -33.551 1.00 39.72 365 TYR A N 1
ATOM 2861 C CA . TYR A 1 365 ? 54.257 62.407 -33.099 1.00 39.72 365 TYR A CA 1
ATOM 2862 C C . TYR A 1 365 ? 54.656 62.244 -31.623 1.00 39.72 365 TYR A C 1
ATOM 2864 O O . TYR A 1 365 ? 53.933 61.692 -30.799 1.00 39.72 365 TYR A O 1
ATOM 2872 N N . LEU A 1 366 ? 55.890 62.679 -31.372 1.00 45.94 366 LEU A N 1
ATOM 2873 C CA . LEU A 1 366 ? 56.742 62.470 -30.209 1.00 45.94 366 LEU A CA 1
ATOM 2874 C C . LEU A 1 366 ? 56.406 63.343 -28.992 1.00 45.94 366 LEU A C 1
ATOM 2876 O O . LEU A 1 366 ? 55.995 64.492 -29.104 1.00 45.94 366 LEU A O 1
ATOM 2880 N N . VAL A 1 367 ? 56.752 62.753 -27.850 1.00 40.19 367 VAL A N 1
ATOM 2881 C CA . VAL A 1 367 ? 57.069 63.315 -26.533 1.00 40.19 367 VAL A CA 1
ATOM 2882 C C . VAL A 1 367 ? 57.796 64.667 -26.583 1.00 40.19 367 VAL A C 1
ATOM 2884 O O . VAL A 1 367 ? 58.852 64.776 -27.211 1.00 40.19 367 VAL A O 1
ATOM 2887 N N . ARG A 1 368 ? 57.305 65.626 -25.790 1.00 42.88 368 ARG A N 1
ATOM 2888 C CA . ARG A 1 368 ? 58.108 66.388 -24.820 1.00 42.88 368 ARG A CA 1
ATOM 2889 C C . ARG A 1 368 ? 57.270 66.792 -23.619 1.00 42.88 368 ARG A C 1
ATOM 2891 O O . ARG A 1 368 ? 56.125 67.235 -23.843 1.00 42.88 368 ARG A O 1
#

Solvent-accessible surface area (backbone atoms only — not comparable to full-atom values): 21536 Å² total; per-residue (Å²): 134,89,85,82,90,76,86,80,83,80,80,78,78,75,78,74,60,70,76,72,76,44,83,87,60,54,42,77,44,52,82,65,37,75,45,71,66,64,93,84,65,47,46,39,29,38,39,36,40,38,35,42,72,70,54,91,89,48,81,66,83,76,53,64,46,57,33,41,40,34,22,30,78,85,58,41,82,73,53,68,31,24,67,84,45,32,49,33,53,63,91,54,22,46,70,46,23,36,33,37,72,33,89,46,72,39,75,96,75,37,34,40,40,39,41,41,38,36,34,61,75,38,39,32,89,57,53,34,38,36,38,37,32,41,14,28,73,68,74,30,44,59,61,51,43,67,48,30,44,30,40,23,35,71,90,78,66,47,51,60,33,34,38,62,53,74,93,68,61,61,74,60,29,59,70,18,21,20,33,37,48,32,37,43,32,48,38,85,68,68,99,56,46,70,41,56,34,37,32,31,50,60,45,72,37,52,38,28,91,91,41,52,64,54,45,52,50,51,51,42,53,52,52,54,50,41,52,55,50,52,54,50,37,63,75,67,71,54,88,70,59,86,78,50,59,60,56,50,43,49,52,54,48,52,55,50,48,54,51,47,60,67,70,58,70,67,68,71,78,82,77,62,76,80,71,72,77,69,75,80,81,54,81,84,66,52,75,92,67,88,64,98,67,55,62,65,60,53,45,56,51,47,42,55,50,34,50,46,49,38,18,61,72,70,74,43,82,57,72,80,73,85,74,53,70,63,63,55,50,49,54,51,53,50,54,51,49,52,49,53,52,51,54,54,58,62,71,68,59,78,78,81,80,81,79,82,85,80,83,85,84,80,83,83,86,82,90,130

pLDDT: mean 75.29, std 19.89, range [33.44, 98.5]

InterPro domains:
  IPR003325 TerD domain [PF02342] (50-206)
  IPR003325 TerD domain [cd06974] (64-213)
  IPR019180 Oxidoreductase-like, N-terminal [PF09791] (275-313)
  IPR051324 Stress and Tellurium Resistance Protein [PTHR32097] (52-210)

Organism: NCBI:txid381761

Secondary structure (DSSP, 8-state):
-----------------GGGGGTTSPEEEPTT-EE---TT--EEEEEEEEEE--BTTB-----EEEEEEEEETTS-EEEEE-SSS-B--GGGBSTTSEEE---EEEGGGTEEEEEEEEETTTB-TTEEEEEEEEEESSS-GGGEEEEEEEEE-TTT--EEEEEEPPP--HHHHHH-SEEEEEEEEE--SSTTTT-EEEEEEEEEES--SS--HHHHHHHHHHHHHHHHHHHHHHHTT----TTSHHHHHHHHHHHHHHHHHHHT---GGGGPPPPPPPPPPPTTT--SS--SS-HHHHHHHHHHHHHHHHHHHTTPPPPPPPPPHHHHHHHHHHHHHHHHHHHHHHHTPPPPPPPP------------

Mean predicted aligned error: 17.93 Å

Nearest PDB structures (foldseek):
  3ibz-assembly1_A  TM=7.170E-01  e=2.374E-09  Streptomyces coelicolor A3(2)
  6kxu-assembly6_F  TM=2.422E-01  e=7.000E-01  Arabidopsis thaliana
  3u75-assembly2_C  TM=1.980E-01  e=1.681E+00  Schwanniomyces occidentalis
  3kf3-assembly1_B  TM=1.717E-01  e=1.411E+00  Schwanniomyces occidentalis
  6s2b-assembly1_A  TM=1.852E-01  e=3.590E+00  Schwanniomyces occidentalis

Radius of gyration: 31.23 Å; Cα contacts (8 Å, |Δi|>4): 550; chains: 1; bounding box: 79×95×93 Å

Sequence (368 aa):
MGASSGDQHQSSDVEMDIDSLSAGLARVLLKGDVYTPPERTQCVELLEDWAWKSNHGIETTRYLDASCLLFGADKKFLEVVDFDRRRSSEKVGVRGAVVHSGDMLRHSVCEGVHTITVELTSLSPAVRELFITMSAYCGRLKDILRPKVRLKDPASGETLCQYEMEEQPNEERERCSSVIMCRVFRQESGPKAGNWEVEAIGHMGQGDANDYGPIIYFIQETQRMADVMASWSMNVGKSLGDLGIWQFCKRASAETWLRSLSSSAADPTLNAEPPVKPVEPGPEDCCQNSCVECVWNVYWRELKEYERALAAWEGRTPPAPATDPFEEMERRLEQEDEQRRAEAAQQLRPAKPMRPKVSHTGESYLVR